Protein AF-A0A430J7J5-F1 (afdb_monomer)

Sequence (438 aa):
MRIGILDIDSEMKADNRGIKRKYPNVACGKIYGYHKVAGDEVIYPWKGQKVDKLYISTIFTSTKPAILRQMPLYQAMAKEVFIGGSGWDDYSKKPYVITKLPKEIQDFDDPKWLYEMYDIDYGIGFTTRGCSVNCSFCLVSKKEGAIEYADTPITKIVNPKSKHIVLMNNNSIAHDDFWADVAEIKARGLSIHWDQANDITLVTPKVAEALGCVNYRSFNGSDKELKFAFDLLVRRKGIVLETASHNSLNALDLDLDKDGFYFIDNGPEFNSPKGMRLLLDTRYENIHGDISMIAKQAENRLTGELETVMTITYNMMKLVPRKIRLMQEYGIEPYHLMFYVLIGFNTTEDEDIARIEILKEFRSRPYPMLFRDLTGKAGVDGSGKPQSFHCRPFRDWVVTGLYKKQAFHDFTRYHLRKKQAEEKLLQQETEEHQLSLF

Organism: NCBI:txid2496558

Structure (mmCIF, N/CA/C/O backbone):
data_AF-A0A430J7J5-F1
#
_entry.id   AF-A0A430J7J5-F1
#
loop_
_atom_site.group_PDB
_atom_site.id
_atom_site.type_symbol
_atom_site.label_atom_id
_atom_site.label_alt_id
_atom_site.label_comp_id
_atom_site.label_asym_id
_atom_site.label_entity_id
_atom_site.label_seq_id
_atom_site.pdbx_PDB_ins_code
_atom_site.Cartn_x
_atom_site.Cartn_y
_atom_site.Cartn_z
_atom_site.occupancy
_atom_site.B_iso_or_equiv
_atom_site.auth_seq_id
_atom_site.auth_comp_id
_atom_site.auth_asym_id
_atom_site.auth_atom_id
_atom_site.pdbx_PDB_model_num
ATOM 1 N N . MET A 1 1 ? -15.804 6.948 30.612 1.00 95.44 1 MET A N 1
ATOM 2 C CA . MET A 1 1 ? -14.458 7.559 30.525 1.00 95.44 1 MET A CA 1
ATOM 3 C C . MET A 1 1 ? -14.429 8.535 29.365 1.00 95.44 1 MET A C 1
ATOM 5 O O . MET A 1 1 ? -15.301 8.477 28.503 1.00 95.44 1 MET A O 1
ATOM 9 N N . ARG A 1 2 ? -13.434 9.420 29.334 1.00 97.06 2 ARG A N 1
ATOM 10 C CA . ARG A 1 2 ? -13.133 10.263 28.179 1.00 97.06 2 ARG A CA 1
ATOM 11 C C . ARG A 1 2 ? -11.907 9.730 27.452 1.00 97.06 2 ARG A C 1
ATOM 13 O O . ARG A 1 2 ? -10.856 9.555 28.064 1.00 97.06 2 ARG A O 1
ATOM 20 N N . ILE A 1 3 ? -12.035 9.474 26.160 1.00 97.94 3 ILE A N 1
ATOM 21 C CA . ILE A 1 3 ? -11.050 8.765 25.347 1.00 97.94 3 ILE A CA 1
ATOM 22 C C . ILE A 1 3 ? -10.574 9.684 24.229 1.00 97.94 3 ILE A C 1
ATOM 24 O O . ILE A 1 3 ? -11.373 10.201 23.452 1.00 97.94 3 ILE A O 1
ATOM 28 N N . GLY A 1 4 ? -9.264 9.891 24.145 1.00 97.19 4 GLY A N 1
ATOM 29 C CA . GLY A 1 4 ? -8.629 10.605 23.046 1.00 97.19 4 GLY A CA 1
ATOM 30 C C . GLY A 1 4 ? -8.112 9.639 21.985 1.00 97.19 4 GLY A C 1
ATOM 31 O O . GLY A 1 4 ? -7.452 8.659 22.326 1.00 97.19 4 GLY A O 1
ATOM 32 N N . ILE A 1 5 ? -8.351 9.938 20.708 1.00 96.56 5 ILE A N 1
ATOM 33 C CA . ILE A 1 5 ? -7.732 9.226 19.580 1.00 96.56 5 ILE A CA 1
ATOM 34 C C . ILE A 1 5 ? -7.004 10.232 18.685 1.00 96.56 5 ILE A C 1
ATOM 36 O O . ILE A 1 5 ? -7.602 11.194 18.201 1.00 96.56 5 ILE A O 1
ATOM 40 N N . LEU A 1 6 ? -5.714 9.995 18.450 1.00 94.44 6 LEU A N 1
ATOM 41 C CA . LEU A 1 6 ? -4.863 10.769 17.552 1.00 94.44 6 LEU A CA 1
ATOM 42 C C . LEU A 1 6 ? -4.326 9.866 16.439 1.00 94.44 6 LEU A C 1
ATOM 44 O O . LEU A 1 6 ? -3.402 9.082 16.641 1.00 94.44 6 LEU A O 1
ATOM 48 N N . ASP A 1 7 ? -4.901 10.006 15.251 1.00 93.81 7 ASP A N 1
ATOM 49 C CA . ASP A 1 7 ? -4.383 9.412 14.019 1.00 93.81 7 ASP A CA 1
ATOM 50 C C . ASP A 1 7 ? -3.452 10.428 13.344 1.00 93.81 7 ASP A C 1
ATOM 52 O O . ASP A 1 7 ? -3.917 11.438 12.805 1.00 93.81 7 ASP A O 1
ATOM 56 N N . ILE A 1 8 ? -2.137 10.233 13.485 1.00 92.00 8 ILE A N 1
ATOM 57 C CA . ILE A 1 8 ? -1.143 11.276 13.174 1.00 92.00 8 ILE A CA 1
ATOM 58 C C . ILE A 1 8 ? -0.877 11.386 11.670 1.00 92.00 8 ILE A C 1
ATOM 60 O O . ILE A 1 8 ? -0.594 12.473 11.170 1.00 92.00 8 ILE A O 1
ATOM 64 N N . ASP A 1 9 ? -0.988 10.269 10.955 1.00 86.62 9 ASP A N 1
ATOM 65 C CA . ASP A 1 9 ? -0.563 10.145 9.560 1.00 86.62 9 ASP A CA 1
ATOM 66 C C . ASP A 1 9 ? -1.738 10.124 8.569 1.00 86.62 9 ASP A C 1
ATOM 68 O O . ASP A 1 9 ? -1.547 9.753 7.411 1.00 86.62 9 ASP A O 1
ATOM 72 N N . SER A 1 10 ? -2.959 10.496 8.985 1.00 79.00 10 SER A N 1
ATOM 73 C CA . SER A 1 10 ? -4.113 10.464 8.078 1.00 79.00 10 SER A CA 1
ATOM 74 C C . SER A 1 10 ? -3.918 11.438 6.912 1.00 79.00 10 SER A C 1
ATOM 76 O O . SER A 1 10 ? -4.068 12.655 7.054 1.00 79.00 10 SER A O 1
ATOM 78 N N . GLU A 1 11 ? -3.642 10.899 5.730 1.00 77.25 11 GLU A N 1
ATOM 79 C CA . GLU A 1 11 ? -3.667 11.664 4.489 1.00 77.25 11 GLU A CA 1
ATOM 80 C C . GLU A 1 11 ? -5.105 12.015 4.095 1.00 77.25 11 GLU A C 1
ATOM 82 O O . GLU A 1 11 ? -6.048 11.290 4.405 1.00 77.25 11 GLU A O 1
ATOM 87 N N . MET A 1 12 ? -5.285 13.118 3.368 1.00 78.25 12 MET A N 1
ATOM 88 C CA . MET A 1 12 ? -6.581 13.483 2.795 1.00 78.25 12 MET A CA 1
ATOM 89 C C . MET A 1 12 ? -6.711 12.891 1.384 1.00 78.25 12 MET A C 1
ATOM 91 O O . MET A 1 12 ? -6.020 13.347 0.470 1.00 78.25 12 MET A O 1
ATOM 95 N N . LYS A 1 13 ? -7.614 11.926 1.178 1.00 71.81 13 LYS A N 1
ATOM 96 C CA . LYS A 1 13 ? -7.957 11.366 -0.142 1.00 71.81 13 LYS A CA 1
ATOM 97 C C . LYS A 1 13 ? -9.326 11.861 -0.610 1.00 71.81 13 LYS A C 1
ATOM 99 O O . LYS A 1 13 ? -10.236 12.019 0.194 1.00 71.81 13 LYS A O 1
ATOM 104 N N . ALA A 1 14 ? -9.464 12.130 -1.908 1.00 73.62 14 ALA A N 1
ATOM 105 C CA . ALA A 1 14 ? -10.752 12.485 -2.501 1.00 73.62 14 ALA A CA 1
ATOM 106 C C . ALA A 1 14 ? -11.622 11.232 -2.691 1.00 73.62 14 ALA A C 1
ATOM 108 O O . ALA A 1 14 ? -11.131 10.225 -3.204 1.00 73.62 14 ALA A O 1
ATOM 109 N N . ASP A 1 15 ? -12.886 11.305 -2.282 1.00 70.25 15 ASP A N 1
ATOM 110 C CA . ASP A 1 15 ? -13.892 10.271 -2.535 1.00 70.25 15 ASP A CA 1
ATOM 111 C C . ASP A 1 15 ? -14.451 10.339 -3.973 1.00 70.25 15 ASP A C 1
ATOM 113 O O . ASP A 1 15 ? -13.997 11.125 -4.813 1.00 70.25 15 ASP A O 1
ATOM 117 N N . ASN A 1 16 ? -15.459 9.512 -4.264 1.00 63.94 16 ASN A N 1
ATOM 118 C CA . ASN A 1 16 ? -16.135 9.459 -5.565 1.00 63.94 16 ASN A CA 1
ATOM 119 C C . ASN A 1 16 ? -16.902 10.742 -5.942 1.00 63.94 16 ASN A C 1
ATOM 121 O O . ASN A 1 16 ? -17.288 10.902 -7.100 1.00 63.94 16 ASN A O 1
ATOM 125 N N . ARG A 1 17 ? -17.105 11.668 -4.998 1.00 69.88 17 ARG A N 1
ATOM 126 C CA . ARG A 1 17 ? -17.712 12.993 -5.205 1.00 69.88 17 ARG A CA 1
ATOM 127 C C . ARG A 1 17 ? -16.657 14.102 -5.255 1.00 69.88 17 ARG A C 1
ATOM 129 O O . ARG A 1 17 ? -17.010 15.274 -5.356 1.00 69.88 17 ARG A O 1
ATOM 136 N N . GLY A 1 18 ? -15.370 13.753 -5.173 1.00 70.06 18 GLY A N 1
ATOM 137 C CA . GLY A 1 18 ? -14.261 14.703 -5.138 1.00 70.06 18 GLY A CA 1
ATOM 138 C C . GLY A 1 18 ? -14.054 15.378 -3.777 1.00 70.06 18 GLY A C 1
ATOM 139 O O . GLY A 1 18 ? -13.229 16.290 -3.673 1.00 70.06 18 GLY A O 1
ATOM 140 N N . ILE A 1 19 ? -14.763 14.951 -2.726 1.00 72.19 19 ILE A N 1
ATOM 141 C CA . ILE A 1 19 ? -14.629 15.510 -1.378 1.00 72.19 19 ILE A CA 1
ATOM 142 C C . ILE A 1 19 ? -13.410 14.872 -0.713 1.00 72.19 19 ILE A C 1
ATOM 144 O O . ILE A 1 19 ? -13.296 13.652 -0.617 1.00 72.19 19 ILE A O 1
ATOM 148 N N . LYS A 1 20 ? -12.474 15.697 -0.235 1.00 76.69 20 LYS A N 1
ATOM 149 C CA . LYS A 1 20 ? -11.290 15.207 0.478 1.00 76.69 20 LYS A CA 1
ATOM 150 C C . LYS A 1 20 ? -11.659 14.797 1.904 1.00 76.69 20 LYS A C 1
ATOM 152 O O . LYS A 1 20 ? -12.055 15.640 2.706 1.00 76.69 20 LYS A O 1
ATOM 157 N N . ARG A 1 21 ? -11.468 13.521 2.230 1.00 80.69 21 ARG A N 1
ATOM 158 C CA . ARG A 1 21 ? -11.660 12.920 3.556 1.00 80.69 21 ARG A CA 1
ATOM 159 C C . ARG A 1 21 ? -10.363 12.280 4.035 1.00 80.69 21 ARG A C 1
ATOM 161 O O . ARG A 1 21 ? -9.491 11.958 3.230 1.00 80.69 21 ARG A O 1
ATOM 168 N N . LYS A 1 22 ? -10.223 12.098 5.346 1.00 83.81 22 LYS A N 1
ATOM 169 C CA . LYS A 1 22 ? -9.080 11.371 5.910 1.00 83.81 22 LYS A CA 1
ATOM 170 C C . LYS A 1 22 ? -9.117 9.916 5.443 1.00 83.81 22 LYS A C 1
ATOM 172 O O . LYS A 1 22 ? -10.167 9.283 5.520 1.00 83.81 22 LYS A O 1
ATOM 177 N N . TYR A 1 23 ? -7.979 9.389 4.998 1.00 88.88 23 TYR A N 1
ATOM 178 C CA . TYR A 1 23 ? -7.847 7.966 4.723 1.00 88.88 23 TYR A CA 1
ATOM 179 C C . TYR A 1 23 ? -8.065 7.183 6.029 1.00 88.88 23 TYR A C 1
ATOM 181 O O . TYR A 1 23 ? -7.399 7.496 7.021 1.00 88.88 23 TYR A O 1
ATOM 189 N N . PRO A 1 24 ? -8.999 6.219 6.069 1.00 91.69 24 PRO A N 1
ATOM 190 C CA . PRO A 1 24 ? -9.361 5.548 7.310 1.00 91.69 24 PRO A CA 1
ATOM 191 C C . PRO A 1 24 ? -8.226 4.695 7.882 1.00 91.69 24 PRO A C 1
ATOM 193 O O . PRO A 1 24 ? -7.561 3.952 7.160 1.00 91.69 24 PRO A O 1
ATOM 196 N N . ASN A 1 25 ? -8.059 4.744 9.203 1.00 93.94 25 ASN A N 1
ATOM 197 C CA . ASN A 1 25 ? -7.171 3.859 9.950 1.00 93.94 25 ASN A CA 1
ATOM 198 C C . ASN A 1 25 ? -8.016 2.825 10.707 1.00 93.94 25 ASN A C 1
ATOM 200 O O . ASN A 1 25 ? -8.722 3.157 11.662 1.00 93.94 25 ASN A O 1
ATOM 204 N N . VAL A 1 26 ? -7.944 1.560 10.276 1.00 94.12 26 VAL A N 1
ATOM 205 C CA . VAL A 1 26 ? -8.764 0.462 10.819 1.00 94.12 26 VAL A CA 1
ATOM 206 C C . VAL A 1 26 ? -8.562 0.294 12.329 1.00 94.12 26 VAL A C 1
ATOM 208 O O . VAL A 1 26 ? -9.535 0.103 13.054 1.00 94.12 26 VAL A O 1
ATOM 211 N N . ALA A 1 27 ? -7.329 0.433 12.829 1.00 94.81 27 ALA A N 1
ATOM 212 C CA . ALA A 1 27 ? -7.044 0.326 14.261 1.00 94.81 27 ALA A CA 1
ATOM 213 C C . ALA A 1 27 ? -7.743 1.436 15.064 1.00 94.81 27 ALA A C 1
ATOM 215 O O . ALA A 1 27 ? -8.343 1.163 16.103 1.00 94.81 27 ALA A O 1
ATOM 216 N N . CYS A 1 28 ? -7.728 2.671 14.555 1.00 96.12 28 CYS A N 1
ATOM 217 C CA . CYS A 1 28 ? -8.452 3.790 15.158 1.00 96.12 28 CYS A CA 1
ATOM 218 C C . CYS A 1 28 ? -9.970 3.566 15.143 1.00 96.12 28 CYS A C 1
ATOM 220 O O . CYS A 1 28 ? -10.620 3.823 16.153 1.00 96.12 28 CYS A O 1
ATOM 222 N N . GLY A 1 29 ? -10.525 3.026 14.051 1.00 96.31 29 GLY A N 1
ATOM 223 C CA . GLY A 1 29 ? -11.945 2.665 13.971 1.00 96.31 29 GLY A CA 1
ATOM 224 C C . GLY A 1 29 ? -12.357 1.603 14.996 1.00 96.31 29 GLY A C 1
ATOM 225 O O . GLY A 1 29 ? -13.413 1.732 15.614 1.00 96.31 29 GLY A O 1
ATOM 226 N N . LYS A 1 30 ? -11.502 0.598 15.243 1.00 97.06 30 LYS A N 1
ATOM 227 C CA . LYS A 1 30 ? -11.726 -0.415 16.291 1.00 97.06 30 LYS A CA 1
ATOM 228 C C . LYS A 1 30 ? -11.720 0.194 17.693 1.00 97.06 30 LYS A C 1
ATOM 230 O O . LYS A 1 30 ? -12.638 -0.061 18.466 1.00 97.06 30 LYS A O 1
ATOM 235 N N . ILE A 1 31 ? -10.736 1.048 17.998 1.00 97.88 31 ILE A N 1
ATOM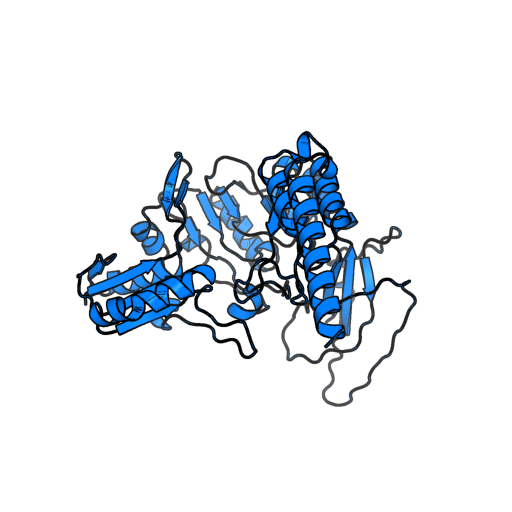 236 C CA . ILE A 1 31 ? -10.674 1.787 19.274 1.00 97.88 31 ILE A CA 1
ATOM 237 C C . ILE A 1 31 ? -11.933 2.648 19.448 1.00 97.88 31 ILE A C 1
ATOM 239 O O . ILE A 1 31 ? -12.567 2.607 20.501 1.00 97.88 31 ILE A O 1
ATOM 243 N N . TYR A 1 32 ? -12.312 3.401 18.411 1.00 98.00 32 TYR A N 1
ATOM 244 C CA . TYR A 1 32 ? -13.499 4.252 18.420 1.00 98.00 32 TYR A CA 1
ATOM 245 C C . TYR A 1 32 ? -14.763 3.445 18.716 1.00 98.00 32 TYR A C 1
ATOM 247 O O . TYR A 1 32 ? -15.485 3.763 19.659 1.00 98.00 32 TYR A O 1
ATOM 255 N N . GLY A 1 33 ? -15.005 2.373 17.959 1.00 97.69 33 GLY A N 1
ATOM 256 C CA . GLY A 1 33 ? -16.198 1.548 18.113 1.00 97.69 33 GLY A CA 1
ATOM 257 C C . GLY A 1 33 ? -16.288 0.851 19.466 1.00 97.69 33 GLY A C 1
ATOM 258 O O . GLY A 1 33 ? -17.340 0.904 20.103 1.00 97.69 33 GLY A O 1
ATOM 259 N N . TYR A 1 34 ? -15.180 0.276 19.941 1.00 98.19 34 TYR A N 1
ATOM 260 C CA . TYR A 1 34 ? -15.117 -0.377 21.249 1.00 98.19 34 TYR A CA 1
ATOM 261 C C . TYR A 1 34 ? -15.543 0.575 22.376 1.00 98.19 34 TYR A C 1
ATOM 263 O O . TYR A 1 34 ? -16.430 0.259 23.170 1.00 98.19 34 TYR A O 1
ATOM 271 N N . HIS A 1 35 ? -14.972 1.782 22.400 1.00 98.12 35 HIS A N 1
ATOM 272 C CA . HIS A 1 35 ? -15.284 2.778 23.424 1.00 98.12 35 HIS A CA 1
ATOM 273 C C . HIS A 1 35 ? -16.688 3.377 23.273 1.00 98.12 35 HIS A C 1
ATOM 275 O O . HIS A 1 35 ? -17.377 3.587 24.271 1.00 98.12 35 HIS A O 1
ATOM 281 N N . LYS A 1 36 ? -17.165 3.591 22.042 1.00 97.88 36 LYS A N 1
ATOM 282 C CA . LYS A 1 36 ? -18.531 4.080 21.795 1.00 97.88 36 LYS A CA 1
ATOM 283 C C . LYS A 1 36 ? -19.588 3.092 22.283 1.00 97.88 36 LYS A C 1
ATOM 285 O O . LYS A 1 36 ? -20.558 3.515 22.905 1.00 97.88 36 LYS A O 1
ATOM 290 N N . VAL A 1 37 ? -19.388 1.791 22.057 1.00 97.69 37 VAL A N 1
ATOM 291 C CA . VAL A 1 37 ? -20.280 0.736 22.574 1.00 97.69 37 VAL A CA 1
ATOM 292 C C . VAL A 1 37 ? -20.239 0.667 24.103 1.00 97.69 37 VAL A C 1
ATOM 294 O O . VAL A 1 37 ? -21.273 0.438 24.724 1.00 97.69 37 VAL A O 1
ATOM 297 N N . ALA A 1 38 ? -19.083 0.929 24.717 1.00 97.44 38 ALA A N 1
ATOM 298 C CA . ALA A 1 38 ? -18.940 1.004 26.171 1.00 97.44 38 ALA A CA 1
ATOM 299 C C . ALA A 1 38 ? -19.575 2.264 26.804 1.00 97.44 38 ALA A C 1
ATOM 301 O O . ALA A 1 38 ? -19.592 2.389 28.028 1.00 97.44 38 ALA A O 1
ATOM 302 N N . GLY A 1 39 ? -20.100 3.198 26.000 1.00 97.81 39 GLY A N 1
ATOM 303 C CA . GLY A 1 39 ? -20.683 4.454 26.479 1.00 97.81 39 GLY A CA 1
ATOM 304 C C . GLY A 1 39 ? -19.650 5.524 26.850 1.00 97.81 39 GLY A C 1
ATOM 305 O O . GLY A 1 39 ? -19.988 6.490 27.534 1.00 97.81 39 GLY A O 1
ATOM 306 N N . ASP A 1 40 ? -18.397 5.370 26.416 1.00 98.06 40 ASP A N 1
ATOM 307 C CA . ASP A 1 40 ? -17.350 6.362 26.639 1.00 98.06 40 ASP A CA 1
ATOM 308 C C . ASP A 1 40 ? -17.488 7.571 25.696 1.00 98.06 40 ASP A C 1
ATOM 310 O O . ASP A 1 40 ? -17.915 7.465 24.542 1.00 98.06 40 ASP A O 1
ATOM 314 N N . GLU A 1 41 ? -17.063 8.744 26.171 1.00 97.25 41 GLU A N 1
ATOM 315 C CA . GLU A 1 41 ? -16.933 9.940 25.337 1.00 97.25 41 GLU A CA 1
ATOM 316 C C . GLU A 1 41 ? -15.638 9.833 24.526 1.00 97.25 41 GLU A C 1
ATOM 318 O O . GLU A 1 41 ? -14.546 9.914 25.088 1.00 97.25 41 GLU A O 1
ATOM 323 N N . VAL A 1 42 ? -15.740 9.674 23.206 1.00 97.19 42 VAL A N 1
ATOM 324 C CA . VAL A 1 42 ? -14.572 9.590 22.317 1.00 97.19 42 VAL A CA 1
ATOM 325 C C . VAL A 1 42 ? -14.379 10.905 21.570 1.00 97.19 42 VAL A C 1
ATOM 327 O O . VAL A 1 42 ? -15.289 11.377 20.888 1.00 97.19 42 VAL A O 1
ATOM 330 N N . ILE A 1 43 ? -13.184 11.487 21.677 1.00 94.38 43 ILE A N 1
ATOM 331 C CA . ILE A 1 43 ? -12.840 12.786 21.094 1.00 94.38 43 ILE A CA 1
ATOM 332 C C . ILE A 1 43 ? -11.518 12.744 20.323 1.00 94.38 43 ILE A C 1
ATOM 334 O O . ILE A 1 43 ? -10.636 11.928 20.592 1.00 94.38 43 ILE A O 1
ATOM 338 N N . TYR A 1 44 ? -11.354 13.694 19.403 1.00 90.38 44 TYR A N 1
ATOM 339 C CA . TYR A 1 44 ? -10.041 14.110 18.916 1.00 90.38 44 TYR A CA 1
ATOM 340 C C . TYR A 1 44 ? -9.539 15.241 19.828 1.00 90.38 44 TYR A C 1
ATOM 342 O O . TYR A 1 44 ? -10.066 16.356 19.741 1.00 90.38 44 TYR A O 1
ATOM 350 N N . PRO A 1 45 ? -8.600 14.980 20.755 1.00 84.56 45 PRO A N 1
ATOM 351 C CA . PRO A 1 45 ? -8.263 15.949 21.786 1.00 84.56 45 PRO A CA 1
ATOM 352 C C . PRO A 1 45 ? -7.469 17.129 21.214 1.00 84.56 45 PRO A C 1
ATOM 354 O O . PRO A 1 45 ? -6.441 16.955 20.560 1.00 84.56 45 PRO A O 1
ATOM 357 N N . TRP A 1 46 ? -7.925 18.346 21.511 1.00 75.12 46 TRP A N 1
ATOM 358 C CA . TRP A 1 46 ? -7.188 19.587 21.246 1.00 75.12 46 TRP A CA 1
ATOM 359 C C . TRP A 1 46 ? -6.294 19.955 22.441 1.00 75.12 46 TRP A C 1
ATOM 361 O O . TRP A 1 46 ? -6.463 19.430 23.546 1.00 75.12 46 TRP A O 1
ATOM 371 N N . LYS A 1 47 ? -5.333 20.874 22.243 1.00 66.44 47 LYS A N 1
ATOM 372 C CA . LYS A 1 47 ? -4.394 21.300 23.301 1.00 66.44 47 LYS A CA 1
ATOM 373 C C . LYS A 1 47 ? -5.148 21.703 24.577 1.00 66.44 47 LYS A C 1
ATOM 375 O O . LYS A 1 47 ? -5.966 22.615 24.551 1.00 66.44 47 LYS A O 1
ATOM 380 N N . GLY A 1 48 ? -4.834 21.034 25.688 1.00 68.88 48 GLY A N 1
ATOM 381 C CA . GLY A 1 48 ? -5.386 21.321 27.018 1.00 68.88 48 GLY A CA 1
ATOM 382 C C . GLY A 1 48 ? -6.586 20.465 27.438 1.00 68.88 48 GLY A C 1
ATOM 383 O O . GLY A 1 48 ? -6.943 20.481 28.615 1.00 68.88 48 GLY A O 1
ATOM 384 N N . GLN A 1 49 ? -7.183 19.674 26.539 1.00 87.00 49 GLN A N 1
ATOM 385 C CA . GLN A 1 49 ? -8.251 18.746 26.921 1.00 87.00 49 GLN A CA 1
ATOM 386 C C . GLN A 1 49 ? -7.679 17.527 27.654 1.00 87.00 49 GLN A C 1
ATOM 388 O O . GLN A 1 49 ? -6.809 16.830 27.135 1.00 87.00 49 GLN A O 1
ATOM 393 N N . LYS A 1 50 ? -8.180 17.274 28.868 1.00 94.12 50 LYS A N 1
ATOM 394 C CA . LYS A 1 50 ? -7.838 16.085 29.656 1.00 94.12 50 LYS A CA 1
ATOM 395 C C . LYS A 1 50 ? -8.688 14.896 29.218 1.00 94.12 50 LYS A C 1
ATOM 397 O O . LYS A 1 50 ? -9.895 15.057 29.023 1.00 94.12 50 LYS A O 1
ATOM 402 N N . VAL A 1 51 ? -8.063 13.729 29.114 1.00 97.06 51 VAL A N 1
ATOM 403 C CA . VAL A 1 51 ? -8.708 12.441 28.816 1.00 97.06 51 VAL A CA 1
ATOM 404 C C . VAL A 1 51 ? -8.255 11.384 29.825 1.00 97.06 51 VAL A C 1
ATOM 406 O O . VAL A 1 51 ? -7.218 11.529 30.469 1.00 97.06 51 VAL A O 1
ATOM 409 N N . ASP A 1 52 ? -9.029 10.318 29.992 1.00 97.88 52 ASP A N 1
ATOM 410 C CA . ASP A 1 52 ? -8.616 9.170 30.799 1.00 97.88 52 ASP A CA 1
ATOM 411 C C . ASP A 1 52 ? -7.576 8.341 30.036 1.00 97.88 52 ASP A C 1
ATOM 413 O O . ASP A 1 52 ? -6.491 8.087 30.556 1.00 97.88 52 ASP A O 1
ATOM 417 N N . LYS A 1 53 ? -7.866 8.003 28.773 1.00 97.62 53 LYS A N 1
ATOM 418 C CA . LYS A 1 53 ? -6.970 7.238 27.893 1.00 97.62 53 LYS A CA 1
ATOM 419 C C . LYS A 1 53 ? -6.720 7.985 26.592 1.00 97.62 53 LYS A C 1
ATOM 421 O O . LYS A 1 53 ? -7.655 8.539 26.015 1.00 97.62 53 LYS A O 1
ATOM 426 N N . LEU A 1 54 ? -5.479 7.976 26.118 1.00 97.12 54 LEU A N 1
ATOM 427 C CA . LEU A 1 54 ? -5.077 8.557 24.839 1.00 97.12 54 LEU A CA 1
ATOM 428 C C . LEU A 1 54 ? -4.443 7.491 23.949 1.00 97.12 54 LEU A C 1
ATOM 430 O O . LEU A 1 54 ? -3.388 6.961 24.280 1.00 97.12 54 LEU A O 1
ATOM 434 N N . TYR A 1 55 ? -5.057 7.223 22.802 1.00 97.50 55 TYR A N 1
ATOM 435 C CA . TYR A 1 55 ? -4.524 6.341 21.770 1.00 97.50 55 TYR A CA 1
ATOM 436 C C . TYR A 1 55 ? -3.892 7.167 20.652 1.00 97.50 55 TYR A C 1
ATOM 438 O O . TYR A 1 55 ? -4.525 8.070 20.109 1.00 97.50 55 TYR A O 1
ATOM 446 N N . ILE A 1 56 ? -2.653 6.848 20.292 1.00 96.31 56 ILE A N 1
ATOM 447 C CA . ILE A 1 56 ? -1.890 7.520 19.241 1.00 96.31 56 ILE A CA 1
ATOM 448 C C . ILE A 1 56 ? -1.480 6.474 18.206 1.00 96.31 56 ILE A C 1
ATOM 450 O O . ILE A 1 56 ? -0.772 5.518 18.526 1.00 96.31 56 ILE A O 1
ATOM 454 N N . SER A 1 57 ? -1.910 6.659 16.960 1.00 95.81 57 SER A N 1
ATOM 455 C CA . SER A 1 57 ? -1.548 5.785 15.846 1.00 95.81 57 SER A CA 1
ATOM 456 C C . SER A 1 57 ? -0.631 6.499 14.861 1.00 95.81 57 SER A C 1
ATOM 458 O O . SER A 1 57 ? -0.867 7.653 14.498 1.00 95.81 57 SER A O 1
ATOM 460 N N . THR A 1 58 ? 0.414 5.802 14.418 1.00 94.50 58 THR A N 1
ATOM 461 C CA . THR A 1 58 ? 1.301 6.255 13.343 1.00 94.50 58 THR A CA 1
ATOM 462 C C . THR A 1 58 ? 1.629 5.111 12.387 1.00 94.50 58 THR A C 1
ATOM 464 O O . THR A 1 58 ? 1.939 3.986 12.786 1.00 94.50 58 THR A O 1
ATOM 467 N N . ILE A 1 59 ? 1.540 5.401 11.095 1.00 91.88 59 ILE A N 1
ATOM 468 C CA . ILE A 1 59 ? 1.837 4.498 9.985 1.00 91.88 59 ILE A CA 1
ATOM 469 C C . ILE A 1 59 ? 3.270 4.733 9.488 1.00 91.88 59 ILE A C 1
ATOM 471 O O . ILE A 1 59 ? 3.935 3.773 9.096 1.00 91.88 59 ILE A O 1
ATOM 475 N N . PHE A 1 60 ? 3.776 5.971 9.551 1.00 90.19 60 PHE A N 1
ATOM 476 C CA . PHE A 1 60 ? 5.087 6.334 9.013 1.00 90.19 60 PHE A CA 1
ATOM 477 C C . PHE A 1 60 ? 6.142 6.537 10.103 1.00 90.19 60 PHE A C 1
ATOM 479 O O . PHE A 1 60 ? 6.010 7.362 11.004 1.00 90.19 60 PHE A O 1
ATOM 486 N N . THR A 1 61 ? 7.277 5.856 9.961 1.00 89.81 61 THR A N 1
ATOM 487 C CA . THR A 1 61 ? 8.433 5.980 10.867 1.00 89.81 61 THR A CA 1
ATOM 488 C C . THR A 1 61 ? 9.003 7.401 10.935 1.00 89.81 61 THR A C 1
ATOM 490 O O . THR A 1 61 ? 9.530 7.809 11.970 1.00 89.81 61 THR A O 1
ATOM 493 N N . SER A 1 62 ? 8.828 8.211 9.883 1.00 88.31 62 SER A N 1
ATOM 494 C CA . SER A 1 62 ? 9.218 9.630 9.862 1.00 88.31 62 SER A CA 1
ATOM 495 C C . SER A 1 62 ? 8.503 10.489 10.907 1.00 88.31 62 SER A C 1
ATOM 497 O O . SER A 1 62 ? 9.002 11.554 11.272 1.00 88.31 62 SER A O 1
ATOM 499 N N . THR A 1 63 ? 7.349 10.038 11.394 1.00 91.25 63 THR A N 1
ATOM 500 C CA . THR A 1 63 ? 6.507 10.766 12.348 1.00 91.25 63 THR A CA 1
ATOM 501 C C . THR A 1 63 ? 6.912 10.490 13.800 1.00 91.25 63 THR A C 1
ATOM 503 O O . THR A 1 63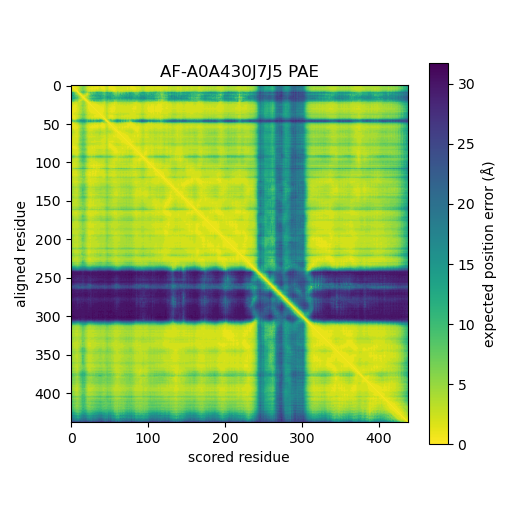 ? 6.692 11.321 14.687 1.00 91.25 63 THR A O 1
ATOM 506 N N . LYS A 1 64 ? 7.614 9.378 14.054 1.00 92.38 64 LYS A N 1
ATOM 507 C CA . LYS A 1 64 ? 8.068 8.951 15.387 1.00 92.38 64 LYS A CA 1
ATOM 508 C C . LYS A 1 64 ? 8.840 10.034 16.165 1.00 92.38 64 LYS A C 1
ATOM 510 O O . LYS A 1 64 ? 8.486 10.272 17.323 1.00 92.38 64 LYS A O 1
ATOM 515 N N . PRO A 1 65 ? 9.804 10.783 15.583 1.00 92.75 65 PRO A N 1
ATOM 516 C CA . PRO A 1 65 ? 10.483 11.866 16.300 1.00 92.75 65 PRO A CA 1
ATOM 517 C C . PRO A 1 65 ? 9.544 12.991 16.759 1.00 92.75 65 PRO A C 1
ATOM 519 O O . PRO A 1 65 ? 9.778 13.602 17.800 1.00 92.75 65 PRO A O 1
ATOM 522 N N . ALA A 1 66 ? 8.482 13.284 16.001 1.00 92.94 66 ALA A N 1
ATOM 523 C CA . ALA A 1 66 ? 7.509 14.308 16.376 1.00 92.94 66 ALA A CA 1
ATOM 524 C C . ALA A 1 66 ? 6.639 13.859 17.559 1.00 92.94 66 ALA A C 1
ATOM 526 O O . ALA A 1 66 ? 6.389 14.662 18.457 1.00 92.94 66 ALA A O 1
ATOM 527 N N . ILE A 1 67 ? 6.242 12.583 17.591 1.00 94.62 67 ILE A N 1
ATOM 528 C CA . ILE A 1 67 ? 5.512 11.984 18.719 1.00 94.62 67 ILE A CA 1
ATOM 529 C C . ILE A 1 67 ? 6.363 12.040 19.991 1.00 94.62 67 ILE A C 1
ATOM 531 O O . ILE A 1 67 ? 5.884 12.504 21.023 1.00 94.62 67 ILE A O 1
ATOM 535 N N . LEU A 1 68 ? 7.640 11.647 19.906 1.00 95.62 68 LEU A N 1
ATOM 536 C CA . LEU A 1 68 ? 8.565 11.680 21.045 1.00 95.62 68 LEU A CA 1
ATOM 537 C C . LEU A 1 68 ? 8.724 13.092 21.625 1.00 95.62 68 LEU A C 1
ATOM 539 O O . LEU A 1 68 ? 8.656 13.263 22.840 1.00 95.62 68 LEU A O 1
ATOM 543 N N . ARG A 1 69 ? 8.855 14.121 20.775 1.00 96.06 69 ARG A N 1
ATOM 544 C CA . ARG A 1 69 ? 8.924 15.522 21.232 1.00 96.06 69 ARG A CA 1
ATOM 545 C C . ARG A 1 69 ? 7.656 15.989 21.952 1.00 96.06 69 ARG A C 1
ATOM 547 O O . ARG A 1 69 ? 7.743 16.852 22.817 1.00 96.06 69 ARG A O 1
ATOM 554 N N . GLN A 1 70 ? 6.491 15.450 21.593 1.00 93.88 70 GLN A N 1
ATOM 555 C CA . GLN A 1 70 ? 5.208 15.814 22.202 1.00 93.88 70 GLN A CA 1
ATOM 556 C C . GLN A 1 70 ? 4.843 14.956 23.423 1.00 93.88 70 GLN A C 1
ATOM 558 O O . GLN A 1 70 ? 3.846 15.239 24.084 1.00 93.88 70 GLN A O 1
ATOM 563 N N . MET A 1 71 ? 5.655 13.955 23.777 1.00 94.75 71 MET A N 1
ATOM 564 C CA . MET A 1 71 ? 5.359 13.027 24.871 1.00 94.75 71 MET A CA 1
ATOM 565 C C . MET A 1 71 ? 5.034 13.706 26.215 1.00 94.75 71 MET A C 1
ATOM 567 O O . MET A 1 71 ? 4.031 13.319 26.818 1.00 94.75 71 MET A O 1
ATOM 571 N N . PRO A 1 72 ? 5.771 14.744 26.676 1.00 94.88 72 PRO A N 1
ATOM 572 C CA . PRO A 1 72 ? 5.444 15.404 27.943 1.00 94.88 72 PRO A CA 1
ATOM 573 C C . PRO A 1 72 ? 4.040 16.024 27.945 1.00 94.88 72 PRO A C 1
ATOM 575 O O . PRO A 1 72 ? 3.341 15.994 28.955 1.00 94.88 72 PRO A O 1
ATOM 578 N N . LEU A 1 73 ? 3.598 16.548 26.797 1.00 93.25 73 LEU A N 1
ATOM 579 C CA . LEU A 1 73 ? 2.250 17.086 26.636 1.00 93.25 73 LEU A CA 1
ATOM 580 C C . LEU A 1 73 ? 1.204 15.967 26.704 1.00 93.25 73 LEU A C 1
ATOM 582 O O . LEU A 1 73 ? 0.207 16.110 27.406 1.00 93.25 73 LEU A O 1
ATOM 586 N N . TYR A 1 74 ? 1.434 14.851 26.012 1.00 94.62 74 TYR A N 1
ATOM 587 C CA . TYR A 1 74 ? 0.517 13.709 26.014 1.00 94.62 74 TYR A CA 1
ATOM 588 C C . TYR A 1 74 ? 0.355 13.095 27.408 1.00 94.62 74 TYR A C 1
ATOM 590 O O . TYR A 1 74 ? -0.771 12.857 27.839 1.00 94.62 74 TYR A O 1
ATOM 598 N N . GLN A 1 75 ? 1.456 12.929 28.144 1.00 94.69 75 GLN A N 1
ATOM 599 C CA . GLN A 1 75 ? 1.446 12.448 29.530 1.00 94.69 75 GLN A CA 1
ATOM 600 C C . GLN A 1 75 ? 0.765 13.435 30.482 1.00 94.69 75 GLN A C 1
ATOM 602 O O . GLN A 1 75 ? 0.088 13.028 31.419 1.00 94.69 75 GLN A O 1
ATOM 607 N N . ALA A 1 76 ? 0.890 14.741 30.235 1.00 93.56 76 ALA A N 1
ATOM 608 C CA . ALA A 1 76 ? 0.130 15.725 30.989 1.00 93.56 76 ALA A CA 1
ATOM 609 C C . ALA A 1 76 ? -1.368 15.679 30.644 1.00 93.56 76 ALA A C 1
ATOM 611 O O . ALA A 1 76 ? -2.190 16.006 31.494 1.00 93.56 76 ALA A O 1
ATOM 612 N N . MET A 1 77 ? -1.754 15.321 29.418 1.00 92.81 77 MET A N 1
ATOM 613 C CA . MET A 1 77 ? -3.150 15.325 28.963 1.00 92.81 77 MET A CA 1
ATOM 614 C C . MET A 1 77 ? -3.942 14.072 29.357 1.00 92.81 77 MET A C 1
ATOM 616 O O . MET A 1 77 ? -5.163 14.169 29.483 1.00 92.81 77 MET A O 1
ATOM 620 N N . ALA A 1 78 ? -3.289 12.928 29.557 1.00 96.12 78 ALA A N 1
ATOM 621 C CA . ALA A 1 78 ? -3.955 11.644 29.763 1.00 96.12 78 ALA A CA 1
ATOM 622 C C . ALA A 1 78 ? -3.435 10.891 30.992 1.00 96.12 78 ALA A C 1
ATOM 624 O O . ALA A 1 78 ? -2.256 10.987 31.320 1.00 96.12 78 ALA A O 1
ATOM 625 N N . LYS A 1 79 ? -4.300 10.105 31.648 1.00 96.56 79 LYS A N 1
ATOM 626 C CA . LYS A 1 79 ? -3.861 9.189 32.719 1.00 96.56 79 LYS A CA 1
ATOM 627 C C . LYS A 1 79 ? -3.071 8.014 32.140 1.00 96.56 79 LYS A C 1
ATOM 629 O O . LYS A 1 79 ? -2.087 7.586 32.733 1.00 96.56 79 LYS A O 1
ATOM 634 N N . GLU A 1 80 ? -3.488 7.531 30.971 1.00 96.75 80 GLU A N 1
ATOM 635 C CA . GLU A 1 80 ? -2.829 6.455 30.232 1.00 96.75 80 GLU A CA 1
ATOM 636 C C . GLU A 1 80 ? -2.618 6.855 28.766 1.00 96.75 80 GLU A C 1
ATOM 638 O O . GLU A 1 80 ? -3.522 7.393 28.120 1.00 96.75 80 GLU A O 1
ATOM 643 N N . VAL A 1 81 ? -1.430 6.570 28.226 1.00 96.38 81 VAL A N 1
ATOM 644 C CA . VAL A 1 81 ? -1.072 6.840 26.826 1.00 96.38 81 VAL A CA 1
ATOM 645 C C . VAL A 1 81 ? -0.676 5.532 26.146 1.00 96.38 81 VAL A C 1
ATOM 647 O O . VAL A 1 81 ? 0.244 4.848 26.587 1.00 96.38 81 VAL A O 1
ATOM 650 N N . PHE A 1 82 ? -1.343 5.222 25.038 1.00 96.75 82 PHE A N 1
ATOM 651 C CA . PHE A 1 82 ? -1.083 4.072 24.181 1.00 96.75 82 PHE A CA 1
ATOM 652 C C . PHE A 1 82 ? -0.585 4.569 22.830 1.00 96.75 82 PHE A C 1
ATOM 654 O O . PHE A 1 82 ? -1.217 5.423 22.211 1.00 96.75 82 PHE A O 1
ATOM 661 N N . ILE A 1 83 ? 0.531 4.025 22.353 1.00 96.44 83 ILE A N 1
ATOM 662 C CA . ILE A 1 83 ? 1.097 4.381 21.049 1.00 96.44 83 ILE A CA 1
ATOM 663 C C . ILE A 1 83 ? 1.349 3.104 20.268 1.00 96.44 83 ILE A C 1
ATOM 665 O O . ILE A 1 83 ? 1.913 2.150 20.803 1.00 96.44 83 ILE A O 1
ATOM 669 N N . GLY A 1 84 ? 0.941 3.092 19.005 1.00 95.75 84 GLY A N 1
ATOM 670 C CA . GLY A 1 84 ? 1.183 1.957 18.133 1.00 95.75 84 GLY A CA 1
ATOM 671 C C . GLY A 1 84 ? 1.023 2.286 16.659 1.00 95.75 84 GLY A C 1
ATOM 672 O O . GLY A 1 84 ? 0.855 3.438 16.255 1.00 95.75 84 GLY A O 1
ATOM 673 N N . GLY A 1 85 ? 1.066 1.233 15.854 1.00 94.19 85 GLY A N 1
ATOM 674 C CA . GLY A 1 85 ? 1.032 1.327 14.400 1.00 94.19 85 GLY A CA 1
ATOM 675 C C . GLY A 1 85 ? 2.407 1.105 13.777 1.00 94.19 85 GLY A C 1
ATOM 676 O O . GLY A 1 85 ? 3.437 1.098 14.450 1.00 94.19 85 GLY A O 1
ATOM 677 N N . SER A 1 86 ? 2.415 0.877 12.464 1.00 93.56 86 SER A N 1
ATOM 678 C CA . SER A 1 86 ? 3.614 0.441 11.736 1.00 93.56 86 SER A CA 1
ATOM 679 C C . SER A 1 86 ? 4.759 1.455 11.778 1.00 93.56 86 SER A C 1
ATOM 681 O O . SER A 1 86 ? 5.911 1.053 11.684 1.00 93.56 86 SER A O 1
ATOM 683 N N . GLY A 1 87 ? 4.468 2.744 11.967 1.00 93.75 87 GLY A N 1
ATOM 684 C CA . GLY A 1 87 ? 5.488 3.782 12.124 1.00 93.75 87 GLY A CA 1
ATOM 685 C C . GLY A 1 87 ? 6.128 3.813 13.514 1.00 93.75 87 GLY A C 1
ATOM 686 O O . GLY A 1 87 ? 7.190 4.412 13.694 1.00 93.75 87 GLY A O 1
ATOM 687 N N . TRP A 1 88 ? 5.492 3.186 14.506 1.00 95.50 88 TRP A N 1
ATOM 688 C CA . TRP A 1 88 ? 5.973 3.144 15.885 1.00 95.50 88 TRP A CA 1
ATOM 689 C C . TRP A 1 88 ? 6.783 1.884 16.192 1.00 95.50 88 TRP A C 1
ATOM 691 O O . TRP A 1 88 ? 7.773 1.969 16.928 1.00 95.50 88 TRP A O 1
ATOM 701 N N . ASP A 1 89 ? 6.369 0.755 15.615 1.00 95.31 89 ASP A N 1
ATOM 702 C CA . ASP A 1 89 ? 7.013 -0.556 15.739 1.00 95.31 89 ASP A CA 1
ATOM 703 C C . ASP A 1 89 ? 8.523 -0.509 15.421 1.00 95.31 89 ASP A C 1
ATOM 705 O O . ASP A 1 89 ? 9.003 0.363 14.690 1.00 95.31 89 ASP A O 1
ATOM 709 N N . ASP A 1 90 ? 9.287 -1.454 15.976 1.00 93.69 90 ASP A N 1
ATOM 710 C CA . ASP A 1 90 ? 10.725 -1.590 15.723 1.00 93.69 90 ASP A CA 1
ATOM 711 C C . ASP A 1 90 ? 11.030 -2.849 14.901 1.00 93.69 90 ASP A C 1
ATOM 713 O O . ASP A 1 90 ? 10.861 -3.985 15.356 1.00 93.69 90 ASP A O 1
ATOM 717 N N . TYR A 1 91 ? 11.521 -2.620 13.683 1.00 91.62 91 TYR A N 1
ATOM 718 C CA . TYR A 1 91 ? 11.910 -3.649 12.720 1.00 91.62 91 TYR A CA 1
ATOM 719 C C . TYR A 1 91 ? 13.434 -3.777 12.553 1.00 91.62 91 TYR A C 1
ATOM 721 O O . TYR A 1 91 ? 13.889 -4.508 11.671 1.00 91.62 91 TYR A O 1
ATOM 729 N N . SER A 1 92 ? 14.231 -3.067 13.361 1.00 86.31 92 SER A N 1
ATOM 730 C CA . SER A 1 92 ? 15.692 -2.984 13.207 1.00 86.31 92 SER A CA 1
ATOM 731 C C . SER A 1 92 ? 16.409 -4.305 13.496 1.00 86.31 92 SER A C 1
ATOM 733 O O . SER A 1 92 ? 17.411 -4.620 12.853 1.00 86.31 92 SER A O 1
ATOM 735 N N . LYS A 1 93 ? 15.891 -5.110 14.433 1.00 87.19 93 LYS A N 1
ATOM 736 C CA . LYS A 1 93 ? 16.483 -6.391 14.834 1.00 87.19 93 LYS A CA 1
ATOM 737 C C . LYS A 1 93 ? 15.407 -7.413 15.193 1.00 87.19 93 LYS A C 1
ATOM 739 O O . LYS A 1 93 ? 14.344 -7.060 15.688 1.00 87.19 93 LYS A O 1
ATOM 744 N N . LYS A 1 94 ? 15.694 -8.696 14.947 1.00 86.69 94 LYS A N 1
ATOM 745 C CA . LYS A 1 94 ? 14.857 -9.816 15.406 1.00 86.69 94 LYS A CA 1
ATOM 746 C C . LYS A 1 94 ? 15.143 -10.155 16.888 1.00 86.69 94 LYS A C 1
ATOM 748 O O . LYS A 1 94 ? 16.316 -10.144 17.266 1.00 86.69 94 LYS A O 1
ATOM 753 N N . PRO A 1 95 ? 14.129 -10.542 17.690 1.00 90.38 95 PRO A N 1
ATOM 754 C CA . PRO A 1 95 ? 12.703 -10.499 17.359 1.00 90.38 95 PRO A CA 1
ATOM 755 C C . PRO A 1 95 ? 12.216 -9.050 17.231 1.00 90.38 95 PRO A C 1
ATOM 757 O O . PRO A 1 95 ? 12.618 -8.192 18.010 1.00 90.38 95 PRO A O 1
ATOM 760 N N . TYR A 1 96 ? 11.375 -8.788 16.228 1.00 91.94 96 TYR A N 1
ATOM 761 C CA . TYR A 1 96 ? 10.823 -7.453 16.000 1.00 91.94 96 TYR A CA 1
ATOM 762 C C . TYR A 1 96 ? 9.914 -7.046 17.162 1.00 91.94 96 TYR A C 1
ATOM 764 O O . TYR A 1 96 ? 9.205 -7.887 17.722 1.00 91.94 96 TYR A O 1
ATOM 772 N N . VAL A 1 97 ? 9.898 -5.756 17.495 1.00 94.88 97 VAL A N 1
ATOM 773 C CA . VAL A 1 97 ? 9.034 -5.220 18.552 1.00 94.88 97 VAL A CA 1
ATOM 774 C C . VAL A 1 97 ? 7.791 -4.633 17.901 1.00 94.88 97 VAL A C 1
ATOM 776 O O . VAL A 1 97 ? 7.796 -3.502 17.416 1.00 94.88 97 VAL A O 1
ATOM 779 N N . ILE A 1 98 ? 6.728 -5.435 17.871 1.00 94.88 98 ILE A N 1
ATOM 780 C CA . ILE A 1 98 ? 5.454 -5.086 17.239 1.00 94.88 98 ILE A CA 1
ATOM 781 C C . ILE A 1 98 ? 4.424 -4.752 18.312 1.00 94.88 98 ILE A C 1
ATOM 783 O O . ILE A 1 98 ? 4.093 -5.587 19.159 1.00 94.88 98 ILE A O 1
ATOM 787 N N . THR A 1 99 ? 3.890 -3.537 18.258 1.00 94.75 99 THR A N 1
ATOM 788 C CA . THR A 1 99 ? 2.778 -3.111 19.103 1.00 94.75 99 THR A CA 1
ATOM 789 C C . THR A 1 99 ? 1.482 -3.793 18.683 1.00 94.75 99 THR A C 1
ATOM 791 O O . THR A 1 99 ? 1.186 -3.952 17.497 1.00 94.75 99 THR A O 1
ATOM 794 N N . LYS A 1 100 ? 0.692 -4.207 19.675 1.00 92.94 100 LYS A N 1
ATOM 795 C CA . LYS A 1 100 ? -0.615 -4.834 19.476 1.00 92.94 100 LYS A CA 1
ATOM 796 C C . LYS A 1 100 ? -1.670 -4.055 20.242 1.00 92.94 100 LYS A C 1
ATOM 798 O O . LYS A 1 100 ? -1.405 -3.564 21.338 1.00 92.94 100 LYS A O 1
ATOM 803 N N . LEU A 1 101 ? -2.862 -3.961 19.662 1.00 93.12 101 LEU A N 1
ATOM 804 C CA . LEU A 1 101 ? -4.031 -3.513 20.406 1.00 93.12 101 LEU A CA 1
ATOM 805 C C . LEU A 1 101 ? -4.354 -4.525 21.519 1.00 93.12 101 LEU A C 1
ATOM 807 O O . LEU A 1 101 ? -4.080 -5.719 21.344 1.00 93.12 101 LEU A O 1
ATOM 811 N N . PRO A 1 102 ? -4.962 -4.080 22.635 1.00 93.75 102 PRO A N 1
ATOM 812 C CA . PRO A 1 102 ? -5.610 -4.986 23.580 1.00 93.75 102 PRO A CA 1
ATOM 813 C C . PRO A 1 102 ? -6.552 -5.940 22.842 1.00 93.75 102 PRO A C 1
ATOM 815 O O . PRO A 1 102 ? -7.208 -5.529 21.881 1.00 93.75 102 PRO A O 1
ATOM 818 N N . LYS A 1 103 ? -6.599 -7.210 23.256 1.00 94.56 103 LYS A N 1
ATOM 819 C CA . LYS A 1 103 ? -7.280 -8.279 22.507 1.00 94.56 103 LYS A CA 1
ATOM 820 C C . LYS A 1 103 ? -8.756 -7.953 22.266 1.00 94.56 103 LYS A C 1
ATOM 822 O O . LYS A 1 103 ? -9.249 -8.112 21.159 1.00 94.56 103 LYS A O 1
ATOM 827 N N . GLU A 1 104 ? -9.430 -7.424 23.275 1.00 95.25 104 GLU A N 1
ATOM 828 C CA . GLU A 1 104 ? -10.828 -7.004 23.236 1.00 95.25 104 GLU A CA 1
ATOM 829 C C . GLU A 1 104 ? -11.104 -5.878 22.226 1.00 95.25 104 GLU A C 1
ATOM 831 O O . GLU A 1 104 ? -12.178 -5.841 21.632 1.00 95.25 104 GLU A O 1
ATOM 836 N N . ILE A 1 105 ? -10.124 -5.002 21.975 1.00 96.50 105 ILE A N 1
ATOM 837 C CA . ILE A 1 105 ? -10.212 -3.963 20.940 1.00 96.50 105 ILE A CA 1
ATOM 838 C C . ILE A 1 105 ? -9.809 -4.539 19.577 1.00 96.50 105 ILE A C 1
ATOM 840 O O . ILE A 1 105 ? -10.429 -4.229 18.564 1.00 96.50 105 ILE A O 1
ATOM 844 N N . GLN A 1 106 ? -8.778 -5.385 19.525 1.00 93.69 106 GLN A N 1
ATOM 845 C CA . GLN A 1 106 ? -8.320 -6.028 18.291 1.00 93.69 106 GLN A CA 1
ATOM 846 C C . GLN A 1 106 ? -9.418 -6.893 17.658 1.00 93.69 106 GLN A C 1
ATOM 848 O O . GLN A 1 106 ? -9.589 -6.862 16.436 1.00 93.69 106 GLN A O 1
ATOM 853 N N . ASP A 1 107 ? -10.160 -7.623 18.486 1.00 93.44 107 ASP A N 1
ATOM 854 C CA . ASP A 1 107 ? -11.234 -8.532 18.079 1.00 93.44 107 ASP A CA 1
ATOM 855 C C . ASP A 1 107 ? -12.574 -7.809 17.882 1.00 93.44 107 ASP A C 1
ATOM 857 O O . ASP A 1 107 ? -13.566 -8.423 17.488 1.00 93.44 107 ASP A O 1
ATOM 861 N N . PHE A 1 108 ? -12.621 -6.497 18.132 1.00 94.62 108 PHE A N 1
ATOM 862 C CA . PHE A 1 108 ? -13.789 -5.684 17.839 1.00 94.62 108 PHE A CA 1
ATOM 863 C C . PHE A 1 108 ? -13.958 -5.558 16.316 1.00 94.62 108 PHE A C 1
ATOM 865 O O . PHE A 1 108 ? -13.259 -4.795 15.647 1.00 94.62 108 PHE A O 1
ATOM 872 N N . ASP A 1 109 ? -14.876 -6.351 15.767 1.00 87.50 109 ASP A N 1
ATOM 873 C CA . ASP A 1 109 ? -15.056 -6.560 14.327 1.00 87.50 109 ASP A CA 1
ATOM 874 C C . ASP A 1 109 ? -16.431 -6.062 13.848 1.00 87.50 109 ASP A C 1
ATOM 876 O O . ASP A 1 109 ? -17.288 -6.832 13.398 1.00 87.50 109 ASP A O 1
ATOM 880 N N . ASP A 1 110 ? -16.646 -4.751 14.002 1.00 93.69 110 ASP A N 1
ATOM 881 C CA . ASP A 1 110 ? -17.795 -4.013 13.461 1.00 93.69 110 ASP A CA 1
ATOM 882 C C . ASP A 1 110 ? -17.305 -2.775 12.676 1.00 93.69 110 ASP A C 1
ATOM 884 O O . ASP A 1 110 ? -17.108 -1.695 13.252 1.00 93.69 110 ASP A O 1
ATOM 888 N N . PRO A 1 111 ? -17.081 -2.916 11.354 1.00 93.69 111 PRO A N 1
ATOM 889 C CA . PRO A 1 111 ? -16.546 -1.854 10.504 1.00 93.69 111 PRO A CA 1
ATOM 890 C C . PRO A 1 111 ? -17.399 -0.581 10.426 1.00 93.69 111 PRO A C 1
ATOM 892 O O . PRO A 1 111 ? -16.878 0.463 10.034 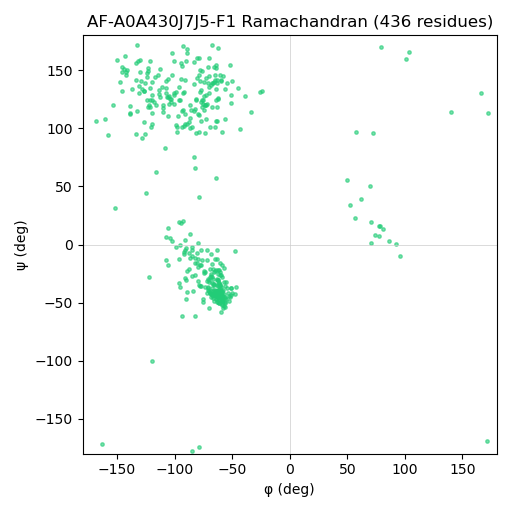1.00 93.69 111 PRO A O 1
ATOM 895 N N . LYS A 1 112 ? -18.677 -0.599 10.843 1.00 94.06 112 LYS A N 1
ATOM 896 C CA . LYS A 1 112 ? -19.538 0.599 10.787 1.00 94.06 112 LYS A CA 1
ATOM 897 C C . LYS A 1 112 ? -18.946 1.785 11.556 1.00 94.06 112 LYS A C 1
ATOM 899 O O . LYS A 1 112 ? -19.128 2.935 11.165 1.00 94.06 112 LYS A O 1
ATOM 904 N N . TRP A 1 113 ? -18.212 1.497 12.631 1.00 95.75 113 TRP A N 1
ATOM 905 C CA . TRP A 1 113 ? -17.583 2.498 13.487 1.00 95.75 113 TRP A CA 1
ATOM 906 C C . TRP A 1 113 ? -16.403 3.189 12.811 1.00 95.75 113 TRP A C 1
ATOM 908 O O . TRP A 1 113 ? -16.158 4.367 13.062 1.00 95.75 113 TRP A O 1
ATOM 918 N N . LEU A 1 114 ? -15.716 2.491 11.903 1.00 94.56 114 LEU A N 1
ATOM 919 C CA . LEU A 1 114 ? -14.725 3.102 11.024 1.00 94.56 114 LEU A CA 1
ATOM 920 C C . LEU A 1 114 ? -15.400 4.111 10.085 1.00 94.56 114 LEU A C 1
ATOM 922 O O . LEU A 1 114 ? -14.879 5.205 9.882 1.00 94.56 114 LEU A O 1
ATOM 926 N N . TYR A 1 115 ? -16.581 3.776 9.558 1.00 93.81 115 TYR A N 1
ATOM 927 C CA . TYR A 1 115 ? -17.316 4.652 8.642 1.00 93.81 115 TYR A CA 1
ATOM 928 C C . TYR A 1 115 ? -17.863 5.892 9.347 1.00 93.81 115 TYR A C 1
ATOM 930 O O . TYR A 1 115 ? -17.763 6.991 8.808 1.00 93.81 115 TYR A O 1
ATOM 938 N N . GLU A 1 116 ? -18.393 5.724 10.563 1.00 94.31 116 GLU A N 1
ATOM 939 C CA . GLU A 1 116 ? -18.841 6.830 11.417 1.00 94.31 116 GLU A CA 1
ATOM 940 C C . GLU A 1 116 ? -17.676 7.749 11.799 1.00 94.31 116 GLU A C 1
ATOM 942 O O . GLU A 1 116 ? -17.773 8.960 11.615 1.00 94.31 116 GLU A O 1
ATOM 947 N N . MET A 1 117 ? -16.557 7.189 12.276 1.00 94.38 117 MET A N 1
ATOM 948 C CA . MET A 1 117 ? -15.408 7.975 12.739 1.00 94.38 117 MET A CA 1
ATOM 949 C C . MET A 1 117 ? -14.810 8.858 11.635 1.00 94.38 117 MET A C 1
ATOM 951 O O . MET A 1 117 ? -14.407 9.990 11.905 1.00 94.38 117 MET A O 1
ATOM 955 N N . TYR A 1 118 ? -14.722 8.338 10.410 1.00 92.38 118 TYR A N 1
ATOM 956 C CA . TYR A 1 118 ? -14.084 9.031 9.287 1.00 92.38 118 TYR A CA 1
ATOM 957 C C . TYR A 1 118 ? -15.075 9.745 8.354 1.00 92.38 118 TYR A C 1
ATOM 959 O O . TYR A 1 118 ? -14.634 10.423 7.425 1.00 92.38 118 TYR A O 1
ATOM 967 N N . ASP A 1 119 ? -16.382 9.633 8.615 1.00 91.19 119 ASP A N 1
ATOM 968 C CA . ASP A 1 119 ? -17.468 10.159 7.775 1.00 91.19 119 ASP A CA 1
ATOM 969 C C . ASP A 1 119 ? -17.309 9.754 6.297 1.00 91.19 119 ASP A C 1
ATOM 971 O O . ASP A 1 119 ? -17.237 10.594 5.394 1.00 91.19 119 ASP A O 1
ATOM 975 N N . ILE A 1 120 ? -17.198 8.439 6.068 1.00 90.75 120 ILE A N 1
ATOM 976 C CA . ILE A 1 120 ? -17.047 7.832 4.736 1.00 90.75 120 ILE A CA 1
ATOM 977 C C . ILE A 1 120 ? -18.273 7.000 4.341 1.00 90.75 120 ILE A C 1
ATOM 979 O O . ILE A 1 120 ? -18.977 6.439 5.186 1.00 90.75 120 ILE A O 1
ATOM 983 N N . ASP A 1 121 ? -18.535 6.912 3.035 1.00 90.94 121 ASP A N 1
ATOM 984 C CA . ASP A 1 121 ? -19.711 6.232 2.480 1.00 90.94 121 ASP A CA 1
ATOM 985 C C . ASP A 1 121 ? -19.406 4.895 1.786 1.00 90.94 121 ASP A C 1
ATOM 987 O O . ASP A 1 121 ? -20.333 4.123 1.559 1.00 90.94 121 ASP A O 1
ATOM 991 N N . TYR A 1 122 ? -18.141 4.580 1.504 1.00 93.88 122 TYR A N 1
ATOM 992 C CA . TYR A 1 122 ? -17.698 3.297 0.953 1.00 93.88 122 TYR A CA 1
ATOM 993 C C . TYR A 1 122 ? -17.354 2.287 2.060 1.00 93.88 122 TYR A C 1
ATOM 995 O O . TYR A 1 122 ? -17.088 2.655 3.207 1.00 93.88 122 TYR A O 1
ATOM 1003 N N . GLY A 1 123 ? -17.391 0.997 1.722 1.00 95.56 123 GLY A N 1
ATOM 1004 C CA . GLY A 1 123 ? -16.897 -0.068 2.596 1.00 95.56 123 GLY A CA 1
ATOM 1005 C C . GLY A 1 123 ? -15.376 -0.150 2.539 1.00 95.56 123 GLY A C 1
ATOM 1006 O O . GLY A 1 123 ? -14.794 0.007 1.473 1.00 95.56 123 GLY A O 1
ATOM 1007 N N . ILE A 1 124 ? -14.706 -0.384 3.661 1.00 95.88 124 ILE A N 1
ATOM 1008 C CA . ILE A 1 124 ? -13.245 -0.537 3.696 1.00 95.88 124 ILE A CA 1
ATOM 1009 C C . ILE A 1 124 ? -12.829 -1.513 4.791 1.00 95.88 124 ILE A C 1
ATOM 1011 O O . ILE A 1 124 ? -13.414 -1.505 5.877 1.00 95.88 124 ILE A O 1
ATOM 1015 N N . GLY A 1 125 ? -11.838 -2.354 4.500 1.00 96.00 125 GLY A N 1
ATOM 1016 C CA . GLY A 1 125 ? -11.306 -3.332 5.444 1.00 96.00 125 GLY A CA 1
ATOM 1017 C C . GLY A 1 125 ? -10.326 -4.311 4.803 1.00 96.00 125 GLY A C 1
ATOM 1018 O O . GLY A 1 125 ? -9.898 -4.127 3.662 1.00 96.00 125 GLY A O 1
ATOM 1019 N N . PHE A 1 126 ? -9.985 -5.354 5.553 1.00 96.69 126 PHE A N 1
ATOM 1020 C CA . PHE A 1 126 ? -9.199 -6.489 5.084 1.00 96.69 126 PHE A CA 1
ATOM 1021 C C . PHE A 1 126 ? -10.105 -7.719 5.068 1.00 96.69 126 PHE A C 1
ATOM 1023 O O . PHE A 1 126 ? -10.711 -8.028 6.091 1.00 96.69 126 PHE A O 1
ATOM 1030 N N . THR A 1 127 ? -10.186 -8.426 3.943 1.00 97.00 127 THR A N 1
ATOM 1031 C CA . THR A 1 127 ? -10.682 -9.813 3.951 1.00 97.00 127 THR A CA 1
ATOM 1032 C C . THR A 1 127 ? -9.565 -10.783 4.273 1.00 97.00 127 THR A C 1
ATOM 1034 O O . THR A 1 127 ? -9.812 -11.835 4.855 1.00 97.00 127 THR A O 1
ATOM 1037 N N . THR A 1 128 ? -8.324 -10.405 3.961 1.00 95.31 128 THR A N 1
ATOM 1038 C CA . THR A 1 128 ? -7.142 -11.227 4.193 1.00 95.31 128 THR A CA 1
ATOM 1039 C C . THR A 1 128 ? -5.959 -10.376 4.641 1.00 95.31 128 THR A C 1
ATOM 1041 O O . THR A 1 128 ? -5.786 -9.222 4.228 1.00 95.31 128 THR A O 1
ATOM 1044 N N . ARG A 1 129 ? -5.130 -10.947 5.514 1.00 94.50 129 ARG A N 1
ATOM 1045 C CA . ARG A 1 129 ? -3.900 -10.340 6.043 1.00 94.50 129 ARG A CA 1
ATOM 1046 C C . ARG A 1 129 ? -2.740 -11.320 5.980 1.00 94.50 129 ARG A C 1
ATOM 1048 O O . ARG A 1 129 ? -2.935 -12.479 5.640 1.00 94.50 129 ARG A O 1
ATOM 1055 N N . GLY A 1 130 ? -1.527 -10.848 6.262 1.00 91.31 130 GLY A N 1
ATOM 1056 C CA . GLY A 1 130 ? -0.308 -11.609 5.984 1.00 91.31 130 GLY A CA 1
ATOM 1057 C C . GLY A 1 130 ? 0.098 -11.535 4.510 1.00 91.31 130 GLY A C 1
ATOM 1058 O O . GLY A 1 130 ? -0.612 -10.961 3.679 1.00 91.31 130 GLY A O 1
ATOM 1059 N N . CYS A 1 131 ? 1.301 -12.022 4.201 1.00 88.19 131 CYS A N 1
ATOM 1060 C CA . CYS A 1 131 ? 1.815 -12.050 2.831 1.00 88.19 131 CYS A CA 1
ATOM 1061 C C . CYS A 1 131 ? 2.956 -13.067 2.689 1.00 88.19 131 CYS A C 1
ATOM 1063 O O . CYS A 1 131 ? 4.081 -12.828 3.149 1.00 88.19 131 CYS A O 1
ATOM 1065 N N . SER A 1 132 ? 2.680 -14.176 2.007 1.00 82.56 132 SER A N 1
ATOM 1066 C CA . SER A 1 132 ? 3.637 -15.229 1.657 1.00 82.56 132 SER A CA 1
ATOM 1067 C C . SER A 1 132 ? 4.769 -14.718 0.791 1.00 82.56 132 SER A C 1
ATOM 1069 O O . SER A 1 132 ? 5.859 -15.280 0.847 1.00 82.56 132 SER A O 1
ATOM 1071 N N . VAL A 1 133 ? 4.559 -13.612 0.056 1.00 82.50 133 VAL A N 1
ATOM 1072 C CA . VAL A 1 133 ? 5.587 -12.998 -0.795 1.00 82.50 133 VAL A CA 1
ATOM 1073 C C . VAL A 1 133 ? 6.892 -12.766 -0.040 1.00 82.50 133 VAL A C 1
ATOM 1075 O O . VAL A 1 133 ? 7.969 -12.958 -0.601 1.00 82.50 133 VAL A O 1
ATOM 1078 N N . ASN A 1 134 ? 6.774 -12.382 1.235 1.00 83.81 134 ASN A N 1
ATOM 1079 C CA . ASN A 1 134 ? 7.879 -12.304 2.183 1.00 83.81 134 ASN A CA 1
ATOM 1080 C C . ASN A 1 134 ? 9.086 -11.480 1.691 1.00 83.81 134 ASN A C 1
ATOM 1082 O O . ASN A 1 134 ? 10.232 -11.776 2.028 1.00 83.81 134 ASN A O 1
ATOM 1086 N N . CYS A 1 135 ? 8.831 -10.417 0.919 1.00 87.31 135 CYS A N 1
ATOM 1087 C CA . CYS A 1 135 ? 9.871 -9.506 0.448 1.00 87.31 135 CYS A CA 1
ATOM 1088 C C . CYS A 1 135 ? 10.744 -9.012 1.610 1.00 87.31 135 CYS A C 1
ATOM 1090 O O . CYS A 1 135 ? 10.246 -8.465 2.600 1.00 87.31 135 CYS A O 1
ATOM 1092 N N . SER A 1 136 ? 12.064 -9.129 1.459 1.00 86.94 136 SER A N 1
ATOM 1093 C CA . SER A 1 136 ? 13.045 -8.695 2.463 1.00 86.94 136 SER A CA 1
ATOM 1094 C C . SER A 1 136 ? 12.895 -7.217 2.848 1.00 86.94 136 SER A C 1
ATOM 1096 O O . SER A 1 136 ? 13.006 -6.885 4.030 1.00 86.94 136 SER A O 1
ATOM 1098 N N . PHE A 1 137 ? 12.541 -6.360 1.889 1.00 88.81 137 PHE A N 1
ATOM 1099 C CA . PHE A 1 137 ? 12.291 -4.928 2.081 1.00 88.81 137 PHE A CA 1
ATOM 1100 C C . PHE A 1 137 ? 10.935 -4.593 2.723 1.00 88.81 137 PHE A C 1
ATOM 1102 O O . PHE A 1 137 ? 10.747 -3.482 3.207 1.00 88.81 137 PHE A O 1
ATOM 1109 N N . CYS A 1 138 ? 9.973 -5.519 2.732 1.00 90.50 138 CYS A N 1
ATOM 1110 C CA . CYS A 1 138 ? 8.601 -5.237 3.153 1.00 90.50 138 CYS A CA 1
ATOM 1111 C C . CYS A 1 138 ? 8.403 -5.487 4.656 1.00 90.50 138 CYS A C 1
ATOM 1113 O O . CYS A 1 138 ? 8.919 -6.461 5.205 1.00 90.50 138 CYS A O 1
ATOM 1115 N N . LEU A 1 139 ? 7.631 -4.642 5.343 1.00 92.56 139 LEU A N 1
ATOM 1116 C CA . LEU A 1 139 ? 7.308 -4.836 6.765 1.00 92.56 139 LEU A CA 1
ATOM 1117 C C . LEU A 1 139 ? 6.187 -5.857 7.008 1.00 92.56 139 LEU A C 1
ATOM 1119 O O . LEU A 1 139 ? 6.074 -6.378 8.114 1.00 92.56 139 LEU A O 1
ATOM 1123 N N . VAL A 1 140 ? 5.368 -6.161 5.995 1.00 92.94 140 VAL A N 1
ATOM 1124 C CA . VAL A 1 140 ? 4.131 -6.944 6.155 1.00 92.94 140 VAL A CA 1
ATOM 1125 C C . VAL A 1 140 ? 4.409 -8.318 6.750 1.00 92.94 140 VAL A C 1
ATOM 1127 O O . VAL A 1 140 ? 3.874 -8.633 7.806 1.00 92.94 140 VAL A O 1
ATOM 1130 N N . SER A 1 141 ? 5.303 -9.115 6.158 1.00 89.19 141 SER A N 1
ATOM 1131 C CA . SER A 1 141 ? 5.584 -10.464 6.671 1.00 89.19 141 SER A CA 1
ATOM 1132 C C . SER A 1 141 ? 6.221 -10.461 8.065 1.00 89.19 141 SER A C 1
ATOM 1134 O O . SER A 1 141 ? 6.102 -11.430 8.811 1.00 89.19 141 SER A O 1
ATOM 1136 N N . LYS A 1 142 ? 6.867 -9.351 8.439 1.00 91.00 142 LYS A N 1
ATOM 1137 C CA . LYS A 1 142 ? 7.494 -9.138 9.750 1.00 91.00 142 LYS A CA 1
ATOM 1138 C C . LYS A 1 142 ? 6.461 -8.817 10.828 1.00 91.00 142 LYS A C 1
ATOM 1140 O O . LYS A 1 142 ? 6.637 -9.230 11.970 1.00 91.00 142 LYS A O 1
ATOM 1145 N N . LYS A 1 143 ? 5.410 -8.081 10.456 1.00 93.00 143 LYS A N 1
ATOM 1146 C CA . LYS A 1 143 ? 4.335 -7.629 11.344 1.00 93.00 143 LYS A CA 1
ATOM 1147 C C . LYS A 1 143 ? 3.178 -8.626 11.425 1.00 93.00 143 LYS A C 1
ATOM 1149 O O . LYS A 1 143 ? 2.689 -8.916 12.511 1.00 93.00 143 LYS A O 1
ATOM 1154 N N . GLU A 1 144 ? 2.735 -9.116 10.275 1.00 92.44 144 GLU A N 1
ATOM 1155 C CA . GLU A 1 144 ? 1.516 -9.912 10.111 1.00 92.44 144 GLU A CA 1
ATOM 1156 C C . GLU A 1 144 ? 1.801 -11.396 9.873 1.00 92.44 144 GLU A C 1
ATOM 1158 O O . GLU A 1 144 ? 0.920 -12.218 10.086 1.00 92.44 144 GLU A O 1
ATOM 1163 N N . GLY A 1 145 ? 3.028 -11.751 9.486 1.00 88.94 145 GLY A N 1
ATOM 1164 C CA . GLY A 1 145 ? 3.420 -13.122 9.174 1.00 88.94 145 GLY A CA 1
ATOM 1165 C C . GLY A 1 145 ? 3.473 -13.421 7.673 1.00 88.94 145 GLY A C 1
ATOM 1166 O O . GLY A 1 145 ? 2.896 -12.726 6.838 1.00 88.94 145 GLY A O 1
ATOM 1167 N N . ALA A 1 146 ? 4.216 -14.477 7.335 1.00 85.44 146 ALA A N 1
ATOM 1168 C CA . ALA A 1 146 ? 4.456 -14.931 5.963 1.00 85.44 146 ALA A CA 1
ATOM 1169 C C . ALA A 1 146 ? 3.453 -16.001 5.481 1.00 85.44 146 ALA A C 1
ATOM 1171 O O . ALA A 1 146 ? 3.771 -16.774 4.587 1.00 85.44 146 ALA A O 1
ATOM 1172 N N . ILE A 1 147 ? 2.289 -16.115 6.122 1.00 84.19 147 ILE A N 1
ATOM 1173 C CA . ILE A 1 147 ? 1.160 -16.914 5.628 1.00 84.19 147 ILE A CA 1
ATOM 1174 C C . ILE A 1 147 ? -0.046 -15.985 5.617 1.00 84.19 147 ILE A C 1
ATOM 1176 O O . ILE A 1 147 ? -0.269 -15.276 6.601 1.00 84.19 147 ILE A O 1
ATOM 1180 N N . GLU A 1 148 ? -0.780 -15.970 4.514 1.00 87.62 148 GLU A N 1
ATOM 1181 C CA . GLU A 1 148 ? -2.060 -15.292 4.411 1.00 87.62 148 GLU A CA 1
ATOM 1182 C C . GLU A 1 148 ? -3.108 -15.950 5.323 1.00 87.62 148 GLU A C 1
ATOM 1184 O O . GLU A 1 148 ? -3.179 -17.171 5.424 1.00 87.62 148 GLU A O 1
ATOM 1189 N N . TYR A 1 149 ? -3.943 -15.148 5.974 1.00 89.69 149 TYR A N 1
ATOM 1190 C CA . TYR A 1 149 ? -5.058 -15.624 6.792 1.00 89.69 149 TYR A CA 1
ATOM 1191 C C . TYR A 1 149 ? -6.283 -14.727 6.617 1.00 89.69 149 TYR A C 1
ATOM 1193 O O . TYR A 1 149 ? -6.152 -13.524 6.369 1.00 89.69 149 TYR A O 1
ATOM 1201 N N . ALA A 1 150 ? -7.468 -15.317 6.772 1.00 94.38 150 ALA A N 1
ATOM 1202 C CA . ALA A 1 150 ? -8.742 -14.607 6.742 1.00 94.38 150 ALA A CA 1
ATOM 1203 C C . ALA A 1 150 ? -8.856 -13.584 7.891 1.00 94.38 150 ALA A C 1
ATOM 1205 O O . ALA A 1 150 ? -8.431 -13.849 9.018 1.00 94.38 150 ALA A O 1
ATOM 1206 N N . ASP A 1 151 ? -9.448 -12.423 7.606 1.00 94.75 151 ASP A N 1
ATOM 1207 C CA . ASP A 1 151 ? -9.722 -11.352 8.574 1.00 94.75 151 ASP A CA 1
ATOM 1208 C C . ASP A 1 151 ? -11.241 -11.089 8.641 1.00 94.75 151 ASP A C 1
ATOM 1210 O O . ASP A 1 151 ? -11.961 -11.865 9.270 1.00 94.75 151 ASP A O 1
ATOM 1214 N N . THR A 1 152 ? -11.763 -10.053 7.980 1.00 94.69 152 THR A N 1
ATOM 1215 C CA . THR A 1 152 ? -13.193 -9.704 8.024 1.00 94.69 152 THR A CA 1
ATOM 1216 C C . THR A 1 152 ? -13.895 -10.068 6.705 1.00 94.69 152 THR A C 1
ATOM 1218 O O . THR A 1 152 ? -13.483 -9.590 5.652 1.00 94.69 152 THR A O 1
ATOM 1221 N N . PRO A 1 153 ? -15.001 -10.837 6.700 1.00 95.31 153 PRO A N 1
ATOM 1222 C CA . PRO A 1 153 ? -15.692 -11.196 5.458 1.00 95.31 153 PRO A CA 1
ATOM 1223 C C . PRO A 1 153 ? -16.324 -9.979 4.761 1.00 95.31 153 PRO A C 1
ATOM 1225 O O . PRO A 1 153 ? -16.763 -9.028 5.419 1.00 95.31 153 PRO A O 1
ATOM 1228 N N . ILE A 1 154 ? -16.479 -10.051 3.431 1.00 96.38 154 ILE A N 1
ATOM 1229 C CA . ILE A 1 154 ? -17.107 -8.998 2.607 1.00 96.38 154 ILE A CA 1
ATOM 1230 C C . ILE A 1 154 ? -18.466 -8.570 3.171 1.00 96.38 154 ILE A C 1
ATOM 1232 O O . ILE A 1 154 ? -18.738 -7.373 3.263 1.00 96.38 154 ILE A O 1
ATOM 1236 N N . THR A 1 155 ? -19.284 -9.528 3.623 1.00 95.06 155 THR A N 1
ATOM 1237 C CA . THR A 1 155 ? -20.593 -9.288 4.259 1.00 95.06 155 THR A CA 1
ATOM 1238 C C . THR A 1 155 ? -20.580 -8.186 5.331 1.00 95.06 155 THR A C 1
ATOM 1240 O O . THR A 1 155 ? -21.552 -7.437 5.426 1.00 95.06 155 THR A O 1
ATOM 1243 N N . LYS A 1 156 ? -19.497 -8.067 6.116 1.00 95.12 156 LYS A N 1
ATOM 1244 C CA . LYS A 1 156 ? -19.327 -7.058 7.175 1.00 95.12 156 LYS A CA 1
ATOM 1245 C C . LYS A 1 156 ? -18.662 -5.768 6.689 1.00 95.12 156 LYS A C 1
ATOM 1247 O O . LYS A 1 156 ? -18.909 -4.713 7.264 1.00 95.12 156 LYS A O 1
ATOM 1252 N N . ILE A 1 157 ? -17.815 -5.850 5.660 1.00 95.94 157 ILE A N 1
ATOM 1253 C CA . ILE A 1 157 ? -17.105 -4.697 5.075 1.00 95.94 157 ILE A CA 1
ATOM 1254 C C . ILE A 1 157 ? -18.044 -3.823 4.234 1.00 95.94 157 ILE A C 1
ATOM 1256 O O . ILE A 1 157 ? -17.780 -2.642 4.022 1.00 95.94 157 ILE A O 1
ATOM 1260 N N . VAL A 1 158 ? -19.139 -4.373 3.710 1.00 95.12 158 VAL A N 1
ATOM 1261 C CA . VAL A 1 158 ? -20.080 -3.582 2.911 1.00 95.12 158 VAL A CA 1
ATOM 1262 C C . VAL A 1 158 ? -20.698 -2.473 3.765 1.00 95.12 158 VAL A C 1
ATOM 1264 O O . VAL A 1 158 ? -21.429 -2.724 4.721 1.00 95.12 158 VAL A O 1
ATOM 1267 N N . ASN A 1 159 ? -20.454 -1.224 3.367 1.00 94.12 159 ASN A N 1
ATOM 1268 C CA . ASN A 1 159 ? -21.157 -0.074 3.914 1.00 94.12 159 ASN A CA 1
ATOM 1269 C C . ASN A 1 159 ? -22.560 -0.003 3.285 1.00 94.12 159 ASN A C 1
ATOM 1271 O O . ASN A 1 159 ? -22.656 0.130 2.066 1.00 94.12 159 ASN A O 1
ATOM 1275 N N . PRO A 1 160 ? -23.658 -0.023 4.063 1.00 92.12 160 PRO A N 1
ATOM 1276 C CA . PRO A 1 160 ? -25.016 0.029 3.510 1.00 92.12 160 PRO A CA 1
ATOM 1277 C C . PRO A 1 160 ? -25.312 1.270 2.653 1.00 92.12 160 PRO A C 1
ATOM 1279 O O . PRO A 1 160 ? -26.283 1.277 1.899 1.00 92.12 160 PRO A O 1
ATOM 1282 N N . LYS A 1 161 ? -24.497 2.328 2.769 1.00 92.06 161 LYS A N 1
ATOM 1283 C CA . LYS A 1 161 ? -24.650 3.582 2.021 1.00 92.06 161 LYS A CA 1
ATOM 1284 C C . LYS A 1 161 ? -24.070 3.536 0.600 1.00 92.06 161 LYS A C 1
ATOM 1286 O O . LYS A 1 161 ? -24.338 4.457 -0.169 1.00 92.06 161 LYS A O 1
ATOM 1291 N N . SER A 1 162 ? -23.289 2.515 0.233 1.00 91.56 162 SER A N 1
ATOM 1292 C CA . SER A 1 162 ? -22.615 2.445 -1.070 1.00 91.56 162 SER A CA 1
ATOM 1293 C C . SER A 1 162 ? -22.410 1.014 -1.558 1.00 91.56 162 SER A C 1
ATOM 1295 O O . SER A 1 162 ? -22.375 0.058 -0.793 1.00 91.56 162 SER A O 1
ATOM 1297 N N . LYS A 1 163 ? -22.227 0.870 -2.872 1.00 94.31 163 LYS A N 1
ATOM 1298 C CA . LYS A 1 163 ? -21.798 -0.387 -3.502 1.00 94.31 163 LYS A CA 1
ATOM 1299 C C . LYS A 1 163 ? -20.288 -0.462 -3.723 1.00 94.31 163 LYS A C 1
ATOM 1301 O O . LYS A 1 163 ? -19.818 -1.451 -4.273 1.00 94.31 163 LYS A O 1
ATOM 1306 N N . HIS A 1 164 ? -19.543 0.575 -3.348 1.00 96.44 164 HIS A N 1
ATOM 1307 C CA . HIS A 1 164 ? -18.095 0.598 -3.494 1.00 96.44 164 HIS A CA 1
ATOM 1308 C C . HIS A 1 164 ? -17.412 0.076 -2.233 1.00 96.44 164 HIS A C 1
ATOM 1310 O O . HIS A 1 164 ? -17.734 0.522 -1.129 1.00 96.44 164 HIS A O 1
ATOM 1316 N N . ILE A 1 165 ? -16.466 -0.843 -2.407 1.00 97.19 165 ILE A N 1
ATOM 1317 C CA . ILE A 1 165 ? -15.620 -1.366 -1.338 1.00 97.19 165 ILE A CA 1
ATOM 1318 C C . ILE A 1 165 ? -14.134 -1.191 -1.669 1.00 97.19 165 ILE A C 1
ATOM 1320 O O . ILE A 1 165 ? -13.726 -1.266 -2.827 1.00 97.19 165 ILE A O 1
ATOM 1324 N N . VAL A 1 166 ? -13.327 -0.987 -0.633 1.00 96.94 166 VAL A N 1
ATOM 1325 C CA . VAL A 1 166 ? -11.871 -0.858 -0.680 1.00 96.94 166 VAL A CA 1
ATOM 1326 C C . VAL A 1 166 ? -11.261 -1.969 0.170 1.00 96.94 166 VAL A C 1
ATOM 1328 O O . VAL A 1 166 ? -11.407 -1.974 1.392 1.00 96.94 166 VAL A O 1
ATOM 1331 N N . LEU A 1 167 ? -10.565 -2.907 -0.465 1.00 97.62 167 LEU A N 1
ATOM 1332 C CA . LEU A 1 167 ? -9.832 -3.960 0.231 1.00 97.62 167 LEU A CA 1
ATOM 1333 C C . LEU A 1 167 ? -8.370 -3.562 0.392 1.00 97.62 167 LEU A C 1
ATOM 1335 O O . LEU A 1 167 ? -7.672 -3.275 -0.582 1.00 97.62 167 LEU A O 1
ATOM 1339 N N . MET A 1 168 ? -7.917 -3.565 1.641 1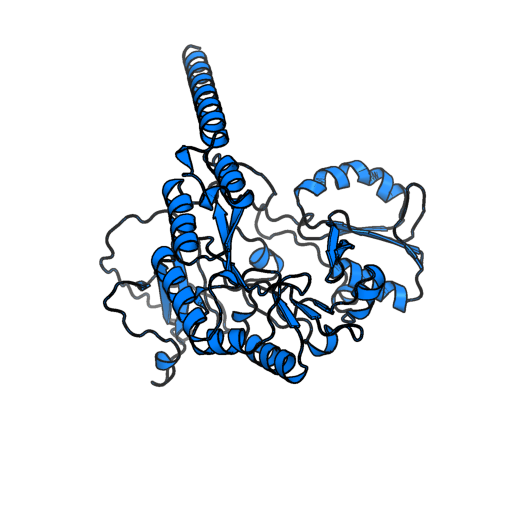.00 96.44 168 MET A N 1
ATOM 1340 C CA . MET A 1 168 ? -6.558 -3.192 2.036 1.00 96.44 168 MET A CA 1
ATOM 1341 C C . MET A 1 168 ? -5.595 -4.388 2.074 1.00 96.44 168 MET A C 1
ATOM 1343 O O . MET A 1 168 ? -4.439 -4.221 2.451 1.00 96.44 168 MET A O 1
ATOM 1347 N N . ASN A 1 169 ? -6.062 -5.577 1.682 1.00 96.88 169 ASN A N 1
ATOM 1348 C CA . ASN A 1 169 ? -5.310 -6.833 1.651 1.00 96.88 169 ASN A CA 1
ATOM 1349 C C . ASN A 1 169 ? -3.914 -6.659 1.044 1.00 96.88 169 ASN A C 1
ATOM 1351 O O . ASN A 1 169 ? -3.785 -6.091 -0.038 1.00 96.88 169 ASN A O 1
ATOM 1355 N N . ASN A 1 170 ? -2.885 -7.228 1.673 1.00 94.19 170 ASN A N 1
ATOM 1356 C CA . ASN A 1 170 ? -1.510 -7.115 1.171 1.00 94.19 170 ASN A CA 1
ATOM 1357 C C . ASN A 1 170 ? -1.301 -7.832 -0.168 1.00 94.19 170 ASN A C 1
ATOM 1359 O O . ASN A 1 170 ? -0.477 -7.408 -0.971 1.00 94.19 170 ASN A O 1
ATOM 1363 N N . ASN A 1 171 ? -2.007 -8.946 -0.373 1.00 91.69 171 ASN A N 1
ATOM 1364 C CA . ASN A 1 171 ? -1.996 -9.728 -1.602 1.00 91.69 171 ASN A CA 1
ATOM 1365 C C . ASN A 1 171 ? -3.286 -10.554 -1.672 1.00 91.69 171 ASN A C 1
ATOM 1367 O O . ASN A 1 171 ? -3.374 -11.634 -1.096 1.00 91.69 171 ASN A O 1
ATOM 1371 N N . SER A 1 172 ? -4.307 -10.032 -2.348 1.00 93.31 172 SER A N 1
ATOM 1372 C CA . SER A 1 172 ? -5.636 -10.659 -2.346 1.00 93.31 172 SER A CA 1
ATOM 1373 C C . SER A 1 172 ? -5.640 -12.003 -3.059 1.00 93.31 172 SER A C 1
ATOM 1375 O O . SER A 1 172 ? -6.302 -12.921 -2.604 1.00 93.31 172 SER A O 1
ATOM 1377 N N . ILE A 1 173 ? -4.876 -12.122 -4.148 1.00 92.50 173 ILE A N 1
ATOM 1378 C CA . ILE A 1 173 ? -4.854 -13.313 -5.014 1.00 92.50 173 ILE A CA 1
ATOM 1379 C C . ILE A 1 173 ? -4.211 -14.523 -4.311 1.00 92.50 173 ILE A C 1
ATOM 1381 O O . ILE A 1 173 ? -4.427 -15.657 -4.721 1.00 92.50 173 ILE A O 1
ATOM 1385 N N . ALA A 1 174 ? -3.401 -14.303 -3.270 1.00 87.19 174 ALA A N 1
ATOM 1386 C CA . ALA A 1 174 ? -2.644 -15.376 -2.625 1.00 87.19 174 ALA A CA 1
ATOM 1387 C C . ALA A 1 174 ? -3.436 -16.217 -1.621 1.00 87.19 174 ALA A C 1
ATOM 1389 O O . ALA A 1 174 ? -2.960 -17.283 -1.248 1.00 87.19 174 ALA A O 1
ATOM 1390 N N . HIS A 1 175 ? -4.600 -15.751 -1.173 1.00 88.50 175 HIS A N 1
ATOM 1391 C CA . HIS A 1 175 ? -5.415 -16.476 -0.204 1.00 88.50 175 HIS A CA 1
ATOM 1392 C C . HIS A 1 175 ? -6.587 -17.178 -0.894 1.00 88.50 175 HIS A C 1
ATOM 1394 O O . HIS A 1 175 ? -7.178 -16.627 -1.824 1.00 88.50 175 HIS A O 1
ATOM 1400 N N . ASP A 1 176 ? -6.975 -18.352 -0.397 1.00 83.81 176 ASP A N 1
ATOM 1401 C CA . ASP A 1 176 ? -8.032 -19.172 -1.004 1.00 83.81 176 ASP A CA 1
ATOM 1402 C C . ASP A 1 176 ? -9.408 -18.484 -1.008 1.00 83.81 176 ASP A C 1
ATOM 1404 O O . ASP A 1 176 ? -10.187 -18.655 -1.950 1.00 83.81 176 ASP A O 1
ATOM 1408 N N . ASP A 1 177 ? -9.679 -17.623 -0.020 1.00 89.62 177 ASP A N 1
ATOM 1409 C CA . ASP A 1 177 ? -10.923 -16.837 0.034 1.00 89.62 177 ASP A CA 1
ATOM 1410 C C . ASP A 1 177 ? -11.076 -15.851 -1.133 1.00 89.62 177 ASP A C 1
ATOM 1412 O O . ASP A 1 177 ? -12.182 -15.364 -1.361 1.00 89.62 177 ASP A O 1
ATOM 1416 N N . PHE A 1 178 ? -10.028 -15.597 -1.929 1.00 93.50 178 PHE A N 1
ATOM 1417 C CA . PHE A 1 178 ? -10.111 -14.774 -3.142 1.00 93.50 178 PHE A CA 1
ATOM 1418 C C . PHE A 1 178 ? -11.299 -15.162 -4.033 1.00 93.50 178 PHE A C 1
ATOM 1420 O O . PHE A 1 178 ? -12.011 -14.296 -4.547 1.00 93.50 178 PHE A O 1
ATOM 1427 N N . TRP A 1 179 ? -11.543 -16.464 -4.204 1.00 93.94 179 TRP A N 1
ATOM 1428 C CA . TRP A 1 179 ? -12.627 -16.960 -5.052 1.00 93.94 179 TRP A CA 1
ATOM 1429 C C . TRP A 1 179 ? -14.007 -16.679 -4.453 1.00 93.94 179 TRP A C 1
ATOM 1431 O O . TRP A 1 179 ? -14.927 -16.292 -5.179 1.00 93.94 179 TRP A O 1
ATOM 1441 N N . ALA A 1 180 ? -14.145 -16.843 -3.136 1.00 95.25 180 ALA A N 1
ATOM 1442 C CA . ALA A 1 180 ? -15.376 -16.541 -2.415 1.00 95.25 180 ALA A CA 1
ATOM 1443 C C . ALA A 1 180 ? -15.659 -15.030 -2.418 1.00 95.25 180 ALA A C 1
ATOM 1445 O O . ALA A 1 180 ? -16.780 -14.620 -2.726 1.00 95.25 180 ALA A O 1
ATOM 1446 N N . ASP A 1 181 ? -14.629 -14.211 -2.190 1.00 97.06 181 ASP A N 1
ATOM 1447 C CA . ASP A 1 181 ? -14.702 -12.752 -2.259 1.00 97.06 181 ASP A CA 1
ATOM 1448 C C . ASP A 1 181 ? -15.166 -12.290 -3.647 1.00 97.06 181 ASP A C 1
ATOM 1450 O O . ASP A 1 181 ? -16.115 -11.511 -3.760 1.00 97.06 181 ASP A O 1
ATOM 1454 N N . VAL A 1 182 ? -14.558 -12.805 -4.724 1.00 97.69 182 VAL A N 1
ATOM 1455 C CA . VAL A 1 182 ? -14.957 -12.494 -6.109 1.00 97.69 182 VAL A CA 1
ATOM 1456 C C . VAL A 1 182 ? -16.415 -12.881 -6.373 1.00 97.69 182 VAL A C 1
ATOM 1458 O O . VAL A 1 182 ? -17.166 -12.092 -6.959 1.00 97.69 182 VAL A O 1
ATOM 1461 N N . ALA A 1 183 ? -16.833 -14.072 -5.935 1.00 97.38 183 ALA A N 1
ATOM 1462 C CA . ALA A 1 183 ? -18.204 -14.540 -6.108 1.00 97.38 183 ALA A CA 1
ATOM 1463 C C . ALA A 1 183 ? -19.209 -13.640 -5.371 1.00 97.38 183 ALA A C 1
ATOM 1465 O O . ALA A 1 183 ? -20.220 -13.242 -5.956 1.00 97.38 183 ALA A O 1
ATOM 1466 N N . GLU A 1 184 ? -18.917 -13.262 -4.124 1.00 97.81 184 GLU A N 1
ATOM 1467 C CA . GLU A 1 184 ? -19.775 -12.384 -3.327 1.00 97.81 184 GLU A CA 1
ATOM 1468 C C . GLU A 1 184 ? -19.841 -10.961 -3.908 1.00 97.81 184 GLU A C 1
ATOM 1470 O O . GLU A 1 184 ? -20.934 -10.398 -4.044 1.00 97.81 184 GLU A O 1
ATOM 1475 N N . ILE A 1 185 ? -18.699 -10.398 -4.320 1.00 97.94 185 ILE A N 1
ATOM 1476 C CA . ILE A 1 185 ? -18.609 -9.087 -4.985 1.00 97.94 185 ILE A CA 1
ATOM 1477 C C . ILE A 1 185 ? -19.500 -9.058 -6.228 1.00 97.94 185 ILE A C 1
ATOM 1479 O O . ILE A 1 185 ? -20.285 -8.119 -6.409 1.00 97.94 185 ILE A O 1
ATOM 1483 N N . LYS A 1 186 ? -19.421 -10.102 -7.060 1.00 97.56 186 LYS A N 1
ATOM 1484 C CA . LYS A 1 186 ? -20.240 -10.237 -8.268 1.00 97.56 186 LYS A CA 1
ATOM 1485 C C . LYS A 1 186 ? -21.722 -10.386 -7.930 1.00 97.56 186 LYS A C 1
ATOM 1487 O O . LYS A 1 186 ? -22.538 -9.656 -8.490 1.00 97.56 186 LYS A O 1
ATOM 1492 N N . ALA A 1 187 ? -22.071 -11.276 -7.001 1.00 97.69 187 ALA A N 1
ATOM 1493 C CA . ALA A 1 187 ? -23.458 -11.544 -6.616 1.00 97.69 187 ALA A CA 1
ATOM 1494 C C . ALA A 1 187 ? -24.170 -10.297 -6.065 1.00 97.69 187 ALA A C 1
ATOM 1496 O O . ALA A 1 187 ? -25.348 -10.072 -6.339 1.00 97.69 187 ALA A O 1
ATOM 1497 N N . ARG A 1 188 ? -23.446 -9.453 -5.324 1.00 96.88 188 ARG A N 1
ATOM 1498 C CA . ARG A 1 188 ? -23.964 -8.194 -4.766 1.00 96.88 188 ARG A CA 1
ATOM 1499 C C . ARG A 1 188 ? -23.895 -7.009 -5.737 1.00 96.88 188 ARG A C 1
ATOM 1501 O O . ARG A 1 188 ? -24.455 -5.948 -5.447 1.00 96.88 188 ARG A O 1
ATOM 1508 N N . GLY A 1 189 ? -23.213 -7.160 -6.873 1.00 97.00 189 GLY A N 1
ATOM 1509 C CA . GLY A 1 189 ? -22.969 -6.076 -7.825 1.00 97.00 189 GLY A CA 1
ATOM 1510 C C . GLY A 1 189 ? -22.143 -4.934 -7.225 1.00 97.00 189 GLY A C 1
ATOM 1511 O O . GLY A 1 189 ? -22.459 -3.764 -7.461 1.00 97.00 189 GLY A O 1
ATOM 1512 N N . LEU A 1 190 ? -21.137 -5.264 -6.409 1.00 97.94 190 LEU A N 1
ATOM 1513 C CA . LEU A 1 190 ? -20.232 -4.288 -5.798 1.00 97.94 190 LEU A CA 1
ATOM 1514 C C . LEU A 1 190 ? -19.180 -3.814 -6.807 1.00 97.94 190 LEU A C 1
ATOM 1516 O O . LEU A 1 190 ? -18.768 -4.566 -7.692 1.00 97.94 190 LEU A O 1
ATOM 1520 N N . SER A 1 191 ? -18.712 -2.576 -6.651 1.00 98.12 191 SER A N 1
ATOM 1521 C CA . SER A 1 191 ? -17.435 -2.144 -7.221 1.00 98.12 191 SER A CA 1
ATOM 1522 C C . SER A 1 191 ? -16.327 -2.297 -6.190 1.00 98.12 191 SER A C 1
ATOM 1524 O O . SER A 1 191 ? -16.534 -2.039 -5.006 1.00 98.12 191 SER A O 1
ATOM 1526 N N . ILE A 1 192 ? -15.145 -2.703 -6.640 1.00 97.94 192 ILE A N 1
ATOM 1527 C CA . ILE A 1 192 ? -14.029 -3.063 -5.762 1.00 97.94 192 ILE A CA 1
ATOM 1528 C C . ILE A 1 192 ? -12.770 -2.285 -6.130 1.00 97.94 192 ILE A C 1
ATOM 1530 O O . ILE A 1 192 ? -12.383 -2.233 -7.295 1.00 97.94 192 ILE A O 1
ATOM 1534 N N . HIS A 1 193 ? -12.118 -1.714 -5.123 1.00 97.75 193 HIS A N 1
ATOM 1535 C CA . HIS A 1 193 ? -10.748 -1.236 -5.194 1.00 97.75 193 HIS A CA 1
ATOM 1536 C C . HIS A 1 193 ? -9.834 -2.133 -4.358 1.00 97.75 193 HIS A C 1
ATOM 1538 O O . HIS A 1 193 ? -10.000 -2.223 -3.143 1.00 97.75 193 HIS A O 1
ATOM 1544 N N . TRP A 1 194 ? -8.835 -2.746 -4.986 1.00 97.31 194 TRP A N 1
ATOM 1545 C CA . TRP A 1 194 ? -7.708 -3.326 -4.258 1.00 97.31 194 TRP A CA 1
ATOM 1546 C C . TRP A 1 194 ? -6.657 -2.242 -4.036 1.00 97.31 194 TRP A C 1
ATOM 1548 O O . TRP A 1 194 ? -6.023 -1.770 -4.984 1.00 97.31 194 TRP A O 1
ATOM 1558 N N . ASP A 1 195 ? -6.511 -1.807 -2.785 1.00 95.25 195 ASP A N 1
ATOM 1559 C CA . ASP A 1 195 ? -5.673 -0.656 -2.451 1.00 95.25 195 ASP A CA 1
ATOM 1560 C C . ASP A 1 195 ? -4.178 -0.967 -2.589 1.00 95.25 195 ASP A C 1
ATOM 1562 O O . ASP A 1 195 ? -3.412 -0.091 -2.994 1.00 95.25 195 ASP A O 1
ATOM 1566 N N . GLN A 1 196 ? -3.779 -2.216 -2.339 1.00 93.06 196 GLN A N 1
ATOM 1567 C CA . GLN A 1 196 ? -2.394 -2.676 -2.435 1.00 93.06 196 GLN A CA 1
ATOM 1568 C C . GLN A 1 196 ? -2.119 -3.462 -3.724 1.00 93.06 196 GLN A C 1
ATOM 1570 O O . GLN A 1 196 ? -3.024 -3.891 -4.443 1.00 93.06 196 GLN A O 1
ATOM 1575 N N . ALA A 1 197 ? -0.832 -3.625 -4.024 1.00 93.88 197 ALA A N 1
ATOM 1576 C CA . ALA A 1 197 ? -0.354 -4.351 -5.190 1.00 93.88 197 ALA A CA 1
ATOM 1577 C C . ALA A 1 197 ? -0.507 -5.865 -5.008 1.00 93.88 197 ALA A C 1
ATOM 1579 O O . ALA A 1 197 ? 0.009 -6.426 -4.046 1.00 93.88 197 ALA A O 1
ATOM 1580 N N . ASN A 1 198 ? -1.132 -6.542 -5.969 1.00 95.12 198 ASN A N 1
ATOM 1581 C CA . ASN A 1 198 ? -1.147 -7.999 -5.991 1.00 95.12 198 ASN A CA 1
ATOM 1582 C C . ASN A 1 198 ? 0.127 -8.569 -6.624 1.00 95.12 198 ASN A C 1
ATOM 1584 O O . ASN A 1 198 ? 0.812 -7.940 -7.441 1.00 95.12 198 ASN A O 1
ATOM 1588 N N . ASP A 1 199 ? 0.416 -9.814 -6.274 1.00 92.12 199 ASP A N 1
ATOM 1589 C CA . ASP A 1 199 ? 1.491 -10.580 -6.876 1.00 92.12 199 ASP A CA 1
ATOM 1590 C C . ASP A 1 199 ? 1.134 -11.022 -8.307 1.00 92.12 199 ASP A C 1
ATOM 1592 O O . ASP A 1 199 ? 0.367 -11.963 -8.511 1.00 92.12 199 ASP A O 1
ATOM 1596 N N . ILE A 1 200 ? 1.766 -10.405 -9.309 1.00 93.75 200 ILE A N 1
ATOM 1597 C CA . ILE A 1 200 ? 1.520 -10.732 -10.722 1.00 93.75 200 ILE A CA 1
ATOM 1598 C C . ILE A 1 200 ? 1.918 -12.163 -11.116 1.00 93.75 200 ILE A C 1
ATOM 1600 O O . ILE A 1 200 ? 1.393 -12.709 -12.087 1.00 93.75 200 ILE A O 1
ATOM 1604 N N . THR A 1 201 ? 2.814 -12.811 -10.368 1.00 85.88 201 THR A N 1
ATOM 1605 C CA . THR A 1 201 ? 3.201 -14.203 -10.650 1.00 85.88 201 THR A CA 1
ATOM 1606 C C . THR A 1 201 ? 2.045 -15.179 -10.418 1.00 85.88 201 THR A C 1
ATOM 1608 O O . THR A 1 201 ? 2.047 -16.256 -11.005 1.00 85.88 201 THR A O 1
ATOM 1611 N N . LEU A 1 202 ? 1.040 -14.791 -9.621 1.00 88.06 202 LEU A N 1
ATOM 1612 C CA . LEU A 1 202 ? -0.150 -15.597 -9.335 1.00 88.06 202 LEU A CA 1
ATOM 1613 C C . LEU A 1 202 ? -1.256 -15.444 -10.386 1.00 88.06 202 LEU A C 1
ATOM 1615 O O . LEU A 1 202 ? -2.267 -16.136 -10.317 1.00 88.06 202 LEU A O 1
ATOM 1619 N N . VAL A 1 203 ? -1.091 -14.555 -11.370 1.00 87.44 203 VAL A N 1
ATOM 1620 C CA . VAL A 1 203 ? -2.101 -14.344 -12.412 1.00 87.44 203 VAL A CA 1
ATOM 1621 C C . VAL A 1 203 ? -2.093 -15.529 -13.378 1.00 87.44 203 VAL A C 1
ATOM 1623 O O . VAL A 1 203 ? -1.280 -15.601 -14.297 1.00 87.44 203 VAL A O 1
ATOM 1626 N N . THR A 1 204 ? -2.986 -16.485 -13.162 1.00 89.06 204 THR A N 1
ATOM 1627 C CA . THR A 1 204 ? -3.312 -17.577 -14.093 1.00 89.06 204 THR A CA 1
ATOM 1628 C C . THR A 1 204 ? -4.490 -17.177 -14.990 1.00 89.06 204 THR A C 1
ATOM 1630 O O . THR A 1 204 ? -5.126 -16.155 -14.717 1.00 89.06 204 THR A O 1
ATOM 1633 N N . PRO A 1 205 ? -4.836 -17.958 -16.031 1.00 90.69 205 PRO A N 1
ATOM 1634 C CA . PRO A 1 205 ? -6.040 -17.702 -16.824 1.00 90.69 205 PRO A CA 1
ATOM 1635 C C . PRO A 1 205 ? -7.316 -17.604 -15.966 1.00 90.69 205 PRO A C 1
ATOM 1637 O O . PRO A 1 205 ? -8.093 -16.667 -16.121 1.00 90.69 205 PRO A O 1
ATOM 1640 N N . LYS A 1 206 ? -7.475 -18.482 -14.962 1.00 89.69 206 LYS A N 1
ATOM 1641 C CA . LYS A 1 206 ? -8.605 -18.436 -14.010 1.00 89.69 206 LYS A CA 1
ATOM 1642 C C . LYS A 1 206 ? -8.619 -17.164 -13.159 1.00 89.69 206 LYS A C 1
ATOM 1644 O O . LYS A 1 206 ? -9.678 -16.604 -12.895 1.00 89.69 206 LYS A O 1
ATOM 1649 N N . VAL A 1 207 ? -7.449 -16.701 -12.714 1.00 93.25 207 VAL A N 1
ATOM 1650 C CA . VAL A 1 207 ? -7.342 -15.447 -11.951 1.00 93.25 207 VAL A CA 1
ATOM 1651 C C . VAL A 1 207 ? -7.655 -14.248 -12.846 1.00 93.25 207 VAL A C 1
ATOM 1653 O O . VAL A 1 207 ? -8.380 -13.354 -12.422 1.00 93.25 207 VAL A O 1
ATOM 1656 N N . ALA A 1 208 ? -7.154 -14.231 -14.084 1.00 94.75 208 ALA A N 1
ATOM 1657 C CA . ALA A 1 208 ? -7.456 -13.180 -15.053 1.00 94.75 208 ALA A CA 1
ATOM 1658 C C . ALA A 1 208 ? -8.964 -13.109 -15.356 1.00 94.75 208 ALA A C 1
ATOM 1660 O O . ALA A 1 208 ? -9.539 -12.023 -15.318 1.00 94.75 208 ALA A O 1
ATOM 1661 N N . GLU A 1 209 ? -9.621 -14.256 -15.546 1.00 95.19 209 GLU A N 1
ATOM 1662 C CA . GLU A 1 209 ? -11.077 -14.350 -15.693 1.00 95.19 209 GLU A CA 1
ATOM 1663 C C . GLU A 1 209 ? -11.820 -13.794 -14.468 1.00 95.19 209 GLU A C 1
ATOM 1665 O O . GLU A 1 209 ? -12.717 -12.959 -14.608 1.00 95.19 209 GLU A O 1
ATOM 1670 N N . ALA A 1 210 ? -11.427 -14.209 -13.259 1.00 95.81 210 ALA A N 1
ATOM 1671 C CA . ALA A 1 210 ? -12.040 -13.750 -12.014 1.00 95.81 210 ALA A CA 1
ATOM 1672 C C . ALA A 1 210 ? -11.913 -12.232 -11.822 1.00 95.81 210 ALA A C 1
ATOM 1674 O O . ALA A 1 210 ? -12.897 -11.564 -11.498 1.00 95.81 210 ALA A O 1
ATOM 1675 N N . LEU A 1 211 ? -10.726 -11.674 -12.080 1.00 97.50 211 LEU A N 1
ATOM 1676 C CA . LEU A 1 211 ? -10.489 -10.230 -12.043 1.00 97.50 211 LEU A CA 1
ATOM 1677 C C . LEU A 1 211 ? -11.306 -9.493 -13.117 1.00 97.50 211 LEU A C 1
ATOM 1679 O O . LEU A 1 211 ? -11.866 -8.433 -12.839 1.00 97.50 211 LEU A O 1
ATOM 1683 N N . GLY A 1 212 ? -11.410 -10.052 -14.325 1.00 96.56 212 GLY A N 1
ATOM 1684 C CA . GLY A 1 212 ? -12.173 -9.473 -15.434 1.00 96.56 212 GLY A CA 1
ATOM 1685 C C . GLY A 1 212 ? -13.686 -9.474 -15.196 1.00 96.56 212 GLY A C 1
ATOM 1686 O O . GLY A 1 212 ? -14.390 -8.587 -15.679 1.00 96.56 212 GLY A O 1
ATOM 1687 N N . CYS A 1 213 ? -14.186 -10.424 -14.401 1.00 95.81 213 CYS A N 1
ATOM 1688 C CA . CYS A 1 213 ? -15.607 -10.572 -14.086 1.00 95.81 213 CYS A CA 1
ATOM 1689 C C . CYS A 1 213 ? -16.136 -9.609 -13.013 1.00 95.81 213 CYS A C 1
ATOM 1691 O O . CYS A 1 213 ? -17.357 -9.528 -12.837 1.00 95.81 213 CYS A O 1
ATOM 1693 N N . VAL A 1 214 ? -15.269 -8.909 -12.274 1.00 96.69 214 VAL A N 1
ATOM 1694 C CA . VAL A 1 214 ? -15.694 -7.965 -11.231 1.00 96.69 214 VAL A CA 1
ATOM 1695 C C . VAL A 1 214 ? -15.640 -6.517 -11.701 1.00 96.69 214 VAL A C 1
ATOM 1697 O O . VAL A 1 214 ? -14.903 -6.135 -12.609 1.00 96.69 214 VAL A O 1
ATOM 1700 N N . ASN A 1 215 ? -16.406 -5.660 -11.030 1.00 97.81 215 ASN A N 1
ATOM 1701 C CA . ASN A 1 215 ? -16.433 -4.235 -11.317 1.00 97.81 215 ASN A CA 1
ATOM 1702 C C . ASN A 1 215 ? -15.265 -3.494 -10.630 1.00 97.81 215 ASN A C 1
ATOM 1704 O O . ASN A 1 215 ? -15.479 -2.686 -9.724 1.00 97.81 215 ASN A O 1
ATOM 1708 N N . TYR A 1 216 ? -14.025 -3.781 -11.038 1.00 98.06 216 TYR A N 1
ATOM 1709 C CA . TYR A 1 216 ? -12.826 -3.173 -10.448 1.00 98.06 216 TYR A CA 1
ATOM 1710 C C . TYR A 1 216 ? -12.713 -1.677 -10.768 1.00 98.06 216 TYR A C 1
ATOM 1712 O O . TYR A 1 216 ? -12.981 -1.237 -11.895 1.00 98.06 216 TYR A O 1
ATOM 1720 N N . ARG A 1 217 ? -12.338 -0.881 -9.766 1.00 97.69 217 ARG A N 1
ATOM 1721 C CA . ARG A 1 217 ? -12.230 0.578 -9.846 1.00 97.69 217 ARG A CA 1
ATOM 1722 C C . ARG A 1 217 ? -11.049 1.128 -9.039 1.00 97.69 217 ARG A C 1
ATOM 1724 O O . ARG A 1 217 ? -10.504 0.463 -8.160 1.00 97.69 217 ARG A O 1
ATOM 1731 N N . SER A 1 218 ? -10.660 2.360 -9.343 1.00 95.50 218 SER A N 1
ATOM 1732 C CA . SER A 1 218 ? -9.772 3.196 -8.538 1.00 95.50 218 SER A CA 1
ATOM 1733 C C . SER A 1 218 ? -10.390 3.488 -7.170 1.00 95.50 218 SER A C 1
ATOM 1735 O O . SER A 1 218 ? -11.571 3.236 -6.940 1.00 95.50 218 SER A O 1
ATOM 1737 N N . PHE A 1 219 ? -9.591 4.043 -6.260 1.00 93.06 219 PHE A N 1
ATOM 1738 C CA . PHE A 1 219 ? -10.004 4.326 -4.880 1.00 93.06 219 PHE A CA 1
ATOM 1739 C C . PHE A 1 219 ? -11.280 5.180 -4.770 1.00 93.06 219 PHE A C 1
ATOM 1741 O O . PHE A 1 219 ? -12.104 4.980 -3.889 1.00 93.06 219 PHE A O 1
ATOM 1748 N N . ASN A 1 220 ? -11.444 6.144 -5.671 1.00 88.75 220 ASN A N 1
ATOM 1749 C CA . ASN A 1 220 ? -12.620 7.010 -5.755 1.00 88.75 220 ASN A CA 1
ATOM 1750 C C . ASN A 1 220 ? -13.753 6.395 -6.604 1.00 88.75 220 ASN A C 1
ATOM 1752 O O . ASN A 1 220 ? -14.692 7.092 -6.966 1.00 88.75 220 ASN A O 1
ATOM 1756 N N . GLY A 1 221 ? -13.661 5.129 -7.008 1.00 91.06 221 GLY A N 1
ATOM 1757 C CA . GLY A 1 221 ? -14.690 4.447 -7.787 1.00 91.06 221 GLY A CA 1
ATOM 1758 C C . GLY A 1 221 ? -14.857 4.899 -9.247 1.00 91.06 221 GLY A C 1
ATOM 1759 O O . GLY A 1 221 ? -15.740 4.357 -9.915 1.00 91.06 221 GLY A O 1
ATOM 1760 N N . SER A 1 222 ? -14.066 5.857 -9.754 1.00 90.56 222 SER A N 1
ATOM 1761 C CA . SER A 1 222 ? -14.261 6.437 -11.096 1.00 90.56 222 SER A CA 1
ATOM 1762 C C . SER A 1 222 ? -13.657 5.587 -12.207 1.00 90.56 222 SER A C 1
ATOM 1764 O O . SER A 1 222 ? -14.364 5.104 -13.093 1.00 90.56 222 SER A O 1
ATOM 1766 N N . ASP A 1 223 ? -12.347 5.393 -12.154 1.00 95.31 223 ASP A N 1
ATOM 1767 C CA . ASP A 1 223 ? -11.562 4.809 -13.230 1.00 95.31 223 ASP A CA 1
ATOM 1768 C C . ASP A 1 223 ? -11.397 3.313 -13.015 1.00 95.31 223 ASP A C 1
ATOM 1770 O O . ASP A 1 223 ? -11.486 2.813 -11.898 1.00 95.31 223 ASP A O 1
ATOM 1774 N N . LYS A 1 224 ? -11.145 2.564 -14.083 1.00 97.75 224 LYS A N 1
ATOM 1775 C CA . LYS A 1 224 ? -10.764 1.156 -13.967 1.00 97.75 224 LYS A CA 1
ATOM 1776 C C . LYS A 1 224 ? -9.304 1.059 -13.530 1.00 97.75 224 LYS A C 1
ATOM 1778 O O . LYS A 1 224 ? -8.420 1.593 -14.196 1.00 97.75 224 LYS A O 1
ATOM 1783 N N . GLU A 1 225 ? -9.052 0.361 -12.428 1.00 97.94 225 GLU A N 1
ATOM 1784 C CA . GLU A 1 225 ? -7.706 0.198 -11.884 1.00 97.94 225 GLU A CA 1
ATOM 1785 C C . GLU A 1 225 ? -7.504 -1.169 -11.230 1.00 97.94 225 GLU A C 1
ATOM 1787 O O . GLU A 1 225 ? -8.306 -1.588 -10.399 1.00 97.94 225 GLU A O 1
ATOM 1792 N N . LEU A 1 226 ? -6.394 -1.823 -11.575 1.00 98.31 226 LEU A N 1
ATOM 1793 C CA . LEU A 1 226 ? -5.833 -2.966 -10.855 1.00 98.31 226 LEU A CA 1
ATOM 1794 C C . LEU A 1 226 ? -4.357 -2.695 -10.585 1.00 98.31 226 LEU A C 1
ATOM 1796 O O . LEU A 1 226 ? -3.669 -2.148 -11.445 1.00 98.31 226 LEU A O 1
ATOM 1800 N N . LYS A 1 227 ? -3.869 -3.077 -9.404 1.00 98.38 227 LYS A N 1
ATOM 1801 C CA . LYS A 1 227 ? -2.496 -2.801 -8.975 1.00 98.38 227 LYS A CA 1
ATOM 1802 C C . LYS A 1 227 ? -1.690 -4.089 -8.855 1.00 98.38 227 LYS A C 1
ATOM 1804 O O . LYS A 1 227 ? -2.143 -5.044 -8.222 1.00 98.38 227 LYS A O 1
ATOM 1809 N N . PHE A 1 228 ? -0.480 -4.085 -9.404 1.00 98.19 228 PHE A N 1
ATOM 1810 C CA . PHE A 1 228 ? 0.465 -5.201 -9.355 1.00 98.19 228 PHE A CA 1
ATOM 1811 C C . PHE A 1 228 ? 1.871 -4.738 -8.973 1.00 98.19 228 PHE A C 1
ATOM 1813 O O . PHE A 1 228 ? 2.228 -3.575 -9.163 1.00 98.19 228 PHE A O 1
ATOM 1820 N N . ALA A 1 229 ? 2.673 -5.648 -8.427 1.00 94.88 229 ALA A N 1
ATOM 1821 C CA . ALA A 1 229 ? 4.071 -5.387 -8.095 1.00 94.88 229 ALA A CA 1
ATOM 1822 C C . ALA A 1 229 ? 5.014 -5.794 -9.242 1.00 94.88 229 ALA A C 1
ATOM 1824 O O . ALA A 1 229 ? 4.972 -6.929 -9.722 1.00 94.88 229 ALA A O 1
ATOM 1825 N N . PHE A 1 230 ? 5.909 -4.883 -9.626 1.00 96.00 230 PHE A N 1
ATOM 1826 C CA . PHE A 1 230 ? 7.074 -5.108 -10.489 1.00 96.00 230 PHE A CA 1
ATOM 1827 C C . PHE A 1 230 ? 8.352 -4.625 -9.776 1.00 96.00 230 PHE A C 1
ATOM 1829 O O . PHE A 1 230 ? 9.206 -3.929 -10.333 1.00 96.00 230 PHE A O 1
ATOM 1836 N N . ASP A 1 231 ? 8.450 -4.985 -8.496 1.00 91.12 231 ASP A N 1
ATOM 1837 C CA . ASP A 1 231 ? 9.468 -4.471 -7.578 1.00 91.12 231 ASP A CA 1
ATOM 1838 C C . ASP A 1 231 ? 10.842 -5.117 -7.768 1.00 91.12 231 ASP A C 1
ATOM 1840 O O . ASP A 1 231 ? 11.856 -4.439 -7.641 1.00 91.12 231 ASP A O 1
ATOM 1844 N N . LEU A 1 232 ? 10.877 -6.412 -8.091 1.00 88.31 232 LEU A N 1
ATOM 1845 C CA . LEU A 1 232 ? 12.104 -7.183 -8.297 1.00 88.31 232 LEU A CA 1
ATOM 1846 C C . LEU A 1 232 ? 12.208 -7.632 -9.758 1.00 88.31 232 LEU A C 1
ATOM 1848 O O . LEU A 1 232 ? 11.196 -7.953 -10.377 1.00 88.31 232 LEU A O 1
ATOM 1852 N N . LEU A 1 233 ? 13.429 -7.706 -10.296 1.00 84.69 233 LEU A N 1
ATOM 1853 C CA . LEU A 1 233 ? 13.694 -8.235 -11.646 1.00 84.69 233 LEU A CA 1
ATOM 1854 C C . LEU A 1 233 ? 13.678 -9.761 -11.690 1.00 84.69 233 LEU A C 1
ATOM 1856 O O . LEU A 1 233 ? 13.248 -10.365 -12.672 1.00 84.69 233 LEU A O 1
ATOM 1860 N N . VAL A 1 234 ? 14.140 -10.377 -10.606 1.00 81.88 234 VAL A N 1
ATOM 1861 C CA . VAL A 1 234 ? 14.152 -11.821 -10.415 1.00 81.88 234 VAL A CA 1
ATOM 1862 C C . VAL A 1 234 ? 13.357 -12.134 -9.169 1.00 81.88 234 VAL A C 1
ATOM 1864 O O . VAL A 1 234 ? 13.529 -11.497 -8.128 1.00 81.88 234 VAL A O 1
ATOM 1867 N N . ARG A 1 235 ? 12.497 -13.142 -9.265 1.00 76.75 235 ARG A N 1
ATOM 1868 C CA . ARG A 1 235 ? 11.723 -13.603 -8.123 1.00 76.75 235 ARG A CA 1
ATOM 1869 C C . ARG A 1 235 ? 11.808 -15.104 -7.982 1.00 76.75 235 ARG A C 1
ATOM 1871 O O . ARG A 1 235 ? 11.577 -15.812 -8.946 1.00 76.75 235 ARG A O 1
ATOM 1878 N N . ARG A 1 236 ? 12.109 -15.593 -6.786 1.00 69.81 236 ARG A N 1
ATOM 1879 C CA . ARG A 1 236 ? 12.196 -17.030 -6.503 1.00 69.81 236 ARG A CA 1
ATOM 1880 C C . ARG A 1 236 ? 10.999 -17.467 -5.676 1.00 69.81 236 ARG A C 1
ATOM 1882 O O . ARG A 1 236 ? 10.585 -16.699 -4.813 1.00 69.81 236 ARG A O 1
ATOM 1889 N N . LYS A 1 237 ? 10.449 -18.651 -5.961 1.00 65.12 237 LYS A N 1
ATOM 1890 C CA . LYS A 1 237 ? 9.339 -19.288 -5.249 1.00 65.12 237 LYS A CA 1
ATOM 1891 C C . LYS A 1 237 ? 9.598 -20.746 -4.911 1.00 65.12 237 LYS A C 1
ATOM 1893 O O . LYS A 1 237 ? 9.671 -21.555 -5.821 1.00 65.12 237 LYS A O 1
ATOM 1898 N N . GLY A 1 238 ? 9.689 -21.073 -3.624 1.00 57.94 238 GLY A N 1
ATOM 1899 C CA . GLY A 1 238 ? 9.699 -22.448 -3.139 1.00 57.94 238 GLY A CA 1
ATOM 1900 C C . GLY A 1 238 ? 8.289 -23.035 -3.134 1.00 57.94 238 GLY A C 1
ATOM 1901 O O . GLY A 1 238 ? 7.346 -22.415 -2.639 1.00 57.94 238 GLY A O 1
ATOM 1902 N N . ILE A 1 239 ? 8.155 -24.230 -3.690 1.00 54.56 239 ILE A N 1
ATOM 1903 C CA . ILE A 1 239 ? 6.942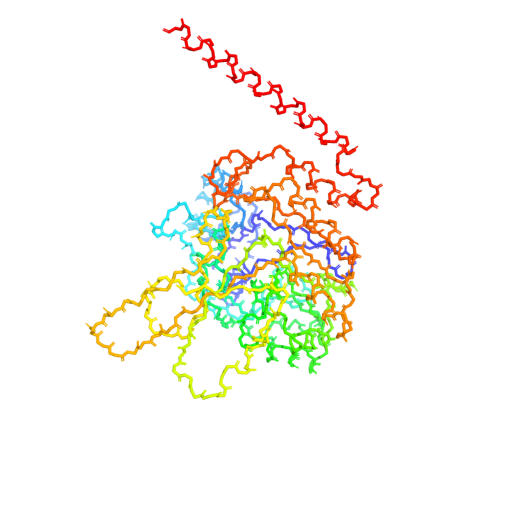 -25.038 -3.715 1.00 54.56 239 ILE A CA 1
ATOM 1904 C C . ILE A 1 239 ? 7.251 -26.320 -2.962 1.00 54.56 239 ILE A C 1
ATOM 1906 O O . ILE A 1 239 ? 8.174 -27.042 -3.329 1.00 54.56 239 ILE A O 1
ATOM 1910 N N . VAL A 1 240 ? 6.477 -26.598 -1.920 1.00 50.94 240 VAL A N 1
ATOM 1911 C CA . VAL A 1 240 ? 6.523 -27.882 -1.222 1.00 50.94 240 VAL A CA 1
ATOM 1912 C C . VAL A 1 240 ? 5.661 -28.864 -2.014 1.00 50.94 240 VAL A C 1
ATOM 1914 O O . VAL A 1 240 ? 4.460 -28.646 -2.176 1.00 50.94 240 VAL A O 1
ATOM 1917 N N . LEU A 1 241 ? 6.275 -29.919 -2.544 1.00 45.19 241 LEU A N 1
ATOM 1918 C CA . LEU A 1 241 ? 5.565 -31.039 -3.149 1.00 45.19 241 LEU A CA 1
ATOM 1919 C C . LEU A 1 241 ? 5.230 -32.040 -2.038 1.00 45.19 241 LEU A C 1
ATOM 1921 O O . LEU A 1 241 ? 6.085 -32.820 -1.620 1.00 45.19 241 LEU A O 1
ATOM 1925 N N . GLU A 1 242 ? 3.989 -32.024 -1.552 1.00 40.16 242 GLU A N 1
ATOM 1926 C CA . GLU A 1 242 ? 3.455 -33.170 -0.808 1.00 40.16 242 GLU A CA 1
ATOM 1927 C C . GLU A 1 242 ? 3.376 -34.365 -1.769 1.00 40.16 242 GLU A C 1
ATOM 1929 O O . GLU A 1 242 ? 3.066 -34.171 -2.947 1.00 40.16 242 GLU A O 1
ATOM 1934 N N . THR A 1 243 ? 3.694 -35.581 -1.301 1.00 36.97 243 THR A N 1
ATOM 1935 C CA . THR A 1 243 ? 3.758 -36.813 -2.113 1.00 36.97 243 THR A CA 1
ATOM 1936 C C . THR A 1 243 ? 2.566 -36.910 -3.064 1.00 36.97 243 THR A C 1
ATOM 1938 O O . THR A 1 243 ? 1.454 -37.271 -2.674 1.00 36.97 243 THR A O 1
ATOM 1941 N N . ALA A 1 244 ? 2.801 -36.537 -4.319 1.00 29.41 244 ALA A N 1
ATOM 1942 C CA . ALA A 1 244 ? 1.758 -36.363 -5.304 1.00 29.41 244 ALA A CA 1
ATOM 1943 C C . ALA A 1 244 ? 1.239 -37.732 -5.753 1.00 29.41 244 ALA A C 1
ATOM 1945 O O . ALA A 1 244 ? 1.966 -38.523 -6.357 1.00 29.41 244 ALA A O 1
ATOM 1946 N N . SER A 1 245 ? -0.056 -37.986 -5.552 1.00 30.98 245 SER A N 1
ATOM 1947 C CA . SER A 1 245 ? -0.773 -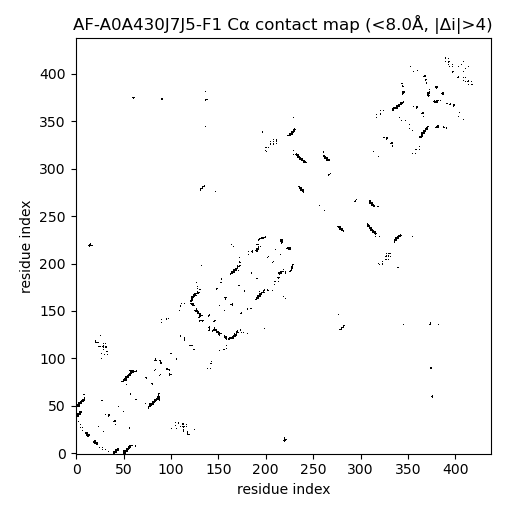38.773 -6.556 1.00 30.98 245 SER A CA 1
ATOM 1948 C C . SER A 1 245 ? -0.688 -38.004 -7.882 1.00 30.98 245 SER A C 1
ATOM 1950 O O . SER A 1 245 ? -0.745 -36.776 -7.879 1.00 30.98 245 SER A O 1
ATOM 1952 N N . HIS A 1 246 ? -0.513 -38.714 -8.999 1.00 28.27 246 HIS A N 1
ATOM 1953 C CA . HIS A 1 246 ? -0.166 -38.212 -10.344 1.00 28.27 246 HIS A CA 1
ATOM 1954 C C . HIS A 1 246 ? -0.971 -37.002 -10.895 1.00 28.27 246 HIS A C 1
ATOM 1956 O O . HIS A 1 246 ? -0.627 -36.483 -11.952 1.00 28.27 246 HIS A O 1
ATOM 1962 N N . ASN A 1 247 ? -2.016 -36.527 -10.211 1.00 30.53 247 ASN A N 1
ATOM 1963 C CA . ASN A 1 247 ? -2.935 -35.489 -10.677 1.00 30.53 247 ASN A CA 1
ATOM 1964 C C . ASN A 1 247 ? -2.625 -34.052 -10.203 1.00 30.53 247 ASN A C 1
ATOM 1966 O O . ASN A 1 247 ? -3.208 -33.120 -10.754 1.00 30.53 247 ASN A O 1
ATOM 1970 N N . SER A 1 248 ? -1.738 -33.821 -9.225 1.00 31.47 248 SER A N 1
ATOM 1971 C CA . SER A 1 248 ? -1.466 -32.463 -8.696 1.00 31.47 248 SER A CA 1
ATOM 1972 C C . SER A 1 248 ? -0.401 -31.666 -9.465 1.00 31.47 248 SER A C 1
ATOM 1974 O O . SER A 1 248 ? -0.306 -30.453 -9.290 1.00 31.47 248 SER A O 1
ATOM 1976 N N . LEU A 1 249 ? 0.349 -32.305 -10.369 1.00 31.58 249 LEU A N 1
ATOM 1977 C CA . LEU A 1 249 ? 1.340 -31.632 -11.223 1.00 31.58 249 LEU A CA 1
ATOM 1978 C C . LEU A 1 249 ? 0.703 -30.818 -12.363 1.00 31.58 249 LEU A C 1
ATOM 1980 O O . LEU A 1 249 ? 1.301 -29.850 -12.811 1.00 31.58 249 LEU A O 1
ATOM 1984 N N . ASN A 1 250 ? -0.529 -31.148 -12.769 1.00 29.28 250 ASN A N 1
ATOM 1985 C CA . ASN A 1 250 ? -1.255 -30.446 -13.839 1.00 29.28 250 ASN A CA 1
ATOM 1986 C C . ASN A 1 250 ? -1.920 -29.131 -13.380 1.00 29.28 250 ASN A C 1
ATOM 1988 O O . ASN A 1 250 ? -2.502 -28.423 -14.197 1.00 29.28 250 ASN A O 1
ATOM 1992 N N . ALA A 1 251 ? -1.911 -28.820 -12.077 1.00 33.69 251 ALA A N 1
ATOM 1993 C CA . ALA A 1 251 ? -2.554 -27.618 -11.526 1.00 33.69 251 ALA A CA 1
ATOM 1994 C C . ALA A 1 251 ? -1.623 -26.395 -11.491 1.00 33.69 251 ALA A C 1
ATOM 1996 O O . ALA A 1 251 ? -2.087 -25.253 -11.481 1.00 33.69 251 ALA A O 1
ATOM 1997 N N . LEU A 1 252 ? -0.313 -26.632 -11.490 1.00 37.47 252 LEU A N 1
ATOM 1998 C CA . LEU A 1 252 ? 0.658 -25.624 -11.865 1.00 37.47 252 LEU A CA 1
ATOM 1999 C C . LEU A 1 252 ? 0.771 -25.743 -13.383 1.00 37.47 252 LEU A C 1
ATOM 2001 O O . LEU A 1 252 ? 1.131 -26.807 -13.872 1.00 37.47 252 LEU A O 1
ATOM 2005 N N . ASP A 1 253 ? 0.458 -24.682 -14.120 1.00 34.69 253 ASP A N 1
ATOM 2006 C CA . ASP A 1 253 ? 0.780 -24.518 -15.548 1.00 34.69 253 ASP A CA 1
ATOM 2007 C C . ASP A 1 253 ? 2.325 -24.484 -15.717 1.00 34.69 253 ASP A C 1
ATOM 2009 O O . ASP A 1 253 ? 2.919 -23.513 -16.182 1.00 34.69 253 ASP A O 1
ATOM 2013 N N . LEU A 1 254 ? 3.011 -25.536 -15.258 1.00 40.69 254 LEU A N 1
ATOM 2014 C CA . LEU A 1 254 ? 4.416 -25.856 -15.489 1.00 40.69 254 LEU A CA 1
ATOM 2015 C C . LEU A 1 254 ? 4.549 -26.474 -16.880 1.00 40.69 254 LEU A C 1
ATOM 2017 O O . LEU A 1 254 ? 5.285 -27.442 -17.070 1.00 40.69 254 LEU A O 1
ATOM 2021 N N . ASP A 1 255 ? 3.819 -25.924 -17.852 1.00 33.34 255 ASP A N 1
ATOM 2022 C CA . ASP A 1 255 ? 4.098 -26.182 -19.251 1.00 33.34 255 ASP A CA 1
ATOM 2023 C C . ASP A 1 255 ? 5.561 -25.784 -19.448 1.00 33.34 255 ASP A C 1
ATOM 2025 O O . ASP A 1 255 ? 5.947 -24.618 -19.291 1.00 33.34 255 ASP A O 1
ATOM 2029 N N . LEU A 1 256 ? 6.388 -26.816 -19.615 1.00 36.66 256 LEU A N 1
ATOM 2030 C CA . LEU A 1 256 ? 7.835 -26.762 -19.732 1.00 36.66 256 LEU A CA 1
ATOM 2031 C C . LEU A 1 256 ? 8.163 -25.883 -20.928 1.00 36.66 256 LEU A C 1
ATOM 2033 O O . LEU A 1 256 ? 8.118 -26.316 -22.080 1.00 36.66 256 LEU A O 1
ATOM 2037 N N . ASP A 1 257 ? 8.443 -24.621 -20.644 1.00 38.44 257 ASP A N 1
ATOM 2038 C CA . ASP A 1 257 ? 8.547 -23.626 -21.686 1.00 38.44 257 ASP A CA 1
ATOM 2039 C C . ASP A 1 257 ? 9.966 -23.636 -22.262 1.00 38.44 257 ASP A C 1
ATOM 2041 O O . ASP A 1 257 ? 10.948 -23.335 -21.573 1.00 38.44 257 ASP A O 1
ATOM 2045 N N . LYS A 1 258 ? 10.069 -23.989 -23.546 1.00 37.12 258 LYS A N 1
ATOM 2046 C CA . LYS A 1 258 ? 11.316 -24.028 -24.330 1.00 37.12 258 LYS A CA 1
ATOM 2047 C C . LYS A 1 258 ? 11.978 -22.644 -24.479 1.00 37.12 258 LYS A C 1
ATOM 2049 O O . LYS A 1 258 ? 13.100 -22.561 -24.968 1.00 37.12 258 LYS A O 1
ATOM 2054 N N . ASP A 1 259 ? 11.327 -21.586 -23.995 1.00 39.78 259 ASP A N 1
ATOM 2055 C CA . ASP A 1 259 ? 11.692 -20.176 -24.177 1.00 39.78 259 ASP A CA 1
ATOM 2056 C C . ASP A 1 259 ? 12.344 -19.513 -22.927 1.00 39.78 259 ASP A C 1
ATOM 2058 O O . ASP A 1 259 ? 12.627 -18.302 -22.899 1.00 39.78 259 ASP A O 1
ATOM 2062 N N . GLY A 1 260 ? 12.615 -20.291 -21.865 1.00 38.06 260 GLY A N 1
ATOM 2063 C CA . GLY A 1 260 ? 13.420 -19.856 -20.710 1.00 38.06 260 GLY A CA 1
ATOM 2064 C C . GLY A 1 260 ? 12.744 -18.796 -19.828 1.00 38.06 260 GLY A C 1
ATOM 2065 O O . GLY A 1 260 ? 13.322 -17.731 -19.568 1.00 38.06 260 GLY A O 1
ATOM 2066 N N . PHE A 1 261 ? 11.497 -19.052 -19.418 1.00 47.22 261 PHE A N 1
ATOM 2067 C CA . PHE A 1 261 ? 10.680 -18.149 -18.588 1.00 47.22 261 PHE A CA 1
ATOM 2068 C C . PHE A 1 261 ? 10.823 -18.374 -17.085 1.00 47.22 261 PHE A C 1
ATOM 2070 O O . PHE A 1 261 ? 10.707 -17.428 -16.300 1.00 47.22 261 PHE A O 1
ATOM 2077 N N . TYR A 1 262 ? 11.081 -19.614 -16.697 1.00 43.31 262 TYR A N 1
ATOM 2078 C CA . TYR A 1 262 ? 11.456 -19.977 -15.350 1.00 43.31 262 TYR A CA 1
ATOM 2079 C C . TYR A 1 262 ? 12.476 -21.106 -15.399 1.00 43.31 262 TYR A C 1
ATOM 2081 O O . TYR A 1 262 ? 12.486 -21.905 -16.333 1.00 43.31 262 TYR A O 1
ATOM 2089 N N . PHE A 1 263 ? 13.340 -21.153 -14.393 1.00 37.31 263 PHE A N 1
ATOM 2090 C CA . PHE A 1 263 ? 14.261 -22.265 -14.199 1.00 37.31 263 PHE A CA 1
ATOM 2091 C C . PHE A 1 263 ? 13.973 -22.896 -12.846 1.00 37.31 263 PHE A C 1
ATOM 2093 O O . PHE A 1 263 ? 13.660 -22.200 -11.872 1.00 37.31 263 PHE A O 1
ATOM 2100 N N . ILE A 1 264 ? 14.035 -24.220 -12.834 1.00 39.59 264 ILE A N 1
ATOM 2101 C CA . ILE A 1 264 ? 13.843 -25.057 -11.661 1.00 39.59 264 ILE A CA 1
ATOM 2102 C C . ILE A 1 264 ? 15.228 -25.278 -11.072 1.00 39.59 264 ILE A C 1
ATOM 2104 O O . ILE A 1 264 ? 16.074 -25.885 -11.728 1.00 39.59 264 ILE A O 1
ATOM 2108 N N . ASP A 1 265 ? 15.455 -24.773 -9.865 1.00 38.81 265 ASP A N 1
ATOM 2109 C CA . ASP A 1 265 ? 16.685 -25.039 -9.126 1.00 38.81 265 ASP A CA 1
ATOM 2110 C C . ASP A 1 265 ? 16.387 -26.028 -7.993 1.00 38.81 265 ASP A C 1
ATOM 2112 O O . ASP A 1 265 ? 15.474 -25.814 -7.184 1.00 38.81 265 ASP A O 1
ATOM 2116 N N . ASN A 1 266 ? 17.149 -27.121 -7.944 1.00 38.81 266 ASN A N 1
ATOM 2117 C CA . ASN A 1 266 ? 17.103 -28.079 -6.842 1.00 38.81 266 ASN A CA 1
ATOM 2118 C C . ASN A 1 266 ? 17.998 -27.538 -5.717 1.00 38.81 266 ASN A C 1
ATOM 2120 O O . ASN A 1 266 ? 19.134 -27.975 -5.546 1.00 38.81 266 ASN A O 1
ATOM 2124 N N . GLY A 1 267 ? 17.499 -26.530 -4.998 1.00 34.88 267 GLY A N 1
ATOM 2125 C CA . GLY A 1 267 ? 18.220 -25.889 -3.895 1.00 34.88 267 GLY A CA 1
ATOM 2126 C C . GLY A 1 267 ? 18.372 -26.789 -2.653 1.00 34.88 267 GLY A C 1
ATOM 2127 O O . GLY A 1 267 ? 17.625 -27.756 -2.498 1.00 34.88 267 GLY A O 1
ATOM 2128 N N . PRO A 1 268 ? 19.325 -26.484 -1.749 1.00 29.33 268 PRO A N 1
ATOM 2129 C CA . PRO A 1 268 ? 19.546 -27.256 -0.527 1.00 29.33 268 PRO A CA 1
ATOM 2130 C C . PRO A 1 268 ? 18.406 -27.084 0.497 1.00 29.33 268 PRO A C 1
ATOM 2132 O O . PRO A 1 268 ? 17.824 -26.009 0.634 1.00 29.33 268 PRO A O 1
ATOM 2135 N N . GLU A 1 269 ? 18.122 -28.173 1.214 1.00 33.66 269 GLU A N 1
ATOM 2136 C CA . GLU A 1 269 ? 16.984 -28.409 2.117 1.00 33.66 269 GLU A CA 1
ATOM 2137 C C . GLU A 1 269 ? 16.793 -27.351 3.224 1.00 33.66 269 GLU A C 1
ATOM 2139 O O . GLU A 1 269 ? 17.747 -26.930 3.883 1.00 33.66 269 GLU A O 1
ATOM 2144 N N . PHE A 1 270 ? 15.535 -26.968 3.488 1.00 30.58 270 PHE A N 1
ATOM 2145 C CA . PHE A 1 270 ? 15.156 -26.068 4.583 1.00 30.58 270 PHE A CA 1
ATOM 2146 C C . PHE A 1 270 ? 14.127 -26.740 5.505 1.00 30.58 270 PHE A C 1
ATOM 2148 O O . PHE A 1 270 ? 13.016 -27.047 5.085 1.00 30.58 270 PHE A O 1
ATOM 2155 N N . ASN A 1 271 ? 14.481 -26.937 6.778 1.00 27.41 271 ASN A N 1
ATOM 2156 C CA . ASN A 1 271 ? 13.591 -27.502 7.800 1.00 27.41 271 ASN A CA 1
ATOM 2157 C C . ASN A 1 271 ? 12.549 -26.467 8.264 1.00 27.41 271 ASN A C 1
ATOM 2159 O O . ASN A 1 271 ? 12.919 -25.435 8.833 1.00 27.41 271 ASN A O 1
ATOM 2163 N N . SER A 1 272 ? 11.249 -26.750 8.116 1.00 29.11 272 SER A N 1
ATOM 2164 C CA . SER A 1 272 ? 10.185 -25.998 8.804 1.00 29.11 272 SER A CA 1
ATOM 2165 C C . SER A 1 272 ? 9.025 -26.909 9.254 1.00 29.11 272 SER A C 1
ATOM 2167 O O . SER A 1 272 ? 8.781 -27.912 8.592 1.00 29.11 272 SER A O 1
ATOM 2169 N N . PRO A 1 273 ? 8.322 -26.625 10.374 1.00 25.38 273 PRO A N 1
ATOM 2170 C CA . PRO A 1 273 ? 7.273 -27.505 10.901 1.00 25.38 273 PRO A CA 1
ATOM 2171 C C . PRO A 1 273 ? 5.932 -27.376 10.152 1.00 25.38 273 PRO A C 1
ATOM 2173 O O . PRO A 1 273 ? 5.545 -26.273 9.766 1.00 25.38 273 PRO A O 1
ATOM 2176 N N . LYS A 1 274 ? 5.240 -28.523 10.050 1.00 24.23 274 LYS A N 1
ATOM 2177 C CA . LYS A 1 274 ? 3.988 -28.862 9.337 1.00 24.23 274 LYS A CA 1
ATOM 2178 C C . LYS A 1 274 ? 2.974 -27.739 9.062 1.00 24.23 274 LYS A C 1
ATOM 2180 O O . LYS A 1 274 ? 2.504 -27.059 9.973 1.00 24.23 274 LYS A O 1
ATOM 2185 N N . GLY A 1 275 ? 2.542 -27.697 7.799 1.00 26.09 275 GLY A N 1
ATOM 2186 C CA . GLY A 1 275 ? 1.445 -26.894 7.257 1.00 26.09 275 GLY A CA 1
ATOM 2187 C C . GLY A 1 275 ? 1.841 -26.339 5.890 1.00 26.09 275 GLY A C 1
ATOM 2188 O O . GLY A 1 275 ? 2.779 -25.549 5.825 1.00 26.09 275 GLY A O 1
ATOM 2189 N N . MET A 1 276 ? 1.159 -26.774 4.825 1.00 28.42 276 MET A N 1
ATOM 2190 C CA . MET A 1 276 ? 1.356 -26.371 3.425 1.00 28.42 276 MET A CA 1
ATOM 2191 C C . MET A 1 276 ? 1.797 -24.899 3.303 1.00 28.42 276 MET A C 1
ATOM 2193 O O . MET A 1 276 ? 1.063 -23.984 3.679 1.00 28.42 276 M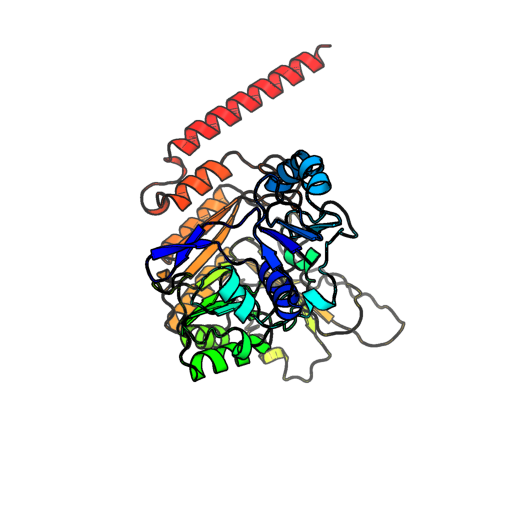ET A O 1
ATOM 2197 N N . ARG A 1 277 ? 3.025 -24.655 2.826 1.00 33.47 277 ARG A N 1
ATOM 2198 C CA . ARG A 1 277 ? 3.618 -23.310 2.781 1.00 33.47 277 ARG A CA 1
ATOM 2199 C C . ARG A 1 277 ? 4.366 -23.095 1.471 1.00 33.47 277 ARG A C 1
ATOM 2201 O O . ARG A 1 277 ? 5.350 -23.770 1.188 1.00 33.47 277 ARG A O 1
ATOM 2208 N N . LEU A 1 278 ? 3.935 -22.101 0.694 1.00 31.41 278 LEU A N 1
ATOM 2209 C CA . LEU A 1 278 ? 4.756 -21.509 -0.360 1.00 31.41 278 LEU A CA 1
ATOM 2210 C C . LEU A 1 278 ? 5.956 -20.832 0.332 1.00 31.41 278 LEU A C 1
ATOM 2212 O O . LEU A 1 278 ? 5.814 -19.769 0.939 1.00 31.41 278 LEU A O 1
ATOM 2216 N N . LEU A 1 279 ? 7.127 -21.470 0.331 1.00 32.72 279 LEU A N 1
ATOM 2217 C CA . LEU A 1 279 ? 8.319 -20.939 0.996 1.00 32.72 279 LEU A CA 1
ATOM 2218 C C . LEU A 1 279 ? 9.038 -19.978 0.048 1.00 32.72 279 LEU A C 1
ATOM 2220 O O . LEU A 1 279 ? 9.741 -20.384 -0.872 1.00 32.72 279 LEU A O 1
ATOM 2224 N N . LEU A 1 280 ? 8.854 -18.676 0.258 1.00 32.62 280 LEU A N 1
ATOM 2225 C CA . LEU A 1 280 ? 9.554 -17.642 -0.497 1.00 32.62 280 LEU A CA 1
ATOM 2226 C C . LEU A 1 280 ? 10.816 -17.196 0.241 1.00 32.62 280 LEU A C 1
ATOM 2228 O O . LEU A 1 280 ? 10.738 -16.410 1.189 1.00 32.62 280 LEU A O 1
ATOM 2232 N N . ASP A 1 281 ? 11.982 -17.688 -0.198 1.00 32.59 281 ASP A N 1
ATOM 2233 C CA . ASP A 1 281 ? 13.272 -17.113 0.190 1.00 32.59 281 ASP A CA 1
ATOM 2234 C C . ASP A 1 281 ? 13.690 -16.043 -0.826 1.00 32.59 281 ASP A C 1
ATOM 2236 O O . ASP A 1 281 ? 14.104 -16.332 -1.950 1.00 32.59 281 ASP A O 1
ATOM 2240 N N . THR A 1 282 ? 13.547 -14.774 -0.441 1.00 33.62 282 THR A N 1
ATOM 2241 C CA . THR A 1 282 ? 14.010 -13.629 -1.239 1.00 33.62 282 THR A CA 1
ATOM 2242 C C . THR A 1 282 ? 15.412 -13.166 -0.832 1.00 33.62 282 THR A C 1
ATOM 2244 O O . THR A 1 282 ? 15.764 -12.014 -1.088 1.00 33.62 282 THR A O 1
ATOM 2247 N N . ARG A 1 283 ? 16.204 -13.987 -0.130 1.00 29.05 283 ARG A N 1
ATOM 2248 C CA . ARG A 1 283 ? 17.541 -13.599 0.335 1.00 29.05 283 ARG A CA 1
ATOM 2249 C C . ARG A 1 283 ? 18.629 -14.316 -0.447 1.00 29.05 283 ARG A C 1
ATOM 2251 O O . ARG A 1 283 ? 19.165 -15.281 0.056 1.00 29.05 283 ARG A O 1
ATOM 2258 N N . TYR A 1 284 ? 19.003 -13.816 -1.621 1.00 32.44 284 TYR A N 1
ATOM 2259 C CA . TYR A 1 284 ? 20.370 -13.993 -2.125 1.00 32.44 284 TYR A CA 1
ATOM 2260 C C . TYR A 1 284 ? 20.729 -12.846 -3.073 1.00 32.44 284 TYR A C 1
ATOM 2262 O O . TYR A 1 284 ? 20.058 -12.614 -4.079 1.00 32.44 284 TYR A O 1
ATOM 2270 N N . GLU A 1 285 ? 21.773 -12.111 -2.699 1.00 29.69 285 GLU A N 1
ATOM 2271 C CA . GLU A 1 285 ? 22.456 -11.119 -3.525 1.00 29.69 285 GLU A CA 1
ATOM 2272 C C . GLU A 1 285 ? 23.306 -11.846 -4.579 1.00 29.69 285 GLU A C 1
ATOM 2274 O O . GLU A 1 285 ? 23.956 -12.841 -4.269 1.00 29.69 285 GLU A O 1
ATOM 2279 N N . ASN A 1 286 ? 23.312 -11.314 -5.804 1.00 27.61 286 ASN A N 1
ATOM 2280 C CA . ASN A 1 286 ? 24.297 -11.564 -6.862 1.00 27.61 286 ASN A CA 1
ATOM 2281 C C . ASN A 1 286 ? 24.498 -13.018 -7.320 1.00 27.61 286 ASN A C 1
ATOM 2283 O O . ASN A 1 286 ? 25.352 -13.732 -6.805 1.00 27.61 286 ASN A O 1
ATOM 2287 N N . ILE A 1 287 ? 23.834 -13.401 -8.416 1.00 27.84 287 ILE A N 1
ATOM 2288 C CA . ILE A 1 287 ? 24.376 -14.424 -9.324 1.00 27.84 287 ILE A CA 1
ATOM 2289 C C . ILE A 1 287 ? 24.222 -13.917 -10.762 1.00 27.84 287 ILE A C 1
ATOM 2291 O O . ILE A 1 287 ? 23.166 -14.033 -11.379 1.00 27.84 287 ILE A O 1
ATOM 2295 N N . HIS A 1 288 ? 25.287 -13.300 -11.275 1.00 26.73 288 HIS A N 1
ATOM 2296 C CA . HIS A 1 288 ? 25.621 -13.351 -12.695 1.00 26.73 288 HIS A CA 1
ATOM 2297 C C . HIS A 1 288 ? 26.379 -14.662 -12.903 1.00 26.73 288 HIS A C 1
ATOM 2299 O O . HIS A 1 288 ? 27.449 -14.840 -12.325 1.00 26.73 288 HIS A O 1
ATOM 2305 N N . GLY A 1 289 ? 25.824 -15.594 -13.671 1.00 23.22 289 GLY A N 1
ATOM 2306 C CA . GLY A 1 289 ? 26.503 -16.853 -13.955 1.00 23.22 289 GLY A CA 1
ATOM 2307 C C . GLY A 1 289 ? 25.575 -17.896 -14.555 1.00 23.22 289 GLY A C 1
ATOM 2308 O O . GLY A 1 289 ? 24.484 -18.125 -14.042 1.00 23.22 289 GLY A O 1
ATOM 2309 N N . ASP A 1 290 ? 26.038 -18.481 -15.654 1.00 25.09 290 ASP A N 1
ATOM 2310 C CA . ASP A 1 290 ? 25.471 -19.612 -16.386 1.00 25.09 290 ASP A CA 1
ATOM 2311 C C . ASP A 1 290 ? 24.876 -20.695 -15.470 1.00 25.09 290 ASP A C 1
ATOM 2313 O O . ASP A 1 290 ? 25.540 -21.202 -14.562 1.00 25.09 290 ASP A O 1
ATOM 2317 N N . ILE A 1 291 ? 23.624 -21.079 -15.732 1.00 23.31 291 ILE A N 1
ATOM 2318 C CA . ILE A 1 291 ? 22.921 -22.128 -14.988 1.00 23.31 291 ILE A CA 1
ATOM 2319 C C . ILE A 1 291 ? 23.362 -23.481 -15.555 1.00 23.31 291 ILE A C 1
ATOM 2321 O O . ILE A 1 291 ? 22.807 -23.971 -16.536 1.00 23.31 291 ILE A O 1
ATOM 2325 N N . SER A 1 292 ? 24.350 -24.105 -14.913 1.00 22.62 292 SER A N 1
ATOM 2326 C CA . SER A 1 292 ? 24.610 -25.540 -15.052 1.00 22.62 292 SER A CA 1
ATOM 2327 C C . SER A 1 292 ? 24.491 -26.231 -13.688 1.00 22.62 292 SER A C 1
ATOM 2329 O O . SER A 1 292 ? 25.026 -25.772 -12.684 1.00 22.62 292 SER A O 1
ATOM 2331 N N . MET A 1 293 ? 23.690 -27.300 -13.690 1.00 24.14 293 MET A N 1
ATOM 2332 C CA . MET A 1 293 ? 23.307 -28.213 -12.604 1.00 24.14 293 MET A CA 1
ATOM 2333 C C . MET A 1 293 ? 24.263 -28.337 -11.409 1.00 24.14 293 MET A C 1
ATOM 2335 O O . MET A 1 293 ? 25.403 -28.760 -11.582 1.00 24.14 293 MET A O 1
ATOM 2339 N N . ILE A 1 294 ? 23.712 -28.252 -10.190 1.00 22.78 294 ILE A N 1
ATOM 2340 C CA . ILE A 1 294 ? 24.186 -29.049 -9.046 1.00 22.78 294 ILE A CA 1
ATOM 2341 C C . ILE A 1 294 ? 22.971 -29.548 -8.248 1.00 22.78 294 ILE A C 1
ATOM 2343 O O . ILE A 1 294 ? 22.278 -28.762 -7.618 1.00 22.78 294 ILE A O 1
ATOM 2347 N N . ALA A 1 295 ? 22.725 -30.862 -8.252 1.00 24.14 295 ALA A N 1
ATOM 2348 C CA . ALA A 1 295 ? 21.792 -31.523 -7.337 1.00 24.14 295 ALA A CA 1
ATOM 2349 C C . ALA A 1 295 ? 22.597 -32.322 -6.302 1.00 24.14 295 ALA A C 1
ATOM 2351 O O . ALA A 1 295 ? 23.479 -33.100 -6.675 1.00 24.14 295 ALA A O 1
ATOM 2352 N N . LYS A 1 296 ? 22.301 -32.157 -5.008 1.00 26.19 296 LYS A N 1
ATOM 2353 C CA . LYS A 1 296 ? 22.859 -32.997 -3.939 1.00 26.19 296 LYS A CA 1
ATOM 2354 C C . LYS A 1 296 ? 21.758 -33.314 -2.924 1.00 26.19 296 LYS A C 1
ATOM 2356 O O . LYS A 1 296 ? 21.255 -32.411 -2.272 1.00 26.19 296 LYS A O 1
ATOM 2361 N N . GLN A 1 297 ? 21.376 -34.588 -2.844 1.00 29.19 297 GLN A N 1
ATOM 2362 C CA . GLN A 1 297 ? 20.427 -35.125 -1.862 1.00 29.19 297 GLN A CA 1
ATOM 2363 C C . GLN A 1 297 ? 21.069 -35.115 -0.466 1.00 29.19 297 GLN A C 1
ATOM 2365 O O . GLN A 1 297 ? 22.221 -35.546 -0.344 1.00 29.19 297 GLN A O 1
ATOM 2370 N N . ALA A 1 298 ? 20.354 -34.676 0.574 1.00 27.20 298 ALA A N 1
ATOM 2371 C CA . ALA A 1 298 ? 20.743 -34.940 1.953 1.00 27.20 298 ALA A CA 1
ATOM 2372 C C . ALA A 1 298 ? 19.751 -35.926 2.597 1.00 27.20 298 ALA A C 1
ATOM 2374 O O . ALA A 1 298 ? 18.557 -35.701 2.738 1.00 27.20 298 ALA A O 1
ATOM 2375 N N . GLU A 1 299 ? 20.265 -37.094 2.979 1.00 30.12 299 GLU A N 1
ATOM 2376 C CA . GLU A 1 299 ? 19.551 -38.011 3.861 1.00 30.12 299 GLU A CA 1
ATOM 2377 C C . GLU A 1 299 ? 19.583 -37.447 5.285 1.00 30.12 299 GLU A C 1
ATOM 2379 O O . GLU A 1 299 ? 20.654 -37.358 5.886 1.00 30.12 299 GLU A O 1
ATOM 2384 N N . ASN A 1 300 ? 18.422 -37.170 5.879 1.00 29.23 300 ASN A N 1
ATOM 2385 C CA . ASN A 1 300 ? 18.299 -37.177 7.334 1.00 29.23 300 ASN A CA 1
ATOM 2386 C C . ASN A 1 300 ? 17.257 -38.203 7.777 1.00 29.23 300 ASN A C 1
ATOM 2388 O O . ASN A 1 300 ? 16.045 -38.001 7.730 1.00 29.23 300 ASN A O 1
ATOM 2392 N N . ARG A 1 301 ? 17.783 -39.343 8.235 1.00 32.41 301 ARG A N 1
ATOM 2393 C CA . ARG A 1 301 ? 17.071 -40.333 9.039 1.00 32.41 301 ARG A CA 1
ATOM 2394 C C . ARG A 1 301 ? 16.701 -39.685 10.366 1.00 32.41 301 ARG A C 1
ATOM 2396 O O . ARG A 1 301 ? 17.586 -39.511 11.192 1.00 32.41 301 ARG A O 1
ATOM 2403 N N . LEU A 1 302 ? 15.425 -39.363 10.555 1.00 32.38 302 LEU A N 1
ATOM 2404 C CA . LEU A 1 302 ? 14.659 -39.404 11.810 1.00 32.38 302 LEU A CA 1
ATOM 2405 C C . LEU A 1 302 ? 13.304 -38.747 11.507 1.00 32.38 302 LEU A C 1
ATOM 2407 O O . LEU A 1 302 ? 13.245 -37.558 11.235 1.00 32.38 302 LEU A O 1
ATOM 2411 N N . THR A 1 303 ? 12.231 -39.542 11.549 1.00 33.97 303 THR A N 1
ATOM 2412 C CA . THR A 1 303 ? 10.832 -39.194 11.203 1.00 33.97 303 THR A CA 1
ATOM 2413 C C . THR A 1 303 ? 10.577 -39.012 9.699 1.00 33.97 303 THR A C 1
ATOM 2415 O O . THR A 1 303 ? 10.851 -37.971 9.122 1.00 33.97 303 THR A O 1
ATOM 2418 N N . GLY A 1 304 ? 10.092 -40.070 9.041 1.00 37.41 304 GLY A N 1
ATOM 2419 C CA . GLY A 1 304 ? 9.790 -40.058 7.611 1.00 37.41 304 GLY A CA 1
ATOM 2420 C C . GLY A 1 304 ? 8.613 -39.152 7.245 1.00 37.41 304 GLY A C 1
ATOM 2421 O O . GLY A 1 304 ? 7.494 -39.407 7.671 1.00 37.41 304 GLY A O 1
ATOM 2422 N N . GLU A 1 305 ? 8.907 -38.144 6.429 1.00 38.03 305 GLU A N 1
ATOM 2423 C CA . GLU A 1 305 ? 8.090 -37.531 5.370 1.00 38.03 305 GLU A CA 1
ATOM 2424 C C . GLU A 1 305 ? 9.073 -36.630 4.588 1.00 38.03 305 GLU A C 1
ATOM 2426 O O . GLU A 1 305 ? 9.566 -35.637 5.116 1.00 38.03 305 GLU A O 1
ATOM 2431 N N . LEU A 1 306 ? 9.471 -37.032 3.373 1.00 36.59 306 LEU A N 1
ATOM 2432 C CA . LEU A 1 306 ? 10.360 -36.239 2.510 1.00 36.59 306 LEU A CA 1
ATOM 2433 C C . LEU A 1 306 ? 9.531 -35.135 1.841 1.00 36.59 306 LEU A C 1
ATOM 2435 O O . LEU A 1 306 ? 8.895 -35.378 0.817 1.00 36.59 306 LEU A O 1
ATOM 2439 N N . GLU A 1 307 ? 9.531 -33.926 2.401 1.00 43.81 307 GLU A N 1
ATOM 2440 C CA . GLU A 1 307 ? 9.009 -32.746 1.706 1.00 43.81 307 GLU A CA 1
ATOM 2441 C C . GLU A 1 307 ? 10.047 -32.279 0.677 1.00 43.81 307 GLU A C 1
ATOM 2443 O O . GLU A 1 307 ? 11.089 -31.720 1.018 1.00 43.81 307 GLU A O 1
ATOM 2448 N N . THR A 1 308 ? 9.783 -32.525 -0.608 1.00 46.78 308 THR A N 1
ATOM 2449 C CA . THR A 1 308 ? 10.633 -31.978 -1.673 1.00 46.78 308 THR A CA 1
ATOM 2450 C C . THR A 1 308 ? 10.245 -30.522 -1.893 1.00 46.78 308 THR A C 1
ATOM 2452 O O . THR A 1 308 ? 9.144 -30.239 -2.367 1.00 46.78 308 THR A O 1
ATOM 2455 N N . VAL A 1 309 ? 11.141 -29.593 -1.557 1.00 52.72 309 VAL A N 1
ATOM 2456 C CA . VAL A 1 309 ? 10.959 -28.165 -1.843 1.00 52.72 309 VAL A CA 1
ATOM 2457 C C . VAL A 1 309 ? 11.637 -27.826 -3.165 1.00 52.72 309 VAL A C 1
ATOM 2459 O O . VAL A 1 309 ? 12.855 -27.888 -3.296 1.00 52.72 309 VAL A O 1
ATOM 2462 N N . MET A 1 310 ? 10.839 -27.446 -4.152 1.00 56.00 310 MET A N 1
ATOM 2463 C CA . MET A 1 310 ? 11.286 -27.054 -5.483 1.00 56.00 310 MET A CA 1
ATOM 2464 C C . MET A 1 310 ? 11.302 -25.531 -5.592 1.00 56.00 310 MET A C 1
ATOM 2466 O O . MET A 1 310 ? 10.301 -24.893 -5.277 1.00 56.00 310 MET A O 1
ATOM 2470 N N . THR A 1 311 ? 12.396 -24.924 -6.058 1.00 63.03 311 THR A N 1
ATOM 2471 C CA . THR A 1 311 ? 12.447 -23.465 -6.250 1.00 63.03 311 THR A CA 1
ATOM 2472 C C . THR A 1 311 ? 12.235 -23.096 -7.714 1.00 63.03 311 THR A C 1
ATOM 2474 O O . THR A 1 311 ? 13.016 -23.474 -8.583 1.00 63.03 311 THR A O 1
ATOM 2477 N N . ILE A 1 312 ? 11.202 -22.300 -7.988 1.00 67.06 312 ILE A N 1
ATOM 2478 C CA . ILE A 1 312 ? 10.938 -21.680 -9.288 1.00 67.06 312 ILE A CA 1
ATOM 2479 C C . ILE A 1 312 ? 11.511 -20.269 -9.302 1.00 67.06 312 ILE A C 1
ATOM 2481 O O . ILE A 1 312 ? 11.131 -19.434 -8.482 1.00 67.06 312 ILE A O 1
ATOM 2485 N N . THR A 1 313 ? 12.365 -19.962 -10.273 1.00 71.50 313 THR A N 1
ATOM 2486 C CA . THR A 1 313 ? 12.871 -18.600 -10.491 1.00 71.50 313 THR A CA 1
ATOM 2487 C C . THR A 1 313 ? 12.179 -17.948 -11.681 1.00 71.50 313 THR A C 1
ATOM 2489 O O . THR A 1 313 ? 12.264 -18.457 -12.788 1.00 71.50 313 THR A O 1
ATOM 2492 N N . TYR A 1 314 ? 11.544 -16.799 -11.475 1.00 76.75 314 TYR A N 1
ATOM 2493 C CA . TYR A 1 314 ? 10.869 -15.990 -12.484 1.00 76.75 314 TYR A CA 1
ATOM 2494 C C . TYR A 1 314 ? 11.761 -14.840 -12.952 1.00 76.75 314 TYR A C 1
ATOM 2496 O O . TYR A 1 314 ? 12.258 -14.063 -12.131 1.00 76.75 314 TYR A O 1
ATOM 2504 N N . ASN A 1 315 ? 11.879 -14.677 -14.271 1.00 85.12 315 ASN A N 1
ATOM 2505 C CA . ASN A 1 315 ? 12.374 -13.445 -14.882 1.00 85.12 315 ASN A CA 1
ATOM 2506 C C . ASN A 1 315 ? 11.200 -12.475 -15.085 1.00 85.12 315 ASN A C 1
ATOM 2508 O O . ASN A 1 315 ? 10.375 -12.650 -15.988 1.00 85.12 315 ASN A O 1
ATOM 2512 N N . MET A 1 316 ? 11.124 -11.439 -14.252 1.00 89.69 316 MET A N 1
ATOM 2513 C CA . MET A 1 316 ? 9.989 -10.517 -14.230 1.00 89.69 316 MET A CA 1
ATOM 2514 C C . MET A 1 316 ? 9.918 -9.638 -15.486 1.00 89.69 316 MET A C 1
ATOM 2516 O O . MET A 1 316 ? 8.815 -9.308 -15.919 1.00 89.69 316 MET A O 1
ATOM 2520 N N . MET A 1 317 ? 11.055 -9.357 -16.136 1.00 89.12 317 MET A N 1
ATOM 2521 C CA . MET A 1 317 ? 11.112 -8.619 -17.409 1.00 89.12 317 MET A CA 1
ATOM 2522 C C . MET A 1 317 ? 10.405 -9.362 -18.547 1.00 89.12 317 MET A C 1
ATOM 2524 O O . MET A 1 317 ? 9.831 -8.731 -19.428 1.00 89.12 317 MET A O 1
ATOM 2528 N N . LYS A 1 318 ? 10.387 -10.701 -18.509 1.00 86.81 318 LYS A N 1
ATOM 2529 C CA . LYS A 1 318 ? 9.617 -11.528 -19.454 1.00 86.81 318 LYS A CA 1
ATOM 2530 C C . LYS A 1 318 ? 8.193 -11.799 -18.962 1.00 86.81 318 LYS A C 1
ATOM 2532 O O . LYS A 1 318 ? 7.245 -11.791 -19.749 1.00 86.81 318 LYS A O 1
ATOM 2537 N N . LEU A 1 319 ? 8.042 -12.061 -17.663 1.00 87.75 319 LEU A N 1
ATOM 2538 C CA . LEU A 1 319 ? 6.772 -12.480 -17.075 1.00 87.75 319 LEU A CA 1
ATOM 2539 C C . LEU A 1 319 ? 5.716 -11.373 -17.127 1.00 87.75 319 LEU A C 1
ATOM 2541 O O . LEU A 1 319 ? 4.579 -11.646 -17.503 1.00 87.75 319 LEU A O 1
ATOM 2545 N N . VAL A 1 320 ? 6.076 -10.137 -16.766 1.00 95.44 320 VAL A N 1
ATOM 2546 C CA . VAL A 1 320 ? 5.125 -9.018 -16.694 1.00 95.44 320 VAL A CA 1
ATOM 2547 C C . VAL A 1 320 ? 4.439 -8.768 -18.047 1.00 95.44 320 VAL A C 1
ATOM 2549 O O . VAL A 1 320 ? 3.209 -8.832 -18.074 1.00 95.44 320 VAL A O 1
ATOM 2552 N N . PRO A 1 321 ? 5.158 -8.608 -19.181 1.00 94.81 321 PRO A N 1
ATOM 2553 C CA . PRO A 1 321 ? 4.544 -8.528 -20.512 1.00 94.81 321 PRO A CA 1
ATOM 2554 C C . PRO A 1 321 ? 3.566 -9.663 -20.827 1.00 94.81 321 PRO A C 1
ATOM 2556 O O . PRO A 1 321 ? 2.480 -9.431 -21.359 1.00 94.81 321 PRO A O 1
ATOM 2559 N N . ARG A 1 322 ? 3.929 -10.907 -20.484 1.00 91.25 322 ARG A N 1
ATOM 2560 C CA . ARG A 1 322 ? 3.083 -12.085 -20.727 1.00 91.25 322 ARG A CA 1
ATOM 2561 C C . ARG A 1 322 ? 1.799 -12.027 -19.907 1.00 91.25 322 ARG A C 1
ATOM 2563 O O . ARG A 1 322 ? 0.733 -12.314 -20.439 1.00 91.25 322 ARG A O 1
ATOM 2570 N N . LYS A 1 323 ? 1.882 -11.638 -18.634 1.00 95.62 323 LYS A N 1
ATOM 2571 C CA . LYS A 1 323 ? 0.708 -11.514 -17.760 1.00 95.62 323 LYS A CA 1
ATOM 2572 C C . LYS A 1 323 ? -0.185 -10.336 -18.151 1.00 95.62 323 LYS A C 1
ATOM 2574 O O . LYS A 1 323 ? -1.398 -10.458 -18.026 1.00 95.62 323 LYS A O 1
ATOM 2579 N N . ILE A 1 324 ? 0.379 -9.248 -18.681 1.00 98.25 324 ILE A N 1
ATOM 2580 C CA . ILE A 1 324 ? -0.408 -8.157 -19.276 1.00 98.25 324 ILE A CA 1
ATOM 2581 C C . ILE A 1 324 ? -1.212 -8.671 -20.479 1.00 98.25 324 ILE A C 1
ATOM 2583 O O . ILE A 1 324 ? -2.420 -8.457 -20.517 1.00 98.25 324 ILE A O 1
ATOM 2587 N N . ARG A 1 325 ? -0.575 -9.391 -21.417 1.00 97.38 325 ARG A N 1
ATOM 2588 C CA . ARG A 1 325 ? -1.272 -9.993 -22.572 1.00 97.38 325 ARG A CA 1
ATOM 2589 C C . ARG A 1 325 ? -2.363 -10.970 -22.146 1.00 97.38 325 ARG A C 1
ATOM 2591 O O . ARG A 1 325 ? -3.486 -10.855 -22.616 1.00 97.38 325 ARG A O 1
ATOM 2598 N N . LEU A 1 326 ? -2.058 -11.847 -21.190 1.00 93.62 326 LEU A N 1
ATOM 2599 C CA . LEU A 1 326 ? -3.040 -12.768 -20.623 1.00 93.62 326 LEU A CA 1
ATOM 2600 C C . LEU A 1 326 ? -4.250 -12.010 -20.062 1.00 93.62 326 LEU A C 1
ATOM 2602 O O . LEU A 1 326 ? -5.381 -12.306 -20.407 1.00 93.62 326 LEU A O 1
ATOM 2606 N N . MET A 1 327 ? -4.039 -10.993 -19.227 1.00 98.06 327 MET A N 1
ATOM 2607 C CA . MET A 1 327 ? -5.147 -10.195 -18.691 1.00 98.06 327 MET A CA 1
ATOM 2608 C C . MET A 1 327 ? -5.952 -9.488 -19.796 1.00 98.06 327 MET A C 1
ATOM 2610 O O . MET A 1 327 ? -7.177 -9.403 -19.694 1.00 98.06 327 MET A O 1
ATOM 2614 N N . GLN A 1 328 ? -5.293 -9.043 -20.868 1.00 97.75 328 GLN A N 1
ATOM 2615 C CA . GLN A 1 328 ? -5.954 -8.447 -22.029 1.00 97.75 328 GLN A CA 1
ATOM 2616 C C . GLN A 1 328 ? -6.862 -9.442 -22.767 1.00 97.75 328 GLN A C 1
ATOM 2618 O O . GLN A 1 328 ? -7.977 -9.074 -23.132 1.00 97.75 328 GLN A O 1
ATOM 2623 N N . GLU A 1 329 ? -6.444 -10.703 -22.921 1.00 96.81 329 GLU A N 1
ATOM 2624 C CA . GLU A 1 329 ? -7.278 -11.782 -23.485 1.00 96.81 329 GLU A CA 1
ATOM 2625 C C . GLU A 1 329 ? -8.573 -11.997 -22.680 1.00 96.81 329 GLU A C 1
ATOM 2627 O O . GLU A 1 329 ? -9.603 -12.360 -23.244 1.00 96.81 329 GLU A O 1
ATOM 2632 N N . TYR A 1 330 ? -8.550 -11.684 -21.380 1.00 96.56 330 TYR A N 1
ATOM 2633 C CA . TYR A 1 330 ? -9.704 -11.732 -20.473 1.00 96.56 330 TYR A CA 1
ATOM 2634 C C . TYR A 1 330 ? -10.410 -10.371 -20.290 1.00 96.56 330 TYR A C 1
ATOM 2636 O O . TYR A 1 330 ? -11.153 -10.167 -19.327 1.00 96.56 330 TYR A O 1
ATOM 2644 N N . GLY A 1 331 ? -10.207 -9.420 -21.209 1.00 97.31 331 GLY A N 1
ATOM 2645 C CA . GLY A 1 331 ? -10.934 -8.142 -21.241 1.00 97.31 331 GLY A CA 1
ATOM 2646 C C . GLY A 1 331 ? -10.457 -7.097 -20.224 1.00 97.31 331 GLY A C 1
ATOM 2647 O O . GLY A 1 331 ? -11.160 -6.116 -19.948 1.00 97.31 331 GLY A O 1
ATOM 2648 N N . ILE A 1 332 ? -9.270 -7.283 -19.644 1.00 98.50 332 ILE A N 1
ATOM 2649 C CA . ILE A 1 332 ? -8.628 -6.298 -18.773 1.00 98.50 332 ILE A CA 1
ATOM 2650 C C . ILE A 1 332 ? -7.617 -5.509 -19.601 1.00 98.50 332 ILE A C 1
ATOM 2652 O O . ILE A 1 332 ? -6.502 -5.956 -19.855 1.00 98.50 332 ILE A O 1
ATOM 2656 N N . GLU A 1 333 ? -8.006 -4.302 -20.000 1.00 98.38 333 GLU A N 1
ATOM 2657 C CA . GLU A 1 333 ? -7.131 -3.459 -20.807 1.00 98.38 333 GLU A CA 1
ATOM 2658 C C . GLU A 1 333 ? -5.846 -3.060 -20.064 1.00 98.38 333 GLU A C 1
ATOM 2660 O O . GLU A 1 333 ? -5.908 -2.659 -18.894 1.00 98.38 333 GLU A O 1
ATOM 2665 N N . PRO A 1 334 ? -4.684 -3.058 -20.741 1.00 98.31 334 PRO A N 1
ATOM 2666 C CA . PRO A 1 334 ? -3.409 -2.720 -20.116 1.00 98.31 334 PRO A CA 1
ATOM 2667 C C . PRO A 1 334 ? -3.365 -1.350 -19.425 1.00 98.31 334 PRO A C 1
ATOM 2669 O O . PRO A 1 334 ? -2.720 -1.200 -18.392 1.00 98.31 334 PRO A O 1
ATOM 2672 N N . TYR A 1 335 ? -4.088 -0.345 -19.928 1.00 97.94 335 TYR A N 1
ATOM 2673 C CA . TYR A 1 335 ? -4.121 0.985 -19.304 1.00 97.94 335 TYR A CA 1
ATOM 2674 C C . TYR A 1 335 ? -4.905 1.026 -17.980 1.00 97.94 335 TYR A C 1
ATOM 2676 O O . TYR A 1 335 ? -4.757 1.980 -17.209 1.00 97.94 335 TYR A O 1
ATOM 2684 N N . HIS A 1 336 ? -5.684 -0.016 -17.662 1.00 98.38 336 HIS A N 1
ATOM 2685 C CA . HIS A 1 336 ? -6.251 -0.203 -16.325 1.00 98.38 336 HIS A CA 1
ATOM 2686 C C . HIS A 1 336 ? -5.190 -0.657 -15.311 1.00 98.38 336 HIS A C 1
ATOM 2688 O O . HIS A 1 336 ? -5.344 -0.428 -14.111 1.00 98.38 336 HIS A O 1
ATOM 2694 N N . LEU A 1 337 ? -4.097 -1.269 -15.769 1.00 98.62 337 LEU A N 1
ATOM 2695 C CA . LEU A 1 337 ? -3.075 -1.855 -14.910 1.00 98.62 337 LEU A CA 1
ATOM 2696 C C . LEU A 1 337 ? -2.107 -0.781 -14.410 1.00 98.62 337 LEU A C 1
ATOM 2698 O O . LEU A 1 337 ? -1.486 -0.062 -15.196 1.00 98.62 337 LEU A O 1
ATOM 2702 N N . MET A 1 338 ? -1.962 -0.692 -13.092 1.00 98.38 338 MET A N 1
ATOM 2703 C CA . MET A 1 338 ? -0.937 0.094 -12.424 1.00 98.38 338 MET A CA 1
ATOM 2704 C C . MET A 1 338 ? 0.116 -0.833 -11.822 1.00 98.38 338 MET A C 1
ATOM 2706 O O . MET A 1 338 ? -0.211 -1.809 -11.151 1.00 98.38 338 MET A O 1
ATOM 2710 N N . PHE A 1 339 ? 1.384 -0.505 -12.022 1.00 98.56 339 PHE A N 1
ATOM 2711 C CA . PHE A 1 339 ? 2.506 -1.281 -11.520 1.00 98.56 339 PHE A CA 1
ATOM 2712 C C . PHE A 1 339 ? 3.310 -0.470 -10.523 1.00 98.56 339 PHE A C 1
ATOM 2714 O O . PHE A 1 339 ? 3.857 0.572 -10.877 1.00 98.56 339 PHE A O 1
ATOM 2721 N N . TYR A 1 340 ? 3.418 -0.961 -9.294 1.00 97.81 340 TYR A N 1
ATOM 2722 C CA . TYR A 1 340 ? 4.444 -0.481 -8.380 1.00 97.81 340 TYR A CA 1
ATOM 2723 C C . TYR A 1 340 ? 5.805 -0.966 -8.867 1.00 97.81 340 TYR A C 1
ATOM 2725 O O . TYR A 1 340 ? 5.971 -2.136 -9.210 1.00 97.81 340 TYR A O 1
ATOM 2733 N N . VAL A 1 341 ? 6.753 -0.040 -8.946 1.00 97.69 341 VAL A N 1
ATOM 2734 C CA . VAL A 1 341 ? 8.116 -0.286 -9.411 1.00 97.69 341 VAL A CA 1
ATOM 2735 C C . VAL A 1 341 ? 9.056 0.205 -8.319 1.00 97.69 341 VAL A C 1
ATOM 2737 O O . VAL A 1 341 ? 9.342 1.402 -8.238 1.00 97.69 341 VAL A O 1
ATOM 2740 N N . LEU A 1 342 ? 9.492 -0.693 -7.434 1.00 96.75 342 LEU A N 1
ATOM 2741 C CA . LEU A 1 342 ? 10.504 -0.377 -6.426 1.00 96.75 342 LEU A CA 1
ATOM 2742 C C . LEU A 1 342 ? 11.828 0.019 -7.095 1.00 96.75 342 LEU A C 1
ATOM 2744 O O . LEU A 1 342 ? 12.367 -0.735 -7.905 1.00 96.75 342 LEU A O 1
ATOM 2748 N N . ILE A 1 343 ? 12.347 1.192 -6.733 1.00 97.12 343 ILE A N 1
ATOM 2749 C CA . ILE A 1 343 ? 13.624 1.736 -7.212 1.00 97.12 343 ILE A CA 1
ATOM 2750 C C . ILE A 1 343 ? 14.560 2.032 -6.038 1.00 97.12 343 ILE A C 1
ATOM 2752 O O . ILE A 1 343 ? 14.113 2.385 -4.938 1.00 97.12 343 ILE A O 1
ATOM 2756 N N . GLY A 1 344 ? 15.867 1.918 -6.274 1.00 94.81 344 GLY A N 1
ATOM 2757 C CA . GLY A 1 344 ? 16.892 2.196 -5.264 1.00 94.81 344 GLY A CA 1
ATOM 2758 C C . GLY A 1 344 ? 16.963 1.166 -4.131 1.00 94.81 344 GLY A C 1
ATOM 2759 O O . GLY A 1 344 ? 17.475 1.488 -3.062 1.00 94.81 344 GLY A O 1
ATOM 2760 N N . PHE A 1 345 ? 16.424 -0.041 -4.325 1.00 95.31 345 PHE A N 1
ATOM 2761 C CA . PHE A 1 345 ? 16.613 -1.162 -3.398 1.00 95.31 345 PHE A CA 1
ATOM 2762 C C . PHE A 1 345 ? 17.794 -2.033 -3.834 1.00 95.31 345 PHE A C 1
ATOM 2764 O O . PHE A 1 345 ? 18.768 -2.155 -3.101 1.00 95.31 345 PHE A O 1
ATOM 2771 N N . ASN A 1 346 ? 17.712 -2.616 -5.028 1.00 93.12 346 ASN A N 1
ATOM 2772 C CA . ASN A 1 346 ? 18.722 -3.524 -5.570 1.00 93.12 346 ASN A CA 1
ATOM 2773 C C . ASN A 1 346 ? 18.752 -3.502 -7.110 1.00 93.12 346 ASN A C 1
ATOM 2775 O O . ASN A 1 346 ? 19.007 -4.532 -7.727 1.00 93.12 346 ASN A O 1
ATOM 2779 N N . THR A 1 347 ? 18.440 -2.352 -7.711 1.00 91.94 347 THR A N 1
ATOM 2780 C CA . THR A 1 347 ? 18.358 -2.175 -9.166 1.00 91.94 347 THR A CA 1
ATOM 2781 C C . THR A 1 347 ? 19.277 -1.062 -9.657 1.00 91.94 347 THR A C 1
ATOM 2783 O O . THR A 1 347 ? 19.597 -0.122 -8.919 1.00 91.94 347 THR A O 1
ATOM 2786 N N . THR A 1 348 ? 19.716 -1.184 -10.907 1.00 94.19 348 THR A N 1
ATOM 2787 C CA . THR A 1 348 ? 20.500 -0.176 -11.627 1.00 94.19 348 THR A CA 1
ATOM 2788 C C . THR A 1 348 ? 19.601 0.821 -12.367 1.00 94.19 348 THR A C 1
ATOM 2790 O O . THR A 1 348 ? 18.401 0.607 -12.528 1.00 94.19 348 THR A O 1
ATOM 2793 N N . GLU A 1 349 ? 20.194 1.918 -12.847 1.00 95.69 349 GLU A N 1
ATOM 2794 C CA . GLU A 1 349 ? 19.490 2.912 -13.671 1.00 95.69 349 GLU A CA 1
ATOM 2795 C C . GLU A 1 349 ? 18.905 2.285 -14.945 1.00 95.69 349 GLU A C 1
ATOM 2797 O O . GLU A 1 349 ? 17.739 2.512 -15.265 1.00 95.69 349 GLU A O 1
ATOM 2802 N N . ASP A 1 350 ? 19.687 1.455 -15.638 1.00 95.69 350 ASP A N 1
ATOM 2803 C CA . ASP A 1 350 ? 19.259 0.796 -16.875 1.00 95.69 350 ASP A CA 1
ATOM 2804 C C . ASP A 1 350 ? 18.108 -0.182 -16.624 1.00 95.69 350 ASP A C 1
ATOM 2806 O O . ASP A 1 350 ? 17.159 -0.249 -17.405 1.00 95.69 350 ASP A O 1
ATOM 2810 N N . GLU A 1 351 ? 18.145 -0.909 -15.507 1.00 95.88 351 GLU A N 1
ATOM 2811 C CA . GLU A 1 351 ? 17.069 -1.815 -15.103 1.00 95.88 351 GLU A CA 1
ATOM 2812 C C . GLU A 1 351 ? 15.779 -1.065 -14.746 1.00 95.88 351 GLU A C 1
ATOM 2814 O O . GLU A 1 351 ? 14.678 -1.499 -15.102 1.00 95.88 351 GLU A O 1
ATOM 2819 N N . ASP A 1 352 ? 15.894 0.071 -14.056 1.00 97.00 352 ASP A N 1
ATOM 2820 C CA . ASP A 1 352 ? 14.769 0.953 -13.752 1.00 97.00 352 ASP A CA 1
ATOM 2821 C C . ASP A 1 352 ? 14.136 1.479 -15.051 1.00 97.00 352 ASP A C 1
ATOM 2823 O O . ASP A 1 352 ? 12.922 1.343 -15.243 1.00 97.00 352 ASP A O 1
ATOM 2827 N N . ILE A 1 353 ? 14.948 2.010 -15.974 1.00 97.19 353 ILE A N 1
ATOM 2828 C CA . ILE A 1 353 ? 14.501 2.498 -17.289 1.00 97.19 353 ILE A CA 1
ATOM 2829 C C . ILE A 1 353 ? 13.835 1.376 -18.086 1.00 97.19 353 ILE A C 1
ATOM 2831 O O . ILE A 1 353 ? 12.727 1.566 -18.592 1.00 97.19 353 ILE A O 1
ATOM 2835 N N . ALA A 1 354 ? 14.457 0.198 -18.164 1.00 97.00 354 ALA A N 1
ATOM 2836 C CA . ALA A 1 354 ? 13.940 -0.928 -18.934 1.00 97.00 354 ALA A CA 1
ATOM 2837 C C . ALA A 1 354 ? 12.553 -1.374 -18.444 1.00 97.00 354 ALA A C 1
ATOM 2839 O O . ALA A 1 354 ? 11.667 -1.642 -19.259 1.00 97.00 354 ALA A O 1
ATOM 2840 N N . ARG A 1 355 ? 12.316 -1.399 -17.123 1.00 97.44 355 ARG A N 1
ATOM 2841 C CA . ARG A 1 355 ? 10.983 -1.692 -16.562 1.00 97.44 355 ARG A CA 1
ATOM 2842 C C . ARG A 1 355 ? 9.940 -0.662 -16.995 1.00 97.44 355 ARG A C 1
ATOM 2844 O O . ARG A 1 355 ? 8.815 -1.036 -17.323 1.00 97.44 355 ARG A O 1
ATOM 2851 N N . ILE A 1 356 ? 10.294 0.624 -17.018 1.00 97.81 356 ILE A N 1
ATOM 2852 C CA . ILE A 1 356 ? 9.380 1.691 -17.453 1.00 97.81 356 ILE A CA 1
ATOM 2853 C C . ILE A 1 356 ? 9.101 1.621 -18.953 1.00 97.81 356 ILE A C 1
ATOM 2855 O O . ILE A 1 356 ? 7.943 1.778 -19.341 1.00 97.81 356 ILE A O 1
ATOM 2859 N N . GLU A 1 357 ? 10.107 1.352 -19.786 1.00 97.38 357 GLU A N 1
ATOM 2860 C CA . GLU A 1 357 ? 9.911 1.212 -21.233 1.00 97.38 357 GLU A CA 1
ATOM 2861 C C . GLU A 1 357 ? 9.025 0.006 -21.571 1.00 97.38 357 GLU A C 1
ATOM 2863 O O . GLU A 1 357 ? 8.101 0.158 -22.369 1.00 97.38 357 GLU A O 1
ATOM 2868 N N . ILE A 1 358 ? 9.183 -1.130 -20.876 1.00 97.19 358 ILE A N 1
ATOM 2869 C CA . ILE A 1 358 ? 8.244 -2.260 -20.986 1.00 97.19 358 ILE A CA 1
ATOM 2870 C C . ILE A 1 358 ? 6.816 -1.806 -20.669 1.00 97.19 358 ILE A C 1
ATOM 2872 O O . ILE A 1 358 ? 5.898 -1.998 -21.461 1.00 97.19 358 ILE A O 1
ATOM 2876 N N . LEU A 1 359 ? 6.592 -1.183 -19.509 1.00 98.25 359 LEU A N 1
ATOM 2877 C CA . LEU A 1 359 ? 5.239 -0.786 -19.108 1.00 98.25 359 LEU A CA 1
ATOM 2878 C C . LEU A 1 359 ? 4.631 0.250 -20.064 1.00 98.25 359 LEU A C 1
ATOM 2880 O O . LEU A 1 359 ? 3.429 0.214 -20.331 1.00 98.25 359 LEU A O 1
ATOM 2884 N N . LYS A 1 360 ? 5.460 1.142 -20.609 1.00 96.94 360 LYS A N 1
ATOM 2885 C CA . LYS A 1 360 ? 5.082 2.137 -21.614 1.00 96.94 360 LYS A CA 1
ATOM 2886 C C . LYS A 1 360 ? 4.692 1.494 -22.945 1.00 96.94 360 LYS A C 1
ATOM 2888 O O . LYS A 1 360 ? 3.679 1.911 -23.506 1.00 96.94 360 LYS A O 1
ATOM 2893 N N . GLU A 1 361 ? 5.417 0.475 -23.410 1.00 97.19 361 GLU A N 1
ATOM 2894 C CA . GLU A 1 361 ? 5.081 -0.305 -24.613 1.00 97.19 361 GLU A CA 1
ATOM 2895 C C . GLU A 1 361 ? 3.670 -0.901 -24.504 1.00 97.19 361 GLU A C 1
ATOM 2897 O O . GLU A 1 361 ? 2.843 -0.740 -25.403 1.00 97.19 361 GLU A O 1
ATOM 2902 N N . PHE A 1 362 ? 3.346 -1.475 -23.343 1.00 97.12 362 PHE A N 1
ATOM 2903 C CA . PHE A 1 362 ? 2.017 -2.018 -23.057 1.00 97.12 362 PHE A CA 1
ATOM 2904 C C . PHE A 1 362 ? 0.982 -0.963 -22.659 1.00 97.12 362 PHE A C 1
ATOM 2906 O O . PHE A 1 362 ? -0.149 -1.320 -22.357 1.00 97.12 362 PHE A O 1
ATOM 2913 N N . ARG A 1 363 ? 1.318 0.333 -22.623 1.00 96.94 363 ARG A N 1
ATOM 2914 C CA . ARG A 1 363 ? 0.425 1.410 -22.145 1.00 96.94 363 ARG A CA 1
ATOM 2915 C C . ARG A 1 363 ? -0.083 1.212 -20.706 1.00 96.94 363 ARG A C 1
ATOM 2917 O O . ARG A 1 363 ? -1.108 1.783 -20.333 1.00 96.94 363 ARG A O 1
ATOM 2924 N N . SER A 1 364 ? 0.634 0.438 -19.897 1.00 98.06 364 SER A N 1
ATOM 2925 C CA . SER A 1 364 ? 0.375 0.264 -18.465 1.00 98.06 364 SER A CA 1
ATOM 2926 C C . SER 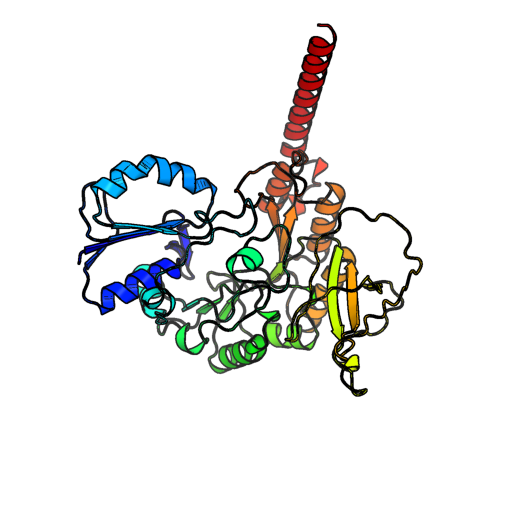A 1 364 ? 0.910 1.452 -17.658 1.00 98.06 364 SER A C 1
ATOM 2928 O O . SER A 1 364 ? 1.746 2.226 -18.129 1.00 98.06 364 SER A O 1
ATOM 2930 N N . ARG A 1 365 ? 0.411 1.638 -16.431 1.00 97.81 365 ARG A N 1
ATOM 2931 C CA . ARG A 1 365 ? 0.710 2.807 -15.588 1.00 97.81 365 ARG A CA 1
ATOM 2932 C C . ARG A 1 365 ? 1.800 2.487 -14.553 1.00 97.81 365 ARG A C 1
ATOM 2934 O O . ARG A 1 365 ? 1.494 1.863 -13.542 1.00 97.81 365 ARG A O 1
ATOM 2941 N N . PRO A 1 366 ? 3.060 2.910 -14.737 1.00 98.12 366 PRO A N 1
ATOM 2942 C CA . PRO A 1 366 ? 4.079 2.760 -13.708 1.00 98.12 366 PRO A CA 1
ATOM 2943 C C . PRO A 1 366 ? 3.866 3.728 -12.537 1.00 98.12 366 PRO A C 1
ATOM 2945 O O . PRO A 1 366 ? 3.520 4.896 -12.728 1.00 98.12 366 PRO A O 1
ATOM 2948 N N . TYR A 1 367 ? 4.162 3.255 -11.332 1.00 97.50 367 TYR A N 1
ATOM 2949 C CA . TYR A 1 367 ? 4.272 4.037 -10.109 1.00 97.50 367 TYR A CA 1
ATOM 2950 C C . TYR A 1 367 ? 5.642 3.759 -9.459 1.00 97.50 367 TYR A C 1
ATOM 2952 O O . TYR A 1 367 ? 5.838 2.685 -8.883 1.00 97.50 367 TYR A O 1
ATOM 2960 N N . PRO A 1 368 ? 6.611 4.691 -9.544 1.00 96.94 368 P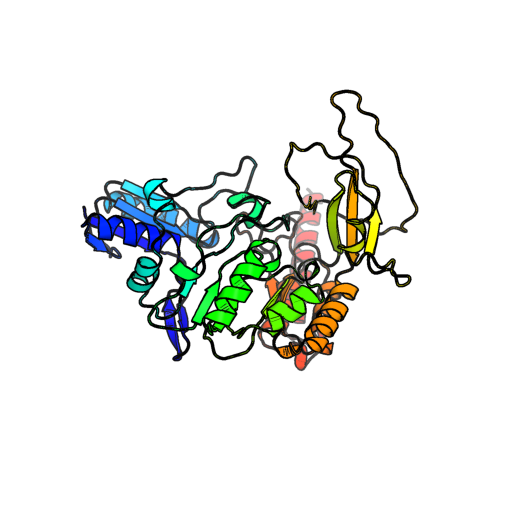RO A N 1
ATOM 2961 C CA . PRO A 1 368 ? 7.946 4.489 -8.988 1.00 96.94 368 PRO A CA 1
ATOM 2962 C C . PRO A 1 368 ? 7.914 4.618 -7.459 1.00 96.94 368 PRO A C 1
ATOM 2964 O O . PRO A 1 368 ? 7.667 5.697 -6.908 1.00 96.94 368 PRO A O 1
ATOM 2967 N N . MET A 1 369 ? 8.205 3.532 -6.752 1.00 94.94 369 MET A N 1
ATOM 2968 C CA . MET A 1 369 ? 8.304 3.535 -5.298 1.00 94.94 369 MET A CA 1
ATOM 2969 C C . MET A 1 369 ? 9.768 3.672 -4.890 1.00 94.94 369 MET A C 1
ATOM 2971 O O . MET A 1 369 ? 10.564 2.758 -5.072 1.00 94.94 369 MET A O 1
ATOM 2975 N N . LEU A 1 370 ? 10.138 4.821 -4.324 1.00 94.75 370 LEU A N 1
ATOM 2976 C CA . LEU A 1 370 ? 11.492 5.011 -3.811 1.00 94.75 370 LEU A CA 1
ATOM 2977 C C . LEU A 1 370 ? 11.681 4.193 -2.530 1.00 94.75 370 LEU A C 1
ATOM 2979 O O . LEU A 1 370 ? 10.975 4.433 -1.545 1.00 94.75 370 LEU A O 1
ATOM 2983 N N . PHE A 1 371 ? 12.645 3.273 -2.537 1.00 94.94 371 PHE A N 1
ATOM 2984 C CA . PHE A 1 371 ? 12.941 2.432 -1.385 1.00 94.94 371 PHE A CA 1
ATOM 2985 C C . PHE A 1 371 ? 13.341 3.260 -0.155 1.00 94.94 371 PHE A C 1
ATOM 2987 O O . PHE A 1 371 ? 14.050 4.272 -0.240 1.00 94.94 371 PHE A O 1
ATOM 2994 N N . ARG A 1 372 ? 12.866 2.790 0.997 1.00 92.00 372 ARG A N 1
ATOM 2995 C CA . ARG A 1 372 ? 13.247 3.216 2.342 1.00 92.00 372 ARG A CA 1
ATOM 2996 C C . ARG A 1 372 ? 13.471 1.958 3.156 1.00 92.00 372 ARG A C 1
ATOM 2998 O O . ARG A 1 372 ? 12.701 1.007 3.018 1.00 92.00 372 ARG A O 1
ATOM 3005 N N . ASP A 1 373 ? 14.481 1.968 4.015 1.00 90.50 373 ASP A N 1
ATOM 3006 C CA . ASP A 1 373 ? 14.689 0.835 4.906 1.00 90.50 373 ASP A CA 1
ATOM 3007 C C . ASP A 1 373 ? 13.555 0.711 5.941 1.00 90.50 373 ASP A C 1
ATOM 3009 O O . ASP A 1 373 ? 12.705 1.594 6.104 1.00 90.50 373 ASP A O 1
ATOM 3013 N N . LEU A 1 374 ? 13.560 -0.394 6.682 1.00 89.38 374 LEU A N 1
ATOM 3014 C CA . LEU A 1 374 ? 12.536 -0.693 7.686 1.00 89.38 374 LEU A CA 1
ATOM 3015 C C . LEU A 1 374 ? 12.576 0.237 8.910 1.00 89.38 374 LEU A C 1
ATOM 3017 O O . LEU A 1 374 ? 11.667 0.200 9.735 1.00 89.38 374 LEU A O 1
ATOM 3021 N N . THR A 1 375 ? 13.605 1.079 9.029 1.00 86.31 375 THR A N 1
ATOM 3022 C CA . THR A 1 375 ? 13.690 2.139 10.045 1.00 86.31 375 THR A CA 1
ATOM 3023 C C . THR A 1 375 ? 13.132 3.471 9.533 1.00 86.31 375 THR A C 1
ATOM 3025 O O . THR A 1 375 ? 12.945 4.408 10.307 1.00 86.31 375 THR A O 1
ATOM 3028 N N . GLY A 1 376 ? 12.815 3.564 8.236 1.00 83.50 376 GLY A N 1
ATOM 3029 C CA . GLY A 1 376 ? 12.369 4.782 7.562 1.00 83.50 376 GLY A CA 1
ATOM 3030 C C . GLY A 1 376 ? 13.476 5.606 6.919 1.00 83.50 376 GLY A C 1
ATOM 3031 O O . GLY A 1 376 ? 13.180 6.664 6.344 1.00 83.50 376 GLY A O 1
ATOM 3032 N N . LYS A 1 377 ? 14.734 5.160 7.000 1.00 85.19 377 LYS A N 1
ATOM 3033 C CA . LYS A 1 377 ? 15.875 5.874 6.429 1.00 85.19 377 LYS A CA 1
ATOM 3034 C C . LYS A 1 377 ? 15.721 5.921 4.912 1.00 85.19 377 LYS A C 1
ATOM 3036 O O . LYS A 1 377 ? 15.561 4.904 4.241 1.00 85.19 377 LYS A O 1
ATOM 3041 N N . ALA A 1 378 ? 15.752 7.135 4.374 1.00 87.50 378 ALA A N 1
ATOM 3042 C CA . ALA A 1 378 ? 15.751 7.373 2.937 1.00 87.50 378 ALA A CA 1
ATOM 3043 C C . ALA A 1 378 ? 17.180 7.502 2.410 1.00 87.50 378 ALA A C 1
ATOM 3045 O O . ALA A 1 378 ? 18.064 7.975 3.124 1.00 87.50 378 ALA A O 1
ATOM 3046 N N . GLY A 1 379 ? 17.377 7.189 1.127 1.00 89.94 379 GLY A N 1
ATOM 3047 C CA . GLY A 1 379 ? 18.670 7.374 0.467 1.00 89.94 379 GLY A CA 1
ATOM 3048 C C . GLY A 1 379 ? 19.679 6.264 0.743 1.00 89.94 379 GLY A C 1
ATOM 3049 O O . GLY A 1 379 ? 20.850 6.464 0.443 1.00 89.94 379 GLY A O 1
ATOM 3050 N N . VAL A 1 380 ? 19.243 5.132 1.300 1.00 92.44 380 VAL A N 1
ATOM 3051 C CA . VAL A 1 380 ? 20.043 3.907 1.427 1.00 92.44 380 VAL A CA 1
ATOM 3052 C C . VAL A 1 380 ? 19.401 2.779 0.632 1.00 92.44 380 VAL A C 1
ATOM 3054 O O . VAL A 1 380 ? 18.178 2.748 0.524 1.00 92.44 380 VAL A O 1
ATOM 3057 N N . ASP A 1 381 ? 20.213 1.916 0.036 1.00 92.94 381 ASP A N 1
ATOM 3058 C CA . ASP A 1 381 ? 19.795 0.736 -0.710 1.00 92.94 381 ASP A CA 1
ATOM 3059 C C . ASP A 1 381 ? 19.566 -0.468 0.218 1.00 92.94 381 ASP A C 1
ATOM 3061 O O . ASP A 1 381 ? 19.673 -0.364 1.445 1.00 92.94 381 ASP A O 1
ATOM 3065 N N . GLY A 1 382 ? 19.224 -1.621 -0.357 1.00 89.12 382 GLY A N 1
ATOM 3066 C CA . GLY A 1 382 ? 18.946 -2.848 0.388 1.00 89.12 382 GLY A CA 1
ATOM 3067 C C . GLY A 1 382 ? 20.125 -3.388 1.200 1.00 89.12 382 GLY A C 1
ATOM 3068 O O . GLY A 1 382 ? 19.900 -4.094 2.181 1.00 89.12 382 GLY A O 1
ATOM 3069 N N . SER A 1 383 ? 21.353 -3.015 0.832 1.00 89.88 383 SER A N 1
ATOM 3070 C CA . SER A 1 383 ? 22.588 -3.365 1.544 1.00 89.88 383 SER A CA 1
ATOM 3071 C C . SER A 1 383 ? 22.978 -2.328 2.609 1.00 89.88 383 SER A C 1
ATOM 3073 O O . SER A 1 383 ? 23.940 -2.518 3.352 1.00 89.88 383 SER A O 1
ATOM 3075 N N . GLY A 1 384 ? 22.236 -1.218 2.696 1.00 89.38 384 GLY A N 1
ATOM 3076 C CA . GLY A 1 384 ? 22.511 -0.097 3.592 1.00 89.38 384 GLY A CA 1
ATOM 3077 C C . GLY A 1 384 ? 23.488 0.941 3.029 1.00 89.38 384 GLY A C 1
ATOM 3078 O O . GLY A 1 384 ? 23.806 1.908 3.730 1.00 89.38 384 GLY A O 1
ATOM 3079 N N . LYS A 1 385 ? 23.946 0.785 1.780 1.00 91.38 385 LYS A N 1
ATOM 3080 C CA . LYS A 1 385 ? 24.815 1.751 1.087 1.00 91.38 385 LYS A CA 1
ATOM 3081 C C . LYS A 1 385 ? 23.996 2.915 0.526 1.00 91.38 385 LYS A C 1
ATOM 3083 O O . LYS A 1 385 ? 22.785 2.786 0.387 1.00 91.38 385 LYS A O 1
ATOM 3088 N N . PRO A 1 386 ? 24.597 4.076 0.215 1.00 93.06 386 PRO A N 1
ATOM 3089 C CA . PRO A 1 386 ? 23.868 5.176 -0.410 1.00 93.06 386 PRO A CA 1
ATOM 3090 C C . PRO A 1 386 ? 23.191 4.762 -1.725 1.00 93.06 386 PRO A C 1
ATOM 3092 O O . PRO A 1 386 ? 23.819 4.148 -2.582 1.00 93.06 386 PRO A O 1
ATOM 3095 N N . GLN A 1 387 ? 21.925 5.147 -1.906 1.00 94.25 387 GLN A N 1
ATOM 3096 C CA . GLN A 1 387 ? 21.221 4.971 -3.181 1.00 94.25 387 GLN A CA 1
ATOM 3097 C C . GLN A 1 387 ? 21.923 5.734 -4.304 1.00 94.25 387 GLN A C 1
ATOM 3099 O O . GLN A 1 387 ? 22.410 6.850 -4.101 1.00 94.25 387 GLN A O 1
ATOM 3104 N N . SER A 1 388 ? 21.878 5.170 -5.511 1.00 93.31 388 SER A N 1
ATOM 3105 C CA . SER A 1 388 ? 22.351 5.858 -6.708 1.00 93.31 388 SER A CA 1
ATOM 3106 C C . SER A 1 388 ? 21.605 7.183 -6.920 1.00 93.31 388 SER A C 1
ATOM 3108 O O . SER A 1 388 ? 20.411 7.322 -6.628 1.00 93.31 388 SER A O 1
ATOM 3110 N N . PHE A 1 389 ? 22.320 8.187 -7.432 1.00 94.44 389 PHE A N 1
ATOM 3111 C CA . PHE A 1 389 ? 21.804 9.550 -7.571 1.00 94.44 389 PHE A CA 1
ATOM 3112 C C . PHE A 1 389 ? 20.562 9.626 -8.475 1.00 94.44 389 PHE A C 1
ATOM 3114 O O . PHE A 1 389 ? 19.746 10.539 -8.309 1.00 94.44 389 PHE A O 1
ATOM 3121 N N . HIS A 1 390 ? 20.410 8.675 -9.407 1.00 95.62 390 HIS A N 1
ATOM 3122 C CA . HIS A 1 390 ? 19.347 8.656 -10.406 1.00 95.62 390 HIS A CA 1
ATOM 3123 C C . HIS A 1 390 ? 17.959 8.400 -9.808 1.00 95.62 390 HIS A C 1
ATOM 3125 O O . HIS A 1 390 ? 16.975 8.892 -10.352 1.00 95.62 390 HIS A O 1
ATOM 3131 N N . CYS A 1 391 ? 17.838 7.707 -8.667 1.00 96.31 391 CYS A N 1
ATOM 3132 C CA . CYS A 1 391 ? 16.536 7.229 -8.184 1.00 96.31 391 CYS A CA 1
ATOM 3133 C C . CYS A 1 391 ? 15.536 8.375 -7.920 1.00 96.31 391 CYS A C 1
ATOM 3135 O O . CYS A 1 391 ? 14.343 8.265 -8.204 1.00 96.31 391 CYS A O 1
ATOM 3137 N N . ARG A 1 392 ? 16.004 9.520 -7.400 1.00 95.12 392 ARG A N 1
ATOM 3138 C CA . ARG A 1 392 ? 15.144 10.696 -7.151 1.00 95.12 392 ARG A CA 1
ATOM 3139 C C . ARG A 1 392 ? 14.663 11.383 -8.438 1.00 95.12 392 ARG A C 1
ATOM 3141 O O . ARG A 1 392 ? 13.449 11.553 -8.565 1.00 95.12 392 ARG A O 1
ATOM 3148 N N . PRO A 1 393 ? 15.541 11.801 -9.374 1.00 96.69 393 PRO A N 1
ATOM 3149 C CA . PRO A 1 393 ? 15.083 12.345 -10.648 1.00 96.69 393 PRO A CA 1
ATOM 3150 C C . PRO A 1 393 ? 14.279 11.316 -11.450 1.00 96.69 393 PRO A C 1
ATOM 3152 O O . PRO A 1 393 ? 13.312 11.709 -12.090 1.00 96.69 393 PRO A O 1
ATOM 3155 N N . PHE A 1 394 ? 14.594 10.020 -11.362 1.00 97.81 394 PHE A N 1
ATOM 3156 C CA . PHE A 1 394 ? 13.833 8.954 -12.018 1.00 97.81 394 PHE A CA 1
ATOM 3157 C C . PHE A 1 394 ? 12.388 8.893 -11.525 1.00 97.81 394 PHE A C 1
ATOM 3159 O O . PHE A 1 394 ? 11.451 8.980 -12.320 1.00 97.81 394 PHE A O 1
ATOM 3166 N N . ARG A 1 395 ? 12.184 8.869 -10.201 1.00 97.12 395 ARG A N 1
ATOM 3167 C CA . ARG A 1 395 ? 10.847 8.983 -9.604 1.00 97.12 395 ARG A CA 1
ATOM 3168 C C . ARG A 1 395 ? 10.101 10.210 -10.129 1.00 97.12 395 ARG A C 1
ATOM 3170 O O . ARG A 1 395 ? 8.943 10.102 -10.520 1.00 97.12 395 ARG A O 1
ATOM 3177 N N . ASP A 1 396 ? 10.750 11.373 -10.125 1.00 96.31 396 ASP A N 1
ATOM 3178 C CA . ASP A 1 396 ? 10.124 12.625 -10.560 1.00 96.31 396 ASP A CA 1
ATOM 3179 C C . ASP A 1 396 ? 9.747 12.588 -12.051 1.00 96.31 396 ASP A C 1
ATOM 3181 O O . ASP A 1 396 ? 8.664 13.044 -12.421 1.00 96.31 396 ASP A O 1
ATOM 3185 N N . TRP A 1 397 ? 10.600 12.009 -12.899 1.00 97.44 397 TRP A N 1
ATOM 3186 C CA . TRP A 1 397 ? 10.367 11.828 -14.335 1.00 97.44 397 TRP A CA 1
ATOM 3187 C C . TRP A 1 397 ? 9.142 10.947 -14.616 1.00 97.44 397 TRP A C 1
ATOM 3189 O O . TRP A 1 397 ? 8.307 11.292 -15.459 1.00 97.44 397 TRP A O 1
ATOM 3199 N N . VAL A 1 398 ? 8.973 9.855 -13.865 1.00 97.19 398 VAL A N 1
ATOM 3200 C CA . VAL A 1 398 ? 7.821 8.961 -14.039 1.00 97.19 398 VAL A CA 1
ATOM 3201 C C . VAL A 1 398 ? 6.538 9.564 -13.445 1.00 97.19 398 VAL A C 1
ATOM 3203 O O . VAL A 1 398 ? 5.519 9.604 -14.133 1.00 97.19 398 VAL A O 1
ATOM 3206 N N . VAL A 1 399 ? 6.573 10.103 -12.215 1.00 94.69 399 VAL A N 1
ATOM 3207 C CA . VAL A 1 399 ? 5.385 10.672 -11.530 1.00 94.69 399 VAL A CA 1
ATOM 3208 C C . VAL A 1 399 ? 4.798 11.867 -12.282 1.00 94.69 399 VAL A C 1
ATOM 3210 O O . VAL A 1 399 ? 3.582 12.033 -12.330 1.00 94.69 399 VAL A O 1
ATOM 3213 N N . THR A 1 400 ? 5.640 12.693 -12.903 1.00 94.50 400 THR A N 1
ATOM 3214 C CA . THR A 1 400 ? 5.182 13.835 -13.717 1.00 94.50 400 THR A CA 1
ATOM 3215 C C . THR A 1 400 ? 4.660 13.426 -15.099 1.00 94.50 400 THR A C 1
ATOM 3217 O O . THR A 1 400 ? 4.177 14.271 -15.851 1.00 94.50 400 THR A O 1
ATOM 3220 N N . GLY A 1 401 ? 4.755 12.142 -15.462 1.00 95.31 401 GLY A N 1
ATOM 3221 C CA . GLY A 1 401 ? 4.364 11.633 -16.776 1.00 95.31 401 GLY A CA 1
ATOM 3222 C C . GLY A 1 401 ? 5.336 11.994 -17.903 1.00 95.31 401 GLY A C 1
ATOM 3223 O O . GLY A 1 401 ? 5.032 11.735 -19.069 1.00 95.31 401 GLY A O 1
ATOM 3224 N N . LEU A 1 402 ? 6.497 12.577 -17.584 1.00 96.12 402 LEU A N 1
ATOM 3225 C CA . LEU A 1 402 ? 7.500 12.985 -18.569 1.00 96.12 402 LEU A CA 1
ATOM 3226 C C . LEU A 1 402 ? 8.126 11.796 -19.301 1.00 96.12 402 LEU A C 1
ATOM 3228 O O . LEU A 1 402 ? 8.523 11.960 -20.452 1.00 96.12 402 LEU A O 1
ATOM 3232 N N . TYR A 1 403 ? 8.103 10.599 -18.710 1.00 96.31 403 TYR A N 1
ATOM 3233 C CA . TYR A 1 403 ? 8.539 9.359 -19.368 1.00 96.31 403 TYR A CA 1
ATOM 3234 C C . TYR A 1 403 ? 7.818 9.029 -20.680 1.00 96.31 403 TYR A C 1
ATOM 3236 O O . TYR A 1 403 ? 8.324 8.284 -21.519 1.00 96.31 403 TYR A O 1
ATOM 3244 N N . LYS A 1 404 ? 6.637 9.617 -20.894 1.00 95.69 404 LYS A N 1
ATOM 3245 C CA . LYS A 1 404 ? 5.886 9.490 -22.148 1.00 95.69 404 LYS A CA 1
ATOM 3246 C C . LYS A 1 404 ? 6.367 10.444 -23.244 1.00 95.69 404 LYS A C 1
ATOM 3248 O O . LYS A 1 404 ? 5.953 10.285 -24.386 1.00 95.69 404 LYS A O 1
ATOM 3253 N N . LYS A 1 405 ? 7.147 11.471 -22.895 1.00 95.44 405 LYS A N 1
ATOM 3254 C CA . LYS A 1 405 ? 7.424 12.634 -23.754 1.00 95.44 405 LYS A CA 1
ATOM 3255 C C . LYS A 1 405 ? 8.907 12.867 -24.032 1.00 95.44 405 LYS A C 1
ATOM 3257 O O . LYS A 1 405 ? 9.220 13.457 -25.055 1.00 95.44 405 LYS A O 1
ATOM 3262 N N . GLN A 1 406 ? 9.792 12.454 -23.131 1.00 95.12 406 GLN A N 1
ATOM 3263 C CA . GLN A 1 406 ? 11.238 12.650 -23.260 1.00 95.12 406 GLN A CA 1
ATOM 3264 C C . GLN A 1 406 ? 11.994 11.471 -22.654 1.00 95.12 406 GLN A C 1
ATOM 3266 O O . GLN A 1 406 ? 11.486 10.842 -21.718 1.00 95.12 406 GLN A O 1
ATOM 3271 N N . ALA A 1 407 ? 13.204 11.207 -23.149 1.00 95.69 407 ALA A N 1
ATOM 3272 C CA . ALA A 1 407 ? 14.094 10.225 -22.545 1.00 95.69 407 ALA A CA 1
ATOM 3273 C C . ALA A 1 407 ? 14.501 10.663 -21.129 1.00 95.69 407 ALA A C 1
ATOM 3275 O O . ALA A 1 407 ? 14.492 11.851 -20.795 1.00 95.69 407 ALA A O 1
ATOM 3276 N N . PHE A 1 408 ? 14.847 9.698 -20.276 1.00 96.62 408 PHE A N 1
ATOM 3277 C CA . PHE A 1 408 ? 15.251 9.998 -18.904 1.00 96.62 408 PHE A CA 1
ATOM 3278 C C . PHE A 1 408 ? 16.533 10.835 -18.855 1.00 96.62 408 PHE A C 1
ATOM 3280 O O . PHE A 1 408 ? 16.617 11.793 -18.088 1.00 96.62 408 PHE A O 1
ATOM 3287 N N . HIS A 1 409 ? 17.495 10.521 -19.723 1.00 96.31 409 HIS A N 1
ATOM 3288 C CA . HIS A 1 409 ? 18.773 11.225 -19.801 1.00 96.31 409 HIS A CA 1
ATOM 3289 C C . HIS A 1 409 ? 18.660 12.667 -20.295 1.00 96.31 409 HIS A C 1
ATOM 3291 O O . HIS A 1 409 ? 19.568 13.436 -20.016 1.00 96.31 409 HIS A O 1
ATOM 3297 N N . ASP A 1 410 ? 17.546 13.055 -20.924 1.00 94.88 410 ASP A N 1
ATOM 3298 C CA . ASP A 1 410 ? 17.270 14.444 -21.329 1.00 94.88 410 ASP A CA 1
ATOM 3299 C C . ASP A 1 410 ? 16.582 15.256 -20.213 1.00 94.88 410 ASP A C 1
ATOM 3301 O O . ASP A 1 410 ? 16.370 16.468 -20.320 1.00 94.88 410 ASP A O 1
ATOM 3305 N N . PHE A 1 411 ? 16.190 14.605 -19.113 1.00 95.38 411 PHE A N 1
ATOM 3306 C CA . PHE A 1 411 ? 15.445 15.256 -18.047 1.00 95.38 411 PHE A CA 1
ATOM 3307 C C . PHE A 1 411 ? 16.346 16.197 -17.241 1.00 95.38 411 PHE A C 1
ATOM 3309 O O . PHE A 1 411 ? 17.264 15.768 -16.554 1.00 95.38 411 PHE A O 1
ATOM 3316 N N . THR A 1 412 ? 16.036 17.493 -17.193 1.00 92.38 412 THR A N 1
ATOM 3317 C CA . THR A 1 412 ? 16.892 18.503 -16.535 1.00 92.38 412 THR A CA 1
ATOM 3318 C C . THR A 1 412 ? 17.302 18.154 -15.094 1.00 92.38 412 THR A C 1
ATOM 3320 O O . THR A 1 412 ? 18.435 18.418 -14.684 1.00 92.38 412 THR A O 1
ATOM 3323 N N . ARG A 1 413 ? 16.411 17.533 -14.301 1.00 92.94 413 ARG A N 1
ATOM 3324 C CA . ARG A 1 413 ? 16.745 17.131 -12.919 1.00 92.94 413 ARG A CA 1
ATOM 3325 C C . ARG A 1 413 ? 17.777 16.005 -12.855 1.00 92.94 413 ARG A C 1
ATOM 3327 O O . ARG A 1 413 ? 18.463 15.916 -11.838 1.00 92.94 413 ARG A O 1
ATOM 3334 N N . TYR A 1 414 ? 17.882 15.174 -13.891 1.00 94.44 414 TYR A N 1
ATOM 3335 C CA . TYR A 1 414 ? 18.915 14.150 -14.013 1.00 94.44 414 TYR A CA 1
ATOM 3336 C C . TYR A 1 414 ? 20.304 14.793 -14.000 1.00 94.44 414 TYR A C 1
ATOM 3338 O O . TYR A 1 414 ? 21.084 14.542 -13.083 1.00 94.44 414 TYR A O 1
ATOM 3346 N N . HIS A 1 415 ? 20.570 15.713 -14.932 1.00 92.94 415 HIS A N 1
ATOM 3347 C CA . HIS A 1 415 ? 21.865 16.393 -15.036 1.00 92.94 415 HIS A CA 1
ATOM 3348 C C . HIS A 1 415 ? 22.219 17.191 -13.781 1.00 92.94 415 HIS A C 1
ATOM 3350 O O . HIS A 1 415 ? 23.349 17.117 -13.301 1.00 92.94 415 HIS A O 1
ATOM 3356 N N . LEU A 1 416 ? 21.245 17.910 -13.208 1.00 91.88 416 LEU A N 1
ATOM 3357 C CA . LEU A 1 416 ? 21.463 18.669 -11.975 1.00 91.88 416 LEU A CA 1
ATOM 3358 C C . LEU A 1 416 ? 21.914 17.757 -10.825 1.00 91.88 416 LEU A C 1
ATOM 3360 O O . LEU A 1 416 ? 22.830 18.099 -10.081 1.00 91.88 416 LEU A O 1
ATOM 3364 N N . ARG A 1 417 ? 21.273 16.593 -10.677 1.00 91.19 417 ARG A N 1
ATOM 3365 C CA . ARG A 1 417 ? 21.594 15.630 -9.617 1.00 91.19 417 ARG A CA 1
ATOM 3366 C C . ARG A 1 417 ? 22.896 14.887 -9.870 1.00 91.19 417 ARG A C 1
ATOM 3368 O O . ARG A 1 417 ? 23.618 14.646 -8.909 1.00 91.19 417 ARG A O 1
ATOM 3375 N N . LYS A 1 418 ? 23.193 14.560 -11.128 1.00 92.56 418 LYS A N 1
ATOM 3376 C CA . LYS A 1 418 ? 24.460 13.947 -11.531 1.00 92.56 418 LYS A CA 1
ATOM 3377 C C . LYS A 1 418 ? 25.637 14.845 -11.157 1.00 92.56 418 LYS A C 1
ATOM 3379 O O . LYS A 1 418 ? 26.502 14.414 -10.406 1.00 92.56 418 LYS A O 1
ATOM 3384 N N . LYS A 1 419 ? 25.577 16.124 -11.544 1.00 92.50 419 LYS A N 1
ATOM 3385 C CA . LYS A 1 419 ? 26.603 17.118 -11.203 1.00 92.50 419 LYS A CA 1
ATOM 3386 C C . LYS A 1 419 ? 26.820 17.233 -9.689 1.00 92.50 419 LYS A C 1
ATOM 3388 O O . LYS A 1 419 ? 27.948 17.184 -9.223 1.00 92.50 419 LYS A O 1
ATOM 3393 N N . GLN A 1 420 ? 25.737 17.315 -8.911 1.00 92.31 420 GLN A N 1
ATOM 3394 C CA . GLN A 1 420 ? 25.815 17.360 -7.443 1.00 92.31 420 GLN A CA 1
ATOM 3395 C C . GLN A 1 420 ? 26.456 16.105 -6.834 1.00 92.31 420 GLN A C 1
ATOM 3397 O O . GLN A 1 420 ? 27.108 16.187 -5.795 1.00 92.31 420 GLN A O 1
ATOM 3402 N N . ALA A 1 421 ? 26.227 14.933 -7.430 1.00 89.75 421 ALA A N 1
ATOM 3403 C CA . ALA A 1 421 ? 26.825 13.686 -6.969 1.00 89.75 421 ALA A CA 1
ATOM 3404 C C . ALA A 1 421 ? 28.326 13.630 -7.294 1.00 89.75 421 ALA A C 1
ATOM 3406 O O . ALA A 1 421 ? 29.107 13.246 -6.429 1.00 89.75 421 ALA A O 1
ATOM 3407 N N . GLU A 1 422 ? 28.718 14.065 -8.493 1.00 92.06 422 GLU A N 1
ATOM 3408 C CA . GLU A 1 422 ? 30.118 14.170 -8.929 1.00 92.06 422 GLU A CA 1
ATOM 3409 C C . GLU A 1 422 ? 30.906 15.172 -8.067 1.00 92.06 422 GLU A C 1
ATOM 3411 O O . GLU A 1 422 ? 31.980 14.843 -7.572 1.00 92.06 422 GLU A O 1
ATOM 3416 N N . GLU A 1 423 ? 30.343 16.358 -7.801 1.00 92.69 423 GLU A N 1
ATOM 3417 C CA . GLU A 1 423 ? 30.938 17.370 -6.910 1.00 92.69 423 GLU A CA 1
ATOM 3418 C C . GLU A 1 423 ? 31.156 16.819 -5.491 1.00 92.69 423 GLU A C 1
ATOM 3420 O O . GLU A 1 423 ? 32.198 17.050 -4.878 1.00 92.69 423 GLU A O 1
ATOM 3425 N N . LYS A 1 424 ? 30.188 16.052 -4.973 1.00 89.62 424 LYS A N 1
ATOM 3426 C CA . LYS A 1 424 ? 30.285 15.440 -3.645 1.00 89.62 424 LYS A CA 1
ATOM 3427 C C . LYS A 1 424 ? 31.357 14.351 -3.583 1.00 89.62 424 LYS A C 1
ATOM 3429 O O . LYS A 1 424 ? 32.046 14.260 -2.571 1.00 89.62 424 LYS A O 1
ATOM 3434 N N . LEU A 1 425 ? 31.485 13.534 -4.629 1.00 88.19 425 LEU A N 1
ATOM 3435 C CA . LEU A 1 425 ? 32.513 12.496 -4.704 1.00 88.19 425 LEU A CA 1
ATOM 3436 C C . LEU A 1 425 ? 33.914 13.122 -4.709 1.00 88.19 425 LEU A C 1
ATOM 3438 O O . LEU A 1 425 ? 34.753 12.739 -3.902 1.00 88.19 425 LEU A O 1
ATOM 3442 N N . LEU A 1 426 ? 34.119 14.156 -5.530 1.00 89.56 426 LEU A N 1
ATOM 3443 C CA . LEU A 1 426 ? 35.388 14.883 -5.599 1.00 89.56 426 LEU A CA 1
ATOM 3444 C C . LEU A 1 426 ? 35.777 15.499 -4.245 1.00 89.56 426 LEU A C 1
ATOM 3446 O O . LEU A 1 426 ? 36.944 15.472 -3.850 1.00 89.56 426 LEU A O 1
ATOM 3450 N N . GLN A 1 427 ? 34.799 16.044 -3.516 1.00 88.75 427 GLN A N 1
ATOM 3451 C CA . GLN A 1 427 ? 35.030 16.575 -2.174 1.00 88.75 427 GLN A CA 1
ATOM 3452 C C . GLN A 1 427 ? 35.465 15.474 -1.191 1.00 88.75 427 GLN A C 1
ATOM 3454 O O . GLN A 1 427 ? 36.410 15.683 -0.435 1.00 88.75 427 GLN A O 1
ATOM 3459 N N . GLN A 1 428 ? 34.823 14.303 -1.230 1.00 85.75 428 GLN A N 1
ATOM 3460 C CA . GLN A 1 428 ? 35.178 13.164 -0.374 1.00 85.75 428 GLN A CA 1
ATOM 3461 C C . GLN A 1 428 ? 36.587 12.639 -0.669 1.00 85.75 428 GLN A C 1
ATOM 3463 O O . GLN A 1 428 ? 37.364 12.443 0.260 1.00 85.75 428 GLN A O 1
ATOM 3468 N N . GLU A 1 429 ? 36.946 12.489 -1.945 1.00 87.44 429 GLU A N 1
ATOM 3469 C CA . GLU A 1 429 ? 38.295 12.075 -2.358 1.00 87.44 429 GLU A CA 1
ATOM 3470 C C . GLU A 1 429 ? 39.362 13.082 -1.902 1.00 87.44 429 GLU A C 1
ATOM 3472 O O . GLU A 1 429 ? 40.447 12.697 -1.465 1.00 87.44 429 GLU A O 1
ATOM 3477 N N . THR A 1 430 ? 39.046 14.381 -1.951 1.00 86.00 430 THR A N 1
ATOM 3478 C CA . THR A 1 430 ? 39.945 15.442 -1.474 1.00 86.00 430 THR A CA 1
ATOM 3479 C C . THR A 1 430 ? 40.143 15.371 0.044 1.00 86.00 430 THR A C 1
ATOM 3481 O O . THR A 1 430 ? 41.273 15.478 0.519 1.00 86.00 430 THR A O 1
ATOM 3484 N N . GLU A 1 431 ? 39.063 15.175 0.806 1.00 86.19 431 GLU A N 1
ATOM 3485 C CA . GLU A 1 431 ? 39.100 15.037 2.269 1.00 86.19 431 GLU A CA 1
ATOM 3486 C C . GLU A 1 431 ? 39.871 13.774 2.699 1.00 86.19 431 GLU A C 1
ATOM 3488 O O . GLU A 1 431 ? 40.718 13.844 3.590 1.00 86.19 431 GLU A O 1
ATOM 3493 N N . GLU A 1 432 ? 39.649 12.635 2.035 1.00 84.38 432 GLU A N 1
ATOM 3494 C CA . GLU A 1 432 ? 40.383 11.387 2.289 1.00 84.38 432 GLU A CA 1
ATOM 3495 C C . GLU A 1 432 ? 41.871 11.513 1.942 1.00 84.38 432 GLU A C 1
ATOM 3497 O O . GLU A 1 432 ? 42.727 11.076 2.716 1.00 84.38 432 GLU A O 1
ATOM 3502 N N . HIS A 1 433 ? 42.202 12.165 0.823 1.00 83.12 433 HIS A N 1
ATOM 3503 C CA . HIS A 1 433 ? 43.591 12.419 0.453 1.00 83.12 433 HIS A CA 1
ATOM 3504 C C . HIS A 1 433 ? 44.296 13.309 1.484 1.00 83.12 433 HIS A C 1
ATOM 3506 O O . HIS A 1 433 ? 45.406 12.988 1.908 1.00 83.12 433 HIS A O 1
ATOM 3512 N N . GLN A 1 434 ? 43.643 14.379 1.949 1.00 80.44 434 GLN A N 1
ATOM 3513 C CA . GLN A 1 434 ? 44.182 15.234 3.009 1.00 80.44 434 GLN A CA 1
ATOM 3514 C C . GLN A 1 434 ? 44.398 14.466 4.316 1.00 80.44 434 GLN A C 1
ATOM 3516 O O . GLN A 1 434 ? 45.440 14.637 4.940 1.00 80.44 434 GLN A O 1
ATOM 3521 N N . LEU A 1 435 ? 43.465 13.594 4.706 1.00 77.75 435 LEU A N 1
ATOM 3522 C CA . LEU A 1 435 ? 43.596 12.747 5.896 1.00 77.75 435 LEU A CA 1
ATOM 3523 C C . LEU A 1 435 ? 44.712 11.701 5.770 1.00 77.75 435 LEU A C 1
ATOM 3525 O O . LEU A 1 435 ? 45.298 11.345 6.781 1.00 77.75 435 LEU A O 1
ATOM 3529 N N . SER A 1 436 ? 45.023 11.231 4.557 1.00 78.06 436 SER A N 1
ATOM 3530 C CA . SER A 1 436 ? 46.118 10.277 4.311 1.00 78.06 436 SER A CA 1
ATOM 3531 C C . SER A 1 436 ? 47.523 10.898 4.346 1.00 78.06 436 SER A C 1
ATOM 3533 O O . SER A 1 436 ? 48.514 10.170 4.362 1.00 78.06 436 SER A O 1
ATOM 3535 N N . LEU A 1 437 ? 47.608 12.234 4.314 1.00 76.25 437 LEU A N 1
ATOM 3536 C CA . LEU A 1 437 ? 48.857 13.001 4.382 1.00 76.25 437 LEU A CA 1
ATOM 3537 C C . LEU A 1 437 ? 49.251 13.389 5.822 1.00 76.25 437 LEU A C 1
ATOM 3539 O O . LEU A 1 437 ? 50.341 13.935 6.014 1.00 76.25 437 LEU A O 1
ATOM 3543 N N . PHE A 1 438 ? 48.388 13.115 6.805 1.00 64.75 438 PHE A N 1
ATOM 3544 C CA . PHE A 1 438 ? 48.651 13.218 8.246 1.00 64.75 438 PHE A CA 1
ATOM 3545 C C . PHE A 1 438 ? 48.794 11.823 8.857 1.00 64.75 438 PHE A C 1
ATOM 3547 O O . PHE A 1 438 ? 49.498 11.721 9.888 1.00 64.75 438 PHE A O 1
#

Foldseek 3Di:
DEEAEAEPPFDFDQALVRDTFTDFDVLSLLVQVLCVVVVYHYDHDDQPAAGAEYEYEDAALVCVVVCVVCVVSVVVRYVYYHYFYLNNWAPPDPPTRHDDDDPSSVPSQQCVSSCVVGVDQAFEDAQKAADLLPDPQDCRCSHTNNDIDGDHAPVRRGRPRALEYEHAYQALLRDPCSQVNLVVNLVSLGEYEDPHAHELVSQDLVNLLSLLSHNYADNNSDHQAHHHEPADQKFKKKFWDFPDDPPPVVVPPPVVDPPPFKDKAQDDDDDDDDDGGGNGDPDDPDDPDDDDDDHDDDDDPDDDDDGRIIMIMGRSLVSVLVSQVSSVVSVNQQQNYEYEYEAQARDDPVRLLSVLVSSVVSNHQYQYDYRAHSSRHHQAYNVRHGGDLLSVLSNVCRVVVVNNPDDSVPRPVNVVSVVVVVVVVVVVVVVVVVVVVD

InterPro domains:
  IPR007197 Radical SAM [SFLDS00029] (127-363)
  IPR058240 Radical SAM superfamily [SSF102114] (125-220)

Mean predicted aligned error: 9.52 Å

Radius of gyration: 24.34 Å; Cα contacts (8 Å, |Δi|>4): 758; chains: 1; bounding box: 74×62×57 Å

Secondary structure (DSSP, 8-state):
-EEEEEETT--EEE-TTS-EEEPP-HHHHHHHHHHHHTT-EEE-PPTT--EEEEEEE-S-GGGHHHHHHHHHHHHHHEEEEEEESTTTSB-SSSSPB-----HHHHT---THHHHHHHT--SEEE-SEE--TT--TT-SHHHHT-SS-EE-S-HHHH--TT-SEEEE--S-GGGSTTHHHHHHHHHHHT-EEEE-SPB-GGG--HHHHHHHHTSEE--TTSSS--EEEE---SEEEEEEEE----TTSGGGS-----TT-SEEEE-PPP----SS---B---------S------------SS----EEEEEEEEHHHHHHHHHHHHHHTT--GGGEEEEEEESSS--HHHHHHHHHHHHHTT-EEEEEE-B-TT--BSB-TTSSBPPTTHHHHHHHHHTTGGGTS-GGG-HHHHHHHHHHHHHHHHHHHHHHHHHT-

Solvent-accessible surface area (backbone atoms only — not comparable to full-atom values): 24878 Å² total; per-residue (Å²): 100,37,35,26,50,43,71,73,64,57,48,76,43,52,41,71,84,66,53,72,35,54,50,82,54,69,70,59,16,20,51,49,35,50,38,51,76,71,70,29,50,77,43,74,68,56,96,88,52,73,29,48,37,32,40,38,39,30,64,47,38,81,50,42,67,58,53,61,73,43,41,71,59,52,58,72,29,21,80,39,79,47,72,29,43,73,14,60,39,44,63,86,50,87,82,58,50,73,66,73,70,60,66,78,38,64,68,43,84,59,52,66,32,36,29,62,75,48,73,51,54,52,10,57,45,36,50,37,40,25,27,37,73,37,50,80,78,50,64,53,31,77,75,58,29,51,53,59,43,82,66,46,56,66,87,60,33,58,26,93,80,37,55,41,35,38,35,61,20,56,34,52,81,79,36,81,61,40,59,55,52,51,51,51,37,47,75,69,64,30,34,39,14,60,74,36,42,24,64,56,88,69,57,42,74,70,47,27,43,54,60,46,69,41,52,49,12,30,91,34,62,76,48,59,37,48,39,26,55,54,52,56,62,64,48,53,39,28,40,63,44,66,88,67,64,91,73,63,69,75,75,50,87,71,70,83,59,93,81,72,58,60,50,81,44,64,60,82,89,78,94,76,82,90,70,97,54,64,47,36,68,66,81,77,83,84,82,89,71,85,93,72,91,72,80,75,91,80,89,75,95,73,79,96,74,85,70,49,56,42,32,41,35,38,42,37,82,62,46,51,62,52,46,46,52,54,26,38,79,38,73,37,56,40,66,30,34,32,31,41,28,51,36,32,42,90,63,53,70,68,58,53,51,51,55,52,52,53,34,52,74,57,48,28,40,75,40,67,38,75,40,45,48,75,74,51,51,68,60,28,24,73,88,67,46,74,36,64,71,58,48,62,39,48,36,51,36,48,76,72,54,42,64,82,77,47,60,70,89,73,34,69,58,41,58,58,40,49,52,54,50,53,56,50,50,55,51,49,54,51,53,52,53,58,59,71,76,109

pLDDT: mean 82.5, std 22.76, range [22.62, 98.62]

Nearest PDB structures (foldseek):
  1z25-assembly1_A  TM=5.355E-01  e=2.786E+00  Pyrococcus furiosus
  2fzv-assembly1_D  TM=3.701E-01  e=2.203E+00  Shigella flexneri 2a str. 2457T
  3pju-assembly1_A  TM=4.566E-01  e=7.546E+00  Pseudomonas fluorescens Pf0-1
  2fzv-assembly1_C  TM=3.568E-01  e=5.309E+00  Shigella flexneri 2a str. 2457T